Protein AF-0000000078281618 (afdb_homodimer)

pLDDT: mean 75.28, std 23.04, range [23.11, 97.06]

Sequence (494 aa):
MSKLLHANFLRLRKDKYFWIGNLVMGLYGVIHSVGQYRNVKVYDMSVTFDSVFFASHIVIGLLIAAFCSLFVGTEYSDGTIRNKLMVGCNRRDIYLSNFITCAAAGVFMNFAYMFTACIAGIPLFGFFEMGWQEIVIYIVNGMLMVVAFAAIFTMLSMLNQNKALVAIISMMGIFALLFLSMYITMKLGEPEFTDAVSMSETVGDTVTQTIQRIPNPMYPSPSQRSVYQFLLISFLQVRGYRFHRGLMSKLLHANFLRLRKDKYFWIGNLVMGLYGVIHSVGQYRNVKVYDMSVTFDSVFFASHIVIGLLIAAFCSLFVGTEYSDGTIRNKLMVGCNRRDIYLSNFITCAAAGVFMNFAYMFTACIAGIPLFGFFEMGWQEIVIYIVNGMLMVVAFAAIFTMLSMLNQNKALVAIISMMGIFALLFLSMYITMKLGEPEFTDAVSMSETVGDTVTQTIQRIPNPMYPSPSQRSVYQFLLISFLQVRGYRFHRGL

Solvent-accessible surface area (backbone atoms only — not comparable to full-atom values): 25904 Å² total; per-residue (Å²): 96,66,66,56,35,52,52,47,51,53,49,47,74,68,33,65,67,55,54,48,49,30,48,51,31,26,50,47,20,37,52,52,35,54,51,50,48,49,36,31,70,73,64,66,44,91,73,54,39,55,50,60,57,61,59,54,52,69,58,48,52,49,48,44,26,46,47,32,15,51,62,53,17,47,33,52,69,70,43,47,53,58,51,47,46,71,79,65,50,54,69,66,44,53,52,50,33,51,32,52,49,41,23,50,52,38,48,50,27,51,48,33,19,45,51,31,21,49,66,50,26,35,83,72,65,37,69,72,80,64,55,69,70,56,51,51,51,51,50,52,52,50,48,51,49,41,40,52,49,27,48,52,36,38,48,47,22,72,74,40,76,52,31,37,58,36,27,46,53,39,43,51,46,48,52,50,50,50,50,49,38,52,50,42,46,56,62,62,60,51,50,49,43,39,58,41,59,47,81,52,74,78,68,70,94,64,81,60,72,51,55,44,58,41,64,34,78,84,50,70,55,74,65,58,45,51,52,43,45,47,50,24,42,70,58,52,58,60,75,66,68,62,66,62,68,75,103,94,66,66,56,35,51,52,48,50,53,50,48,73,68,33,64,67,56,54,49,48,28,48,52,31,26,49,47,19,38,50,52,33,53,51,52,50,49,36,30,71,72,64,67,45,91,73,57,37,55,54,60,58,62,58,54,53,66,58,48,53,51,48,44,24,46,46,31,16,51,63,53,18,47,34,52,70,70,43,49,55,57,51,45,46,71,78,65,50,52,70,68,45,53,50,50,33,51,32,52,48,42,24,50,52,38,49,50,26,52,46,33,19,46,52,31,21,48,66,51,25,34,83,72,64,36,69,70,80,66,55,69,70,57,51,50,51,50,51,53,52,51,48,50,48,40,40,51,51,28,48,53,36,38,49,46,24,72,73,40,75,50,32,36,57,37,27,43,51,40,44,51,47,50,50,51,49,51,50,50,36,52,50,40,46,55,60,62,59,51,49,49,42,39,60,41,60,47,81,50,74,77,67,70,92,61,79,58,69,51,54,44,56,41,65,33,77,84,50,67,56,73,66,57,44,51,52,42,45,45,50,25,44,69,59,52,60,57,78,70,68,64,68,64,68,74,106

Structure (mmCIF, N/CA/C/O backbone):
data_AF-0000000078281618-model_v1
#
loop_
_entity.id
_entity.type
_entity.pdbx_description
1 polymer 'ABC-2 family transporter'
#
loop_
_atom_site.group_PDB
_atom_site.id
_atom_site.type_symbol
_atom_site.label_atom_id
_atom_site.label_alt_id
_atom_site.label_comp_id
_atom_site.label_asym_id
_atom_site.label_entity_id
_atom_site.label_seq_id
_atom_site.pdbx_PDB_ins_code
_atom_site.Cartn_x
_atom_site.Cartn_y
_atom_site.Cartn_z
_atom_site.occupancy
_atom_site.B_iso_or_equiv
_atom_site.auth_seq_id
_atom_site.auth_comp_id
_atom_site.auth_asym_id
_atom_site.auth_atom_id
_atom_site.pdbx_PDB_model_num
ATOM 1 N N . MET A 1 1 ? -26.516 -19.016 -9.195 1 86.25 1 MET A N 1
ATOM 2 C CA . MET A 1 1 ? -25.859 -17.969 -8.414 1 86.25 1 MET A CA 1
ATOM 3 C C . MET A 1 1 ? -25.938 -18.266 -6.922 1 86.25 1 MET A C 1
ATOM 5 O O . MET A 1 1 ? -24.953 -18.094 -6.199 1 86.25 1 MET A O 1
ATOM 9 N N . SER A 1 2 ? -26.938 -18.797 -6.414 1 89.19 2 SER A N 1
ATOM 10 C CA . SER A 1 2 ? -27.125 -19.047 -4.988 1 89.19 2 SER A CA 1
ATOM 11 C C . SER A 1 2 ? -26.125 -20.094 -4.48 1 89.19 2 SER A C 1
ATOM 13 O O . SER A 1 2 ? -25.562 -19.938 -3.395 1 89.19 2 SER A O 1
ATOM 15 N N . LYS A 1 3 ? -25.922 -21.078 -5.23 1 90.5 3 LYS A N 1
ATOM 16 C CA . LYS A 1 3 ? -24.969 -22.094 -4.836 1 90.5 3 LYS A CA 1
ATOM 17 C C . LYS A 1 3 ? -23.547 -21.531 -4.785 1 90.5 3 LYS A C 1
ATOM 19 O O . LYS A 1 3 ? -22.766 -21.859 -3.887 1 90.5 3 LYS A O 1
ATOM 24 N N . LEU A 1 4 ? -23.281 -20.719 -5.754 1 91.88 4 LEU A N 1
ATOM 25 C CA . LEU A 1 4 ? -21.969 -20.094 -5.805 1 91.88 4 LEU A CA 1
ATOM 26 C C . LEU A 1 4 ? -21.766 -19.172 -4.605 1 91.88 4 LEU A C 1
ATOM 28 O O . LEU A 1 4 ? -20.672 -19.141 -4.023 1 91.88 4 LEU A O 1
ATOM 32 N N . LEU A 1 5 ? -22.797 -18.453 -4.309 1 93.31 5 LEU A N 1
ATOM 33 C CA . LEU A 1 5 ? -22.734 -17.531 -3.18 1 93.31 5 LEU A CA 1
ATOM 34 C C . LEU A 1 5 ? -22.547 -18.297 -1.871 1 93.31 5 LEU A C 1
ATOM 36 O O . LEU A 1 5 ? -21.766 -17.875 -1.015 1 93.31 5 LEU A O 1
ATOM 40 N N . HIS A 1 6 ? -23.281 -19.359 -1.727 1 94.19 6 HIS A N 1
ATOM 41 C CA . HIS A 1 6 ? -23.156 -20.172 -0.522 1 94.19 6 HIS A CA 1
ATOM 42 C C . HIS A 1 6 ? -21.75 -20.75 -0.399 1 94.19 6 HIS A C 1
ATOM 44 O O . HIS A 1 6 ? -21.188 -20.797 0.694 1 94.19 6 HIS A O 1
ATOM 50 N N . ALA A 1 7 ? -21.25 -21.188 -1.469 1 91.25 7 ALA A N 1
ATOM 51 C CA . ALA A 1 7 ? -19.891 -21.734 -1.487 1 91.25 7 ALA A CA 1
ATOM 52 C C . ALA A 1 7 ? -18.875 -20.672 -1.114 1 91.25 7 ALA A C 1
ATOM 54 O O . ALA A 1 7 ? -17.922 -20.953 -0.369 1 91.25 7 ALA A O 1
ATOM 55 N N . ASN A 1 8 ? -19.078 -19.469 -1.61 1 93.31 8 ASN A N 1
ATOM 56 C CA . ASN A 1 8 ? -18.156 -18.391 -1.318 1 93.31 8 ASN A CA 1
ATOM 57 C C . ASN A 1 8 ? -18.234 -17.953 0.146 1 93.31 8 ASN A C 1
ATOM 59 O O . ASN A 1 8 ? -17.219 -17.641 0.759 1 93.31 8 ASN A O 1
ATOM 63 N N . PHE A 1 9 ? -19.422 -17.953 0.65 1 95.12 9 PHE A N 1
ATOM 64 C CA . PHE A 1 9 ? -19.578 -17.562 2.045 1 95.12 9 PHE A CA 1
ATOM 65 C C . PHE A 1 9 ? -19 -18.625 2.977 1 95.12 9 PHE A C 1
ATOM 67 O O . PHE A 1 9 ? -18.453 -18.297 4.039 1 95.12 9 PHE A O 1
ATOM 74 N N . LEU A 1 10 ? -19.062 -19.859 2.604 1 94.81 10 LEU A N 1
ATOM 75 C CA . LEU A 1 10 ? -18.438 -20.922 3.381 1 94.81 10 LEU A CA 1
ATOM 76 C C . LEU A 1 10 ? -16.922 -20.812 3.338 1 94.81 10 LEU A C 1
ATOM 78 O O . LEU A 1 10 ? -16.25 -21 4.355 1 94.81 10 LEU A O 1
ATOM 82 N N . ARG A 1 11 ? -16.453 -20.453 2.178 1 93.62 11 ARG A N 1
ATOM 83 C CA . ARG A 1 11 ? -15.016 -20.219 2.021 1 93.62 11 ARG A CA 1
ATOM 84 C C . ARG A 1 11 ? -14.562 -19.031 2.859 1 93.62 11 ARG A C 1
ATOM 86 O O . ARG A 1 11 ? -13.477 -19.047 3.447 1 93.62 11 ARG A O 1
ATOM 93 N N . LEU A 1 12 ? -15.391 -18.094 2.867 1 95.38 12 LEU A N 1
ATOM 94 C CA . LEU A 1 12 ? -15.086 -16.875 3.621 1 95.38 12 LEU A CA 1
ATOM 95 C C . LEU A 1 12 ? -14.992 -17.172 5.113 1 95.38 12 LEU A C 1
ATOM 97 O O . LEU A 1 12 ? -14.094 -16.672 5.793 1 95.38 12 LEU A O 1
ATOM 101 N N . ARG A 1 13 ? -15.922 -17.953 5.586 1 94.62 13 ARG A N 1
ATOM 102 C CA . ARG A 1 13 ? -15.961 -18.297 7.004 1 94.62 13 ARG A CA 1
ATOM 103 C C . ARG A 1 13 ? -14.711 -19.078 7.418 1 94.62 13 ARG A C 1
ATOM 105 O O . ARG A 1 13 ? -14.273 -18.984 8.562 1 94.62 13 ARG A O 1
ATOM 112 N N . LYS A 1 14 ? -14.086 -19.734 6.512 1 94.44 14 LYS A N 1
ATOM 113 C CA . LYS A 1 14 ? -12.922 -20.562 6.816 1 94.44 14 LYS A CA 1
ATOM 114 C C . LYS A 1 14 ? -11.633 -19.844 6.434 1 94.44 14 LYS A C 1
ATOM 116 O O . LYS A 1 14 ? -10.539 -20.344 6.703 1 94.44 14 LYS A O 1
ATOM 121 N N . ASP A 1 15 ? -11.805 -18.75 5.895 1 94.38 15 ASP A N 1
ATOM 122 C CA . ASP A 1 15 ? -10.641 -18.016 5.414 1 94.38 15 ASP A CA 1
ATOM 123 C C . ASP A 1 15 ? -9.898 -17.344 6.566 1 94.38 15 ASP A C 1
ATOM 125 O O . ASP A 1 15 ? -10.477 -16.562 7.32 1 94.38 15 ASP A O 1
ATOM 129 N N . LYS A 1 16 ? -8.648 -17.625 6.711 1 93.69 16 LYS A N 1
ATOM 130 C CA . LYS A 1 16 ? -7.836 -17.062 7.785 1 93.69 16 LYS A CA 1
ATOM 131 C C . LYS A 1 16 ? -7.617 -15.57 7.598 1 93.69 16 LYS A C 1
ATOM 133 O O . LYS A 1 16 ? -7.562 -14.812 8.57 1 93.69 16 LYS A O 1
ATOM 138 N N . TYR A 1 17 ? -7.461 -15.148 6.371 1 92.25 17 TYR A N 1
ATOM 139 C CA . TYR A 1 17 ? -7.203 -13.742 6.105 1 92.25 17 TYR A CA 1
ATOM 140 C C . TYR A 1 17 ? -8.406 -12.883 6.484 1 92.25 17 TYR A C 1
ATOM 142 O O . TYR A 1 17 ? -8.25 -11.734 6.906 1 92.25 17 TYR A O 1
ATOM 150 N N . PHE A 1 18 ? -9.648 -13.422 6.309 1 95.44 18 PHE A N 1
ATOM 151 C CA . PHE A 1 18 ? -10.859 -12.727 6.715 1 95.44 18 PHE A CA 1
ATOM 152 C C . PHE A 1 18 ? -10.859 -12.469 8.219 1 95.44 18 PHE A C 1
ATOM 154 O O . PHE A 1 18 ? -11.109 -11.352 8.664 1 95.44 18 PHE A O 1
ATOM 161 N N . TRP A 1 19 ? -10.484 -13.367 9.008 1 96.12 19 TRP A N 1
ATOM 162 C CA . TRP A 1 19 ? -10.492 -13.258 10.461 1 96.12 19 TRP A CA 1
ATOM 163 C C . TRP A 1 19 ? -9.344 -12.383 10.945 1 96.12 19 TRP A C 1
ATOM 165 O O . TRP A 1 19 ? -9.492 -11.641 11.922 1 96.12 19 TRP A O 1
ATOM 175 N N . ILE A 1 20 ? -8.258 -12.461 10.25 1 94.44 20 ILE A N 1
ATOM 176 C CA . ILE A 1 20 ? -7.133 -11.594 10.586 1 94.44 20 ILE A CA 1
ATOM 177 C C . ILE A 1 20 ? -7.508 -10.141 10.32 1 94.44 20 ILE A C 1
ATOM 179 O O . ILE A 1 20 ? -7.184 -9.258 11.117 1 94.44 20 ILE A O 1
ATOM 183 N N . GLY A 1 21 ? -8.195 -9.938 9.156 1 94.19 21 GLY A N 1
ATOM 184 C CA . GLY A 1 21 ? -8.648 -8.594 8.844 1 94.19 21 GLY A CA 1
ATOM 185 C C . GLY A 1 21 ? -9.594 -8.023 9.883 1 94.19 21 GLY A C 1
ATOM 186 O O . GLY A 1 21 ? -9.477 -6.859 10.273 1 94.19 21 GLY A O 1
ATOM 187 N N . ASN A 1 22 ? -10.484 -8.859 10.344 1 95.94 22 ASN A N 1
ATOM 188 C CA . ASN A 1 22 ? -11.414 -8.422 11.391 1 95.94 22 ASN A CA 1
ATOM 189 C C . ASN A 1 22 ? -10.68 -8.102 12.688 1 95.94 22 ASN A C 1
ATOM 191 O O . ASN A 1 22 ? -11.008 -7.121 13.359 1 95.94 22 ASN A O 1
ATOM 195 N N . LEU A 1 23 ? -9.766 -8.875 13 1 95.88 23 LEU A N 1
ATOM 196 C CA . LEU A 1 23 ? -8.992 -8.664 14.219 1 95.88 23 LEU A CA 1
ATOM 197 C C . LEU A 1 23 ? -8.195 -7.371 14.133 1 95.88 23 LEU A C 1
ATOM 199 O O . LEU A 1 23 ? -8.141 -6.602 15.102 1 95.88 23 LEU A O 1
ATOM 203 N N . VAL A 1 24 ? -7.613 -7.176 13.039 1 93.25 24 VAL A N 1
ATOM 204 C CA . VAL A 1 24 ? -6.812 -5.973 12.828 1 93.25 24 VAL A CA 1
ATOM 205 C C . VAL A 1 24 ? -7.699 -4.734 12.945 1 93.25 24 VAL A C 1
ATOM 207 O O . VAL A 1 24 ? -7.324 -3.756 13.594 1 93.25 24 VAL A O 1
ATOM 210 N N . MET A 1 25 ? -8.859 -4.809 12.336 1 94.94 25 MET A N 1
ATOM 211 C CA . MET A 1 25 ? -9.781 -3.678 12.406 1 94.94 25 MET A CA 1
ATOM 212 C C . MET A 1 25 ? -10.266 -3.449 13.828 1 94.94 25 MET A C 1
ATOM 214 O O . MET A 1 25 ? -10.391 -2.307 14.273 1 94.94 25 MET A O 1
ATOM 218 N N . GLY A 1 26 ? -10.523 -4.512 14.547 1 94.5 26 GLY A N 1
ATOM 219 C CA . GLY A 1 26 ? -10.922 -4.391 15.945 1 94.5 26 GLY A CA 1
ATOM 220 C C . GLY A 1 26 ? -9.836 -3.777 16.812 1 94.5 26 GLY A C 1
ATOM 221 O O . GLY A 1 26 ? -10.109 -2.883 17.609 1 94.5 26 GLY A O 1
ATOM 222 N N . LEU A 1 27 ? -8.672 -4.227 16.641 1 93.31 27 LEU A N 1
ATOM 223 C CA . LEU A 1 27 ? -7.547 -3.703 17.406 1 93.31 27 LEU A CA 1
ATOM 224 C C . LEU A 1 27 ? -7.285 -2.242 17.062 1 93.31 27 LEU A C 1
ATOM 226 O O . LEU A 1 27 ? -6.953 -1.441 17.938 1 93.31 27 LEU A O 1
ATOM 230 N N . TYR A 1 28 ? -7.391 -1.943 15.789 1 91.88 28 TYR A N 1
ATOM 231 C CA . TYR A 1 28 ? -7.23 -0.558 15.367 1 91.88 28 TYR A CA 1
ATOM 232 C C . TYR A 1 28 ? -8.25 0.346 16.047 1 91.88 28 TYR A C 1
ATOM 234 O O . TYR A 1 28 ? -7.938 1.484 16.406 1 91.88 28 TYR A O 1
ATOM 242 N N . GLY A 1 29 ? -9.492 -0.163 16.188 1 90.94 29 GLY A N 1
ATOM 243 C CA . GLY A 1 29 ? -10.508 0.61 16.875 1 90.94 29 GLY A CA 1
ATOM 244 C C . GLY A 1 29 ? -10.133 0.941 18.312 1 90.94 29 GLY A C 1
ATOM 245 O O . GLY A 1 29 ? -10.312 2.074 18.75 1 90.94 29 GLY A O 1
ATOM 246 N N . VAL A 1 30 ? -9.562 0.039 18.953 1 91.69 30 VAL A N 1
ATOM 247 C CA . VAL A 1 30 ? -9.18 0.24 20.359 1 91.69 30 VAL A CA 1
ATOM 248 C C . VAL A 1 30 ? -7.961 1.157 20.422 1 91.69 30 VAL A C 1
ATOM 250 O O . VAL A 1 30 ? -7.949 2.121 21.203 1 91.69 30 VAL A O 1
ATOM 253 N N . ILE A 1 31 ? -6.988 0.889 19.656 1 86.81 31 ILE A N 1
ATOM 254 C CA . ILE A 1 31 ? -5.742 1.65 19.688 1 86.81 31 ILE A CA 1
ATOM 255 C C . ILE A 1 31 ? -6.02 3.105 19.312 1 86.81 31 ILE A C 1
ATOM 257 O O . ILE A 1 31 ? -5.477 4.023 19.922 1 86.81 31 ILE A O 1
ATOM 261 N N . HIS A 1 32 ? -6.832 3.24 18.281 1 87.44 32 HIS A N 1
ATOM 262 C CA . HIS A 1 32 ? -7.148 4.594 17.828 1 87.44 32 HIS A CA 1
ATOM 263 C C . HIS A 1 32 ? -7.926 5.359 18.906 1 87.44 32 HIS A C 1
ATOM 265 O O . HIS A 1 32 ? -7.688 6.547 19.109 1 87.44 32 HIS A O 1
ATOM 271 N N . SER A 1 33 ? -8.82 4.738 19.594 1 87.31 33 SER A N 1
ATOM 272 C CA . SER A 1 33 ? -9.602 5.379 20.656 1 87.31 33 SER A CA 1
ATOM 273 C C . SER A 1 33 ? -8.719 5.766 21.844 1 87.31 33 SER A C 1
ATOM 275 O O . SER A 1 33 ? -8.805 6.891 22.344 1 87.31 33 SER A O 1
ATOM 277 N N . VAL A 1 34 ? -7.922 4.859 22.219 1 85.81 34 VAL A N 1
ATOM 278 C CA . VAL A 1 34 ? -7.043 5.129 23.344 1 85.81 34 VAL A CA 1
ATOM 279 C C . VAL A 1 34 ? -6.023 6.199 22.969 1 85.81 34 VAL A C 1
ATOM 281 O O . VAL A 1 34 ? -5.691 7.07 23.766 1 85.81 34 VAL A O 1
ATOM 284 N N . GLY A 1 35 ? -5.531 6.137 21.781 1 80.75 35 GLY A N 1
ATOM 285 C CA . GLY A 1 35 ? -4.59 7.141 21.312 1 80.75 35 GLY A CA 1
ATOM 286 C C . GLY A 1 35 ? -5.172 8.539 21.281 1 80.75 35 GLY A C 1
ATOM 287 O O . GLY A 1 35 ? -4.52 9.5 21.703 1 80.75 35 GLY A O 1
ATOM 288 N N . GLN A 1 36 ? -6.348 8.664 20.797 1 81.06 36 GLN A N 1
ATOM 289 C CA . GLN A 1 36 ? -6.996 9.969 20.703 1 81.06 36 GLN A CA 1
ATOM 290 C C . GLN A 1 36 ? -7.359 10.492 22.094 1 81.06 36 GLN A C 1
ATOM 292 O O . GLN A 1 36 ? -7.332 11.703 22.344 1 81.06 36 GLN A O 1
ATOM 297 N N . TYR A 1 37 ? -7.699 9.57 22.969 1 83.38 37 TYR A N 1
ATOM 298 C CA . TYR A 1 37 ? -7.977 9.992 24.328 1 83.38 37 TYR A CA 1
ATOM 299 C C . TYR A 1 37 ? -6.719 10.539 25 1 83.38 37 TYR A C 1
ATOM 301 O O . TYR A 1 37 ? -6.777 11.523 25.734 1 83.38 37 TYR A O 1
ATOM 309 N N . ARG A 1 38 ? -5.719 9.852 24.781 1 76.94 38 ARG A N 1
ATOM 310 C CA . ARG A 1 38 ? -4.449 10.352 25.312 1 76.94 38 ARG A CA 1
ATOM 311 C C . ARG A 1 38 ? -4.113 11.719 24.719 1 76.94 38 ARG A C 1
ATOM 313 O O . ARG A 1 38 ? -3.562 12.578 25.422 1 76.94 38 ARG A O 1
ATOM 320 N N . ASN A 1 39 ? -4.484 11.922 23.469 1 72.81 39 ASN A N 1
ATOM 321 C CA . ASN A 1 39 ? -4.266 13.219 22.844 1 72.81 39 ASN A CA 1
ATOM 322 C C . ASN A 1 39 ? -5.121 14.305 23.484 1 72.81 39 ASN A C 1
ATOM 324 O O . ASN A 1 39 ? -4.688 15.453 23.594 1 72.81 39 ASN A O 1
ATOM 328 N N . VAL A 1 40 ? -6.242 13.984 23.859 1 70.31 40 VAL A N 1
ATOM 329 C CA . VAL A 1 40 ? -7.137 14.938 24.516 1 70.31 40 VAL A CA 1
ATOM 330 C C . VAL A 1 40 ? -6.605 15.273 25.906 1 70.31 40 VAL A C 1
ATOM 332 O O . VAL A 1 40 ? -6.59 16.438 26.312 1 70.31 40 VAL A O 1
ATOM 335 N N . LYS A 1 41 ? -6.145 14.32 26.547 1 73.38 41 LYS A N 1
ATOM 336 C CA . LYS A 1 41 ? -5.699 14.523 27.938 1 73.38 41 LYS A CA 1
ATOM 337 C C . LYS A 1 41 ? -4.316 15.156 27.969 1 73.38 41 LYS A C 1
ATOM 339 O O . LYS A 1 41 ? -4.062 16.047 28.797 1 73.38 41 LYS A O 1
ATOM 344 N N . VAL A 1 42 ? -3.586 14.695 27.125 1 62.47 42 VAL A N 1
ATOM 345 C CA . VAL A 1 42 ? -2.195 15.133 27.203 1 62.47 42 VAL A CA 1
ATOM 346 C C . VAL A 1 42 ? -2.018 16.422 26.406 1 62.47 42 VAL A C 1
ATOM 348 O O . VAL A 1 42 ? -1.324 17.344 26.859 1 62.47 42 VAL A O 1
ATOM 351 N N . TYR A 1 43 ? -2.697 16.531 25.188 1 59.69 43 TYR A N 1
ATOM 352 C CA . TYR A 1 43 ? -2.453 17.641 24.297 1 59.69 43 TYR A CA 1
ATOM 353 C C . TYR A 1 43 ? -3.635 18.609 24.281 1 59.69 43 TYR A C 1
ATOM 355 O O . TYR A 1 43 ? -3.625 19.609 23.562 1 59.69 43 TYR A O 1
ATOM 363 N N . ASP A 1 44 ? -4.59 18.438 25.062 1 61.12 44 ASP A N 1
ATOM 364 C CA . ASP A 1 44 ? -5.777 19.266 25.188 1 61.12 44 ASP A CA 1
ATOM 365 C C . ASP A 1 44 ? -6.418 19.516 23.812 1 61.12 44 ASP A C 1
ATOM 367 O O . ASP A 1 44 ? -6.789 20.641 23.484 1 61.12 44 ASP A O 1
ATOM 371 N N . MET A 1 45 ? -6.227 18.516 22.984 1 64.19 45 MET A N 1
ATOM 372 C CA . MET A 1 45 ? -6.875 18.594 21.688 1 64.19 45 MET A CA 1
ATOM 373 C C . MET A 1 45 ? -8.367 18.281 21.797 1 64.19 45 MET A C 1
ATOM 375 O O . MET A 1 45 ? -8.781 17.547 22.688 1 64.19 45 MET A O 1
ATOM 379 N N . SER A 1 46 ? -9.117 19.125 21.172 1 67.75 46 SER A N 1
ATOM 380 C CA . SER A 1 46 ? -10.555 18.891 21.203 1 67.75 46 SER A CA 1
ATOM 381 C C . SER A 1 46 ? -10.938 17.781 20.219 1 67.75 46 SER A C 1
ATOM 383 O O . SER A 1 46 ? -11.023 18.016 19.016 1 67.75 46 SER A O 1
ATOM 385 N N . VAL A 1 47 ? -10.914 16.547 20.672 1 74.94 47 VAL A N 1
ATOM 386 C CA . VAL A 1 47 ? -11.328 15.438 19.844 1 74.94 47 VAL A CA 1
ATOM 387 C C . VAL A 1 47 ? -12.68 14.906 20.312 1 74.94 47 VAL A C 1
ATOM 389 O O . VAL A 1 47 ? -12.891 14.727 21.516 1 74.94 47 VAL A O 1
ATOM 392 N N . THR A 1 48 ? -13.609 14.852 19.375 1 79.81 48 THR A N 1
ATOM 393 C CA . THR A 1 48 ? -14.93 14.32 19.688 1 79.81 48 THR A CA 1
ATOM 394 C C . THR A 1 48 ? -15.023 12.844 19.328 1 79.81 48 THR A C 1
ATOM 396 O O . THR A 1 48 ? -14.227 12.344 18.531 1 79.81 48 THR A O 1
ATOM 399 N N . PHE A 1 49 ? -15.891 12.164 19.969 1 87.5 49 PHE A N 1
ATOM 400 C CA . PHE A 1 49 ? -16.094 10.75 19.703 1 87.5 49 PHE A CA 1
ATOM 401 C C . PHE A 1 49 ? -16.516 10.531 18.266 1 87.5 49 PHE A C 1
ATOM 403 O O . PHE A 1 49 ? -16.188 9.508 17.656 1 87.5 49 PHE A O 1
ATOM 410 N N . ASP A 1 50 ? -17.219 11.492 17.688 1 84.25 50 ASP A N 1
ATOM 411 C CA . ASP A 1 50 ? -17.672 11.383 16.297 1 84.25 50 ASP A CA 1
ATOM 412 C C . ASP A 1 50 ? -16.484 11.172 15.352 1 84.25 50 ASP A C 1
ATOM 414 O O . ASP A 1 50 ? -16.562 10.352 14.445 1 84.25 50 ASP A O 1
ATOM 418 N N . SER A 1 51 ? -15.414 11.906 15.625 1 80.12 51 SER A N 1
ATOM 419 C CA . SER A 1 51 ? -14.242 11.812 14.758 1 80.12 51 SER A CA 1
ATOM 420 C C . SER A 1 51 ? -13.539 10.469 14.922 1 80.12 51 SER A C 1
ATOM 422 O O . SER A 1 51 ? -13.016 9.914 13.953 1 80.12 51 SER A O 1
ATOM 424 N N . VAL A 1 52 ? -13.586 9.953 16.125 1 83.5 52 VAL A N 1
ATOM 425 C CA . VAL A 1 52 ? -12.922 8.688 16.406 1 83.5 52 VAL A CA 1
ATOM 426 C C . VAL A 1 52 ? -13.727 7.539 15.789 1 83.5 52 VAL A C 1
ATOM 428 O O . VAL A 1 52 ? -13.156 6.613 15.203 1 83.5 52 VAL A O 1
ATOM 431 N N . PHE A 1 53 ? -15.016 7.656 15.836 1 86.94 53 PHE A N 1
ATOM 432 C CA . PHE A 1 53 ? -15.93 6.613 15.367 1 86.94 53 PHE A CA 1
ATOM 433 C C . PHE A 1 53 ? -15.844 6.453 13.859 1 86.94 53 PHE A C 1
ATOM 435 O O . PHE A 1 53 ? -15.906 5.332 13.344 1 86.94 53 PHE A O 1
ATOM 442 N N . PHE A 1 54 ? -15.578 7.457 13.109 1 83.94 54 PHE A N 1
ATOM 443 C CA . PHE A 1 54 ? -15.586 7.391 11.656 1 83.94 54 PHE A CA 1
ATOM 444 C C . PHE A 1 54 ? -14.164 7.438 11.102 1 83.94 54 PHE A C 1
ATOM 446 O O . PHE A 1 54 ? -13.969 7.715 9.914 1 83.94 54 PHE A O 1
ATOM 453 N N . ALA A 1 55 ? -13.18 7.152 11.883 1 79.19 55 ALA A N 1
ATOM 454 C CA . ALA A 1 55 ? -11.781 7.211 11.469 1 79.19 55 ALA A CA 1
ATOM 455 C C . ALA A 1 55 ? -11.344 5.895 10.828 1 79.19 55 ALA A C 1
ATOM 457 O O . ALA A 1 55 ? -10.172 5.723 10.484 1 79.19 55 ALA A O 1
ATOM 458 N N . SER A 1 56 ? -12.172 4.965 10.43 1 83.94 56 SER A N 1
ATOM 459 C CA . SER A 1 56 ? -11.828 3.633 9.945 1 83.94 56 SER A CA 1
ATOM 460 C C . SER A 1 56 ? -11.547 3.645 8.445 1 83.94 56 SER A C 1
ATOM 462 O O . SER A 1 56 ? -10.977 2.695 7.91 1 83.94 56 SER A O 1
ATOM 464 N N . HIS A 1 57 ? -11.812 4.637 7.68 1 77.38 57 HIS A N 1
ATOM 465 C CA . HIS A 1 57 ? -11.891 4.617 6.223 1 77.38 57 HIS A CA 1
ATOM 466 C C . HIS A 1 57 ? -10.516 4.434 5.594 1 77.38 57 HIS A C 1
ATOM 468 O O . HIS A 1 57 ? -10.375 3.709 4.605 1 77.38 57 HIS A O 1
ATOM 474 N N . ILE A 1 58 ? -9.516 5.016 6.188 1 75 58 ILE A N 1
ATOM 475 C CA . ILE A 1 58 ? -8.188 4.906 5.594 1 75 58 ILE A CA 1
ATOM 476 C C . ILE A 1 58 ? -7.699 3.463 5.684 1 75 58 ILE A C 1
ATOM 478 O O . ILE A 1 58 ? -7.238 2.895 4.691 1 75 58 ILE A O 1
ATOM 482 N N . VAL A 1 59 ? -7.93 2.832 6.781 1 86.88 59 VAL A N 1
ATOM 483 C CA . VAL A 1 59 ? -7.398 1.494 7.023 1 86.88 59 VAL A CA 1
ATOM 484 C C . VAL A 1 59 ? -8.25 0.46 6.289 1 86.88 59 VAL A C 1
ATOM 486 O O . VAL A 1 59 ? -7.727 -0.509 5.738 1 86.88 59 VAL A O 1
ATOM 489 N N . ILE A 1 60 ? -9.492 0.69 6.254 1 91.12 60 ILE A N 1
ATOM 490 C CA . ILE A 1 60 ? -10.383 -0.278 5.621 1 91.12 60 ILE A CA 1
ATOM 491 C C . ILE A 1 60 ? -10.086 -0.349 4.125 1 91.12 60 ILE A C 1
ATOM 493 O O . ILE A 1 60 ? -10.156 -1.421 3.52 1 91.12 60 ILE A O 1
ATOM 497 N N . GLY A 1 61 ? -9.789 0.797 3.488 1 89.12 61 GLY A N 1
ATOM 498 C CA . GLY A 1 61 ? -9.414 0.786 2.084 1 89.12 61 GLY A CA 1
ATOM 499 C C . GLY A 1 61 ? -8.242 -0.124 1.786 1 89.12 61 GLY A C 1
ATOM 500 O O . GLY A 1 61 ? -8.273 -0.893 0.823 1 89.12 61 GLY A O 1
ATOM 501 N N . LEU A 1 62 ? -7.273 -0.063 2.668 1 90.88 62 LEU A N 1
ATOM 502 C CA . LEU A 1 62 ? -6.082 -0.887 2.504 1 90.88 62 LEU A CA 1
ATOM 503 C C . LEU A 1 62 ? -6.402 -2.361 2.729 1 90.88 62 LEU A C 1
ATOM 505 O O . LEU A 1 62 ? -5.949 -3.223 1.972 1 90.88 62 LEU A O 1
ATOM 509 N N . LEU A 1 63 ? -7.199 -2.645 3.697 1 94.12 63 LEU A N 1
ATOM 510 C CA . LEU A 1 63 ? -7.5 -4.023 4.066 1 94.12 63 LEU A CA 1
ATOM 511 C C . LEU A 1 63 ? -8.359 -4.695 3.002 1 94.12 63 LEU A C 1
ATOM 513 O O . LEU A 1 63 ? -8.141 -5.859 2.664 1 94.12 63 LEU A O 1
ATOM 517 N N . ILE A 1 64 ? -9.266 -3.908 2.539 1 94.44 64 ILE A N 1
ATOM 518 C CA . ILE A 1 64 ? -10.141 -4.488 1.526 1 94.44 64 ILE A CA 1
ATOM 519 C C . ILE A 1 64 ? -9.344 -4.75 0.249 1 94.44 64 ILE A C 1
ATOM 521 O O . ILE A 1 64 ? -9.57 -5.75 -0.437 1 94.44 64 ILE A O 1
ATOM 525 N N . ALA A 1 65 ? -8.492 -3.828 -0.082 1 93.69 65 ALA A N 1
ATOM 526 C CA . ALA A 1 65 ? -7.633 -4.035 -1.243 1 93.69 65 ALA A CA 1
ATOM 527 C C . ALA A 1 65 ? -6.805 -5.309 -1.093 1 93.69 65 ALA A C 1
ATOM 529 O O . ALA A 1 65 ? -6.723 -6.117 -2.021 1 93.69 65 ALA A O 1
ATOM 530 N N . ALA A 1 66 ? -6.234 -5.48 0.062 1 93.5 66 ALA A N 1
ATOM 531 C CA . ALA A 1 66 ? -5.438 -6.668 0.348 1 93.5 66 ALA A CA 1
ATOM 532 C C . ALA A 1 66 ? -6.301 -7.926 0.34 1 93.5 66 ALA A C 1
ATOM 534 O O . ALA A 1 66 ? -5.941 -8.93 -0.278 1 93.5 66 ALA A O 1
ATOM 535 N N . PHE A 1 67 ? -7.418 -7.891 0.927 1 95.44 67 PHE A N 1
ATOM 536 C CA . PHE A 1 67 ? -8.281 -9.055 1.082 1 95.44 67 PHE A CA 1
ATOM 537 C C . PHE A 1 67 ? -8.836 -9.508 -0.266 1 95.44 67 PHE A C 1
ATOM 539 O O . PHE A 1 67 ? -8.789 -10.695 -0.595 1 95.44 67 PHE A O 1
ATOM 546 N N . CYS A 1 68 ? -9.352 -8.555 -1.029 1 94.12 68 CYS A N 1
ATOM 547 C CA . CYS A 1 68 ? -9.945 -8.906 -2.316 1 94.12 68 CYS A CA 1
ATOM 548 C C . CYS A 1 68 ? -8.906 -9.547 -3.232 1 94.12 68 CYS A C 1
ATOM 550 O O . CYS A 1 68 ? -9.195 -10.516 -3.934 1 94.12 68 CYS A O 1
ATOM 552 N N . SER A 1 69 ? -7.754 -9 -3.188 1 92.56 69 SER A N 1
ATOM 553 C CA . SER A 1 69 ? -6.703 -9.523 -4.055 1 92.56 69 SER A CA 1
ATOM 554 C C . SER A 1 69 ? -6.305 -10.938 -3.65 1 92.56 69 SER A C 1
ATOM 556 O O . SER A 1 69 ? -6.023 -11.773 -4.508 1 92.56 69 SER A O 1
ATOM 558 N N . LEU A 1 70 ? -6.285 -11.195 -2.383 1 91.69 70 LEU A N 1
ATOM 559 C CA . LEU A 1 70 ? -5.914 -12.523 -1.912 1 91.69 70 LEU A CA 1
ATOM 560 C C . LEU A 1 70 ? -7.066 -13.508 -2.094 1 91.69 70 LEU A C 1
ATOM 562 O O . LEU A 1 70 ? -6.863 -14.633 -2.555 1 91.69 70 LEU A O 1
ATOM 566 N N . PHE A 1 71 ? -8.234 -13.086 -1.773 1 93.81 71 PHE A N 1
ATOM 567 C CA . PHE A 1 71 ? -9.398 -13.961 -1.77 1 93.81 71 PHE A CA 1
ATOM 568 C C . PHE A 1 71 ? -9.766 -14.375 -3.189 1 93.81 71 PHE A C 1
ATOM 570 O O . PHE A 1 71 ? -9.93 -15.57 -3.471 1 93.81 71 PHE A O 1
ATOM 577 N N . VAL A 1 72 ? -9.875 -13.422 -4.043 1 92.12 72 VAL A N 1
ATOM 578 C CA . VAL A 1 72 ? -10.25 -13.703 -5.426 1 92.12 72 VAL A CA 1
ATOM 579 C C . VAL A 1 72 ? -9.031 -14.227 -6.191 1 92.12 72 VAL A C 1
ATOM 581 O O . VAL A 1 72 ? -9.164 -15.117 -7.043 1 92.12 72 VAL A O 1
ATOM 584 N N . GLY A 1 73 ? -7.91 -13.727 -5.863 1 87.19 73 GLY A N 1
ATOM 585 C CA . GLY A 1 73 ? -6.691 -14.133 -6.547 1 87.19 73 GLY A CA 1
ATOM 586 C C . GLY A 1 73 ? -6.344 -15.594 -6.32 1 87.19 73 GLY A C 1
ATOM 587 O O . GLY A 1 73 ? -5.801 -16.25 -7.211 1 87.19 73 GLY A O 1
ATOM 588 N N . THR A 1 74 ? -6.609 -16.109 -5.215 1 85.69 74 THR A N 1
ATOM 589 C CA . THR A 1 74 ? -6.32 -17.5 -4.906 1 85.69 74 THR A CA 1
ATOM 590 C C . THR A 1 74 ? -7.121 -18.438 -5.809 1 85.69 74 THR A C 1
ATOM 592 O O . THR A 1 74 ? -6.641 -19.5 -6.188 1 85.69 74 THR A O 1
ATOM 595 N N . GLU A 1 75 ? -8.289 -18 -6.156 1 85.75 75 GLU A N 1
ATOM 596 C CA . GLU A 1 75 ? -9.086 -18.812 -7.074 1 85.75 75 GLU A CA 1
ATOM 597 C C . GLU A 1 75 ? -8.453 -18.859 -8.461 1 85.75 75 GLU A C 1
ATOM 599 O O . GLU A 1 75 ? -8.516 -19.875 -9.141 1 85.75 75 GLU A O 1
ATOM 604 N N . TYR A 1 76 ? -7.836 -17.844 -8.766 1 81.06 76 TYR A N 1
ATOM 605 C CA . TYR A 1 76 ? -7.18 -17.797 -10.07 1 81.06 76 TYR A CA 1
ATOM 606 C C . TYR A 1 76 ? -5.891 -18.609 -10.062 1 81.06 76 TYR A C 1
ATOM 608 O O . TYR A 1 76 ? -5.621 -19.344 -11.008 1 81.06 76 TYR A O 1
ATOM 616 N N . SER A 1 77 ? -5.184 -18.438 -9.039 1 78.56 77 SER A N 1
ATOM 617 C CA . SER A 1 77 ? -3.902 -19.125 -8.953 1 78.56 77 SER A CA 1
ATOM 618 C C . SER A 1 77 ? -4.094 -20.641 -8.836 1 78.56 77 SER A C 1
ATOM 620 O O . SER A 1 77 ? -3.312 -21.406 -9.398 1 78.56 77 SER A O 1
ATOM 622 N N . ASP A 1 78 ? -5.148 -21.031 -8.164 1 80.81 78 ASP A N 1
ATOM 623 C CA . ASP A 1 78 ? -5.426 -22.453 -7.969 1 80.81 78 ASP A CA 1
ATOM 624 C C . ASP A 1 78 ? -6.176 -23.031 -9.172 1 80.81 78 ASP A C 1
ATOM 626 O O . ASP A 1 78 ? -6.316 -24.25 -9.289 1 80.81 78 ASP A O 1
ATOM 630 N N . GLY A 1 79 ? -6.629 -22.219 -10.031 1 81.75 79 GLY A N 1
ATOM 631 C CA . GLY A 1 79 ? -7.348 -22.672 -11.211 1 81.75 79 GLY A CA 1
ATOM 632 C C . GLY A 1 79 ? -8.797 -23.016 -10.93 1 81.75 79 GLY A C 1
ATOM 633 O O . GLY A 1 79 ? -9.445 -23.672 -11.75 1 81.75 79 GLY A O 1
ATOM 634 N N . THR A 1 80 ? -9.242 -22.672 -9.789 1 84.69 80 THR A N 1
ATOM 635 C CA . THR A 1 80 ? -10.609 -23 -9.398 1 84.69 80 THR A CA 1
ATOM 636 C C . THR A 1 80 ? -11.609 -22.25 -10.273 1 84.69 80 THR A C 1
ATOM 638 O O . THR A 1 80 ? -12.703 -22.766 -10.547 1 84.69 80 THR A O 1
ATOM 641 N N . ILE A 1 81 ? -11.219 -21.109 -10.734 1 84.75 81 ILE A N 1
ATOM 642 C CA . ILE A 1 81 ? -12.117 -20.328 -11.57 1 84.75 81 ILE A CA 1
ATOM 643 C C . ILE A 1 81 ? -12.398 -21.062 -12.875 1 84.75 81 ILE A C 1
ATOM 645 O O . ILE A 1 81 ? -13.516 -21.047 -13.383 1 84.75 81 ILE A O 1
ATOM 649 N N . ARG A 1 82 ? -11.375 -21.688 -13.344 1 84.19 82 ARG A N 1
ATOM 650 C CA . ARG A 1 82 ? -11.555 -22.469 -14.562 1 84.19 82 ARG A CA 1
ATOM 651 C C . ARG A 1 82 ? -12.492 -23.656 -14.328 1 84.19 82 ARG A C 1
ATOM 653 O O . ARG A 1 82 ? -13.305 -23.984 -15.195 1 84.19 82 ARG A O 1
ATOM 660 N N . ASN A 1 83 ? -12.359 -24.188 -13.148 1 86.62 83 ASN A N 1
ATOM 661 C CA . ASN A 1 83 ? -13.234 -25.297 -12.789 1 86.62 83 ASN A CA 1
ATOM 662 C C . ASN A 1 83 ? -14.695 -24.859 -12.703 1 86.62 83 ASN A C 1
ATOM 664 O O . ASN A 1 83 ? -15.586 -25.578 -13.148 1 86.62 83 ASN A O 1
ATOM 668 N N . LYS A 1 84 ? -14.969 -23.734 -12.234 1 86.69 84 LYS A N 1
ATOM 669 C CA . LYS A 1 84 ? -16.328 -23.219 -12.117 1 86.69 84 LYS A CA 1
ATOM 670 C C . LYS A 1 84 ? -16.938 -22.953 -13.5 1 86.69 84 LYS A C 1
ATOM 672 O O . LYS A 1 84 ? -18.109 -23.203 -13.719 1 86.69 84 LYS A O 1
ATOM 677 N N . LEU A 1 85 ? -16.125 -22.531 -14.438 1 83.31 85 LEU A N 1
ATOM 678 C CA . LEU A 1 85 ? -16.578 -22.266 -15.797 1 83.31 85 LEU A CA 1
ATOM 679 C C . LEU A 1 85 ? -16.875 -23.547 -16.547 1 83.31 85 LEU A C 1
ATOM 681 O O . LEU A 1 85 ? -17.828 -23.625 -17.328 1 83.31 85 LEU A O 1
ATOM 685 N N . MET A 1 86 ? -16.078 -24.578 -16.188 1 87.38 86 MET A N 1
ATOM 686 C CA . MET A 1 86 ? -16.234 -25.859 -16.859 1 87.38 86 MET A CA 1
ATOM 687 C C . MET A 1 86 ? -17.516 -26.562 -16.422 1 87.38 86 MET A C 1
ATOM 689 O O . MET A 1 86 ? -18.125 -27.297 -17.188 1 87.38 86 MET A O 1
ATOM 693 N N . VAL A 1 87 ? -17.906 -26.344 -15.195 1 87.44 87 VAL A N 1
ATOM 694 C CA . VAL A 1 87 ? -19.125 -26.969 -14.672 1 87.44 87 VAL A CA 1
ATOM 695 C C . VAL A 1 87 ? -20.344 -26.219 -15.195 1 87.44 87 VAL A C 1
ATOM 697 O O . VAL A 1 87 ? -21.469 -26.703 -15.102 1 87.44 87 VAL A O 1
ATOM 700 N N . GLY A 1 88 ? -20.203 -24.969 -15.82 1 85.56 88 GLY A N 1
ATOM 701 C CA . GLY A 1 88 ? -21.297 -24.297 -16.516 1 85.56 88 GLY A CA 1
ATOM 702 C C . GLY A 1 88 ? -21.719 -23 -15.852 1 85.56 88 GLY A C 1
ATOM 703 O O . GLY A 1 88 ? -22.812 -22.484 -16.109 1 85.56 88 GLY A O 1
ATOM 704 N N . CYS A 1 89 ? -20.891 -22.609 -14.969 1 88.06 89 CYS A N 1
ATOM 705 C CA . CYS A 1 89 ? -21.25 -21.344 -14.336 1 88.06 89 CYS A CA 1
ATOM 706 C C . CYS A 1 89 ? -20.938 -20.172 -15.258 1 88.06 89 CYS A C 1
ATOM 708 O O . CYS A 1 89 ? -19.922 -20.172 -15.953 1 88.06 89 CYS A O 1
ATOM 710 N N . ASN A 1 90 ? -21.922 -19.234 -15.281 1 90.88 90 ASN A N 1
ATOM 711 C CA . ASN A 1 90 ? -21.719 -18.047 -16.109 1 90.88 90 ASN A CA 1
ATOM 712 C C . ASN A 1 90 ? -20.719 -17.094 -15.477 1 90.88 90 ASN A C 1
ATOM 714 O O . ASN A 1 90 ? -20.625 -17 -14.25 1 90.88 90 ASN A O 1
ATOM 718 N N . ARG A 1 91 ? -20.016 -16.406 -16.328 1 87.75 91 ARG A N 1
ATOM 719 C CA . ARG A 1 91 ? -19 -15.453 -15.875 1 87.75 91 ARG A CA 1
ATOM 720 C C . ARG A 1 91 ? -19.625 -14.367 -15 1 87.75 91 ARG A C 1
ATOM 722 O O . ARG A 1 91 ? -19.031 -13.961 -14 1 87.75 91 ARG A O 1
ATOM 729 N N . ARG A 1 92 ? -20.781 -13.945 -15.328 1 91.38 92 ARG A N 1
ATOM 730 C CA . ARG A 1 92 ? -21.469 -12.898 -14.586 1 91.38 92 ARG A CA 1
ATOM 731 C C . ARG A 1 92 ? -21.781 -13.352 -13.164 1 91.38 92 ARG A C 1
ATOM 733 O O . ARG A 1 92 ? -21.641 -12.586 -12.211 1 91.38 92 ARG A O 1
ATOM 740 N N . ASP A 1 93 ? -22.156 -14.539 -13.047 1 93.44 93 ASP A N 1
ATOM 741 C CA . ASP A 1 93 ? -22.5 -15.078 -11.742 1 93.44 93 ASP A CA 1
ATOM 742 C C . ASP A 1 93 ? -21.266 -15.242 -10.867 1 93.44 93 ASP A C 1
ATOM 744 O O . ASP A 1 93 ? -21.312 -15.031 -9.648 1 93.44 93 ASP A O 1
ATOM 748 N N . ILE A 1 94 ? -20.234 -15.602 -11.477 1 91.75 94 ILE A N 1
ATOM 749 C CA . ILE A 1 94 ? -18.984 -15.766 -10.734 1 91.75 94 ILE A CA 1
ATOM 750 C C . ILE A 1 94 ? -18.516 -14.414 -10.211 1 91.75 94 ILE A C 1
ATOM 752 O O . ILE A 1 94 ? -18.141 -14.289 -9.047 1 91.75 94 ILE A O 1
ATOM 756 N N . TYR A 1 95 ? -18.594 -13.484 -11.094 1 91.44 95 TYR A N 1
ATOM 757 C CA . TYR A 1 95 ? -18.188 -12.133 -10.711 1 91.44 95 TYR A CA 1
ATOM 758 C C . TYR A 1 95 ? -19.078 -11.586 -9.602 1 91.44 95 TYR A C 1
ATOM 760 O O . TYR A 1 95 ? -18.578 -11.062 -8.602 1 91.44 95 TYR A O 1
ATOM 768 N N . LEU A 1 96 ? -20.312 -11.688 -9.742 1 93.94 96 LEU A N 1
ATOM 769 C CA . LEU A 1 96 ? -21.25 -11.133 -8.781 1 93.94 96 LEU A CA 1
ATOM 770 C C . LEU A 1 96 ? -21.125 -11.828 -7.426 1 93.94 96 LEU A C 1
ATOM 772 O O . LEU A 1 96 ? -21.25 -11.188 -6.379 1 93.94 96 LEU A O 1
ATOM 776 N N . SER A 1 97 ? -20.938 -13.078 -7.527 1 94.12 97 SER A N 1
ATOM 777 C CA . SER A 1 97 ? -20.781 -13.812 -6.277 1 94.12 97 SER A CA 1
ATOM 778 C C . SER A 1 97 ? -19.531 -13.375 -5.52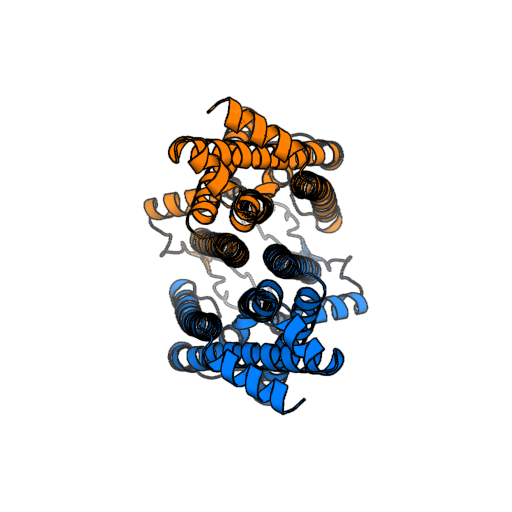7 1 94.12 97 SER A C 1
ATOM 780 O O . SER A 1 97 ? -19.547 -13.195 -4.309 1 94.12 97 SER A O 1
ATOM 782 N N . ASN A 1 98 ? -18.484 -13.203 -6.262 1 94.38 98 ASN A N 1
ATOM 783 C CA . ASN A 1 98 ? -17.234 -12.742 -5.637 1 94.38 98 ASN A CA 1
ATOM 784 C C . ASN A 1 98 ? -17.375 -11.32 -5.102 1 94.38 98 ASN A C 1
ATOM 786 O O . ASN A 1 98 ? -16.875 -11.008 -4.023 1 94.38 98 ASN A O 1
ATOM 790 N N . PHE A 1 99 ? -18.047 -10.578 -5.914 1 96.19 99 PHE A N 1
ATOM 791 C CA . PHE A 1 99 ? -18.266 -9.188 -5.508 1 96.19 99 PHE A CA 1
ATOM 792 C C . PHE A 1 99 ? -19.062 -9.117 -4.219 1 96.19 99 PHE A C 1
ATOM 794 O O . PHE A 1 99 ? -18.688 -8.422 -3.277 1 96.19 99 PHE A O 1
ATOM 801 N N . ILE A 1 100 ? -20.094 -9.766 -4.121 1 96.75 100 ILE A N 1
ATOM 802 C CA . ILE A 1 100 ? -20.969 -9.75 -2.957 1 96.75 100 ILE A CA 1
ATOM 803 C C . ILE A 1 100 ? -20.219 -10.266 -1.732 1 96.75 100 ILE A C 1
ATOM 805 O O . ILE A 1 100 ? -20.344 -9.703 -0.642 1 96.75 100 ILE A O 1
ATOM 809 N N . THR A 1 101 ? -19.5 -11.289 -1.942 1 96.81 101 THR A N 1
ATOM 810 C CA . THR A 1 101 ? -18.766 -11.875 -0.833 1 96.81 101 THR A CA 1
ATOM 811 C C . THR A 1 101 ? -17.703 -10.906 -0.321 1 96.81 101 THR A C 1
ATOM 813 O O . THR A 1 101 ? -17.547 -10.727 0.89 1 96.81 101 THR A O 1
ATOM 816 N N . CYS A 1 102 ? -17 -10.273 -1.206 1 96.69 102 CYS A N 1
ATOM 817 C CA . CYS A 1 102 ? -15.977 -9.312 -0.817 1 96.69 102 CYS A CA 1
ATOM 818 C C . CYS A 1 102 ? -16.594 -8.094 -0.153 1 96.69 102 CYS A C 1
ATOM 820 O O . CYS A 1 102 ? -16.047 -7.551 0.807 1 96.69 102 CYS A O 1
ATOM 822 N N . ALA A 1 103 ? -17.703 -7.656 -0.737 1 97 103 ALA A N 1
ATOM 823 C CA . ALA A 1 103 ? -18.422 -6.531 -0.134 1 97 103 ALA A CA 1
ATOM 824 C C . ALA A 1 103 ? -18.859 -6.867 1.286 1 97 103 ALA A C 1
ATOM 826 O O . ALA A 1 103 ? -18.719 -6.047 2.197 1 97 103 ALA A O 1
ATOM 827 N N . ALA A 1 104 ? -19.391 -8 1.458 1 97.06 104 ALA A N 1
ATOM 828 C CA . ALA A 1 104 ? -19.828 -8.445 2.779 1 97.06 104 ALA A CA 1
ATOM 829 C C . ALA A 1 104 ? -18.656 -8.5 3.754 1 97.06 104 ALA A C 1
ATOM 831 O O . ALA A 1 104 ? -18.766 -8.086 4.906 1 97.06 104 ALA A O 1
ATOM 832 N N . ALA A 1 105 ? -17.609 -9.047 3.307 1 97.06 105 ALA A N 1
ATOM 833 C CA . ALA A 1 105 ? -16.406 -9.125 4.145 1 97.06 105 ALA A CA 1
ATOM 834 C C . ALA A 1 105 ? -15.953 -7.738 4.582 1 97.06 105 ALA A C 1
ATOM 836 O O . ALA A 1 105 ? -15.609 -7.527 5.746 1 97.06 105 ALA A O 1
ATOM 837 N N . GLY A 1 106 ? -15.938 -6.797 3.621 1 95.75 106 GLY A N 1
ATOM 838 C CA . GLY A 1 106 ? -15.555 -5.43 3.936 1 95.75 106 GLY A CA 1
ATOM 839 C C . GLY A 1 106 ? -16.469 -4.77 4.941 1 95.75 106 GLY A C 1
ATOM 840 O O . GLY A 1 106 ? -16.016 -4.082 5.855 1 95.75 106 GLY A O 1
ATOM 841 N N . VAL A 1 107 ? -17.719 -4.977 4.727 1 95.19 107 VAL A N 1
ATOM 842 C CA . VAL A 1 107 ? -18.703 -4.402 5.633 1 95.19 107 VAL A CA 1
ATOM 843 C C . VAL A 1 107 ? -18.531 -4.996 7.031 1 95.19 107 VAL A C 1
ATOM 845 O O . VAL A 1 107 ? -18.609 -4.277 8.031 1 95.19 107 VAL A O 1
ATOM 848 N N . PHE A 1 108 ? -18.281 -6.234 7.113 1 96.56 108 PHE A N 1
ATOM 849 C CA . PHE A 1 108 ? -18.062 -6.891 8.398 1 96.56 108 PHE A CA 1
ATOM 850 C C . PHE A 1 108 ? -16.812 -6.336 9.086 1 96.56 108 PHE A C 1
ATOM 852 O O . PHE A 1 108 ? -16.828 -6.117 10.297 1 96.56 108 PHE A O 1
ATOM 859 N N . MET A 1 109 ? -15.828 -6.168 8.359 1 96 109 MET A N 1
ATOM 860 C CA . MET A 1 109 ? -14.602 -5.605 8.914 1 96 109 MET A CA 1
ATOM 861 C C . MET A 1 109 ? -14.844 -4.195 9.445 1 96 109 MET A C 1
ATOM 863 O O . MET A 1 109 ? -14.305 -3.818 10.484 1 96 109 MET A O 1
ATOM 867 N N . ASN A 1 110 ? -15.586 -3.486 8.656 1 93.94 110 ASN A N 1
ATOM 868 C CA . ASN A 1 110 ? -15.922 -2.139 9.109 1 93.94 110 ASN A CA 1
ATOM 869 C C . ASN A 1 110 ? -16.734 -2.162 10.406 1 93.94 110 ASN A C 1
ATOM 871 O O . ASN A 1 110 ? -16.531 -1.318 11.281 1 93.94 110 ASN A O 1
ATOM 875 N N . PHE A 1 111 ? -17.609 -3.068 10.531 1 94.44 111 PHE A N 1
ATOM 876 C CA . PHE A 1 111 ? -18.422 -3.211 11.734 1 94.44 111 PHE A CA 1
ATOM 877 C C . PHE A 1 111 ? -17.562 -3.609 12.922 1 94.44 111 PHE A C 1
ATOM 879 O O . PHE A 1 111 ? -17.828 -3.203 14.055 1 94.44 111 PHE A O 1
ATOM 886 N N . ALA A 1 112 ? -16.578 -4.418 12.672 1 95.31 112 ALA A N 1
ATOM 887 C CA . ALA A 1 112 ? -15.664 -4.789 13.742 1 95.31 112 ALA A CA 1
ATOM 888 C C . ALA A 1 112 ? -14.977 -3.557 14.328 1 95.31 112 ALA A C 1
ATOM 890 O O . ALA A 1 112 ? -14.82 -3.445 15.547 1 95.31 112 ALA A O 1
ATOM 891 N N . TYR A 1 113 ? -14.578 -2.691 13.445 1 95.75 113 TYR A N 1
ATOM 892 C CA . TYR A 1 113 ? -13.992 -1.441 13.914 1 95.75 113 TYR A CA 1
ATOM 893 C C . TYR A 1 113 ? -15 -0.628 14.711 1 95.75 113 TYR A C 1
ATOM 895 O O . TYR A 1 113 ? -14.688 -0.147 15.805 1 95.75 113 TYR A O 1
ATOM 903 N N . MET A 1 114 ? -16.219 -0.442 14.164 1 93.19 114 MET A N 1
ATOM 904 C CA . MET A 1 114 ? -17.25 0.38 14.805 1 93.19 114 MET A CA 1
ATOM 905 C C . MET A 1 114 ? -17.625 -0.184 16.172 1 93.19 114 MET A C 1
ATOM 907 O O . MET A 1 114 ? -17.844 0.572 17.125 1 93.19 114 MET A O 1
ATOM 911 N N . PHE A 1 115 ? -17.656 -1.425 16.25 1 95.12 115 PHE A N 1
ATOM 912 C CA . PHE A 1 115 ? -18.016 -2.086 17.484 1 95.12 115 PHE A CA 1
ATOM 913 C C . PHE A 1 115 ? -16.953 -1.823 18.562 1 95.12 115 PHE A C 1
ATOM 915 O O . PHE A 1 115 ? -17.297 -1.427 19.688 1 95.12 115 PHE A O 1
ATOM 922 N N . THR A 1 116 ? -15.75 -1.995 18.281 1 95.19 116 THR A N 1
ATOM 923 C CA . THR A 1 116 ? -14.68 -1.812 19.266 1 95.19 116 THR A CA 1
ATOM 924 C C . THR A 1 116 ? -14.484 -0.332 19.578 1 95.19 116 THR A C 1
ATOM 926 O O . THR A 1 116 ? -14.125 0.024 20.703 1 95.19 116 THR A O 1
ATOM 929 N N . ALA A 1 117 ? -14.711 0.482 18.547 1 91.81 117 ALA A N 1
ATOM 930 C CA . ALA A 1 117 ? -14.625 1.921 18.781 1 91.81 117 ALA A CA 1
ATOM 931 C C . ALA A 1 117 ? -15.688 2.379 19.781 1 91.81 117 ALA A C 1
ATOM 933 O O . ALA A 1 117 ? -15.43 3.268 20.594 1 91.81 117 ALA A O 1
ATOM 934 N N . CYS A 1 118 ? -16.844 1.784 19.688 1 93.12 118 CYS A N 1
ATOM 935 C CA . CYS A 1 118 ? -17.906 2.125 20.625 1 93.12 118 CYS A CA 1
ATOM 936 C C . CYS A 1 118 ? -17.578 1.627 22.031 1 93.12 118 CYS A C 1
ATOM 938 O O . CYS A 1 118 ? -17.781 2.342 23.016 1 93.12 118 CYS A O 1
ATOM 940 N N . ILE A 1 119 ? -17.062 0.483 22.125 1 94.44 119 ILE A N 1
ATOM 941 C CA . ILE A 1 119 ? -16.781 -0.116 23.422 1 94.44 119 ILE A CA 1
ATOM 942 C C . ILE A 1 119 ? -15.672 0.668 24.109 1 94.44 119 ILE A C 1
ATOM 944 O O . ILE A 1 119 ? -15.75 0.939 25.312 1 94.44 119 ILE A O 1
ATOM 948 N N . ALA A 1 120 ? -14.719 1.072 23.422 1 91.81 120 ALA A N 1
ATOM 949 C CA . ALA A 1 120 ? -13.586 1.779 24.016 1 91.81 120 ALA A CA 1
ATOM 950 C C . ALA A 1 120 ? -13.812 3.287 24.016 1 91.81 120 ALA A C 1
ATOM 952 O O . ALA A 1 120 ? -13.359 3.994 24.906 1 91.81 120 ALA A O 1
ATOM 953 N N . GLY A 1 121 ? -14.5 3.779 23.016 1 90.31 121 GLY A N 1
ATOM 954 C CA . GLY A 1 121 ? -14.609 5.211 22.797 1 90.31 121 GLY A CA 1
ATOM 955 C C . GLY A 1 121 ? -15.656 5.871 23.688 1 90.31 121 GLY A C 1
ATOM 956 O O . GLY A 1 121 ? -15.438 6.973 24.188 1 90.31 121 GLY A O 1
ATOM 957 N N . ILE A 1 122 ? -16.734 5.199 23.891 1 90.62 122 ILE A N 1
ATOM 958 C CA . ILE A 1 122 ? -17.828 5.809 24.641 1 90.62 122 ILE A CA 1
ATOM 959 C C . ILE A 1 122 ? -17.406 6.051 26.078 1 90.62 122 ILE A C 1
ATOM 961 O O . ILE A 1 122 ? -17.594 7.145 26.625 1 90.62 122 ILE A O 1
ATOM 965 N N . PRO A 1 123 ? -16.828 5.125 26.75 1 91.44 123 PRO A N 1
ATOM 966 C CA . PRO A 1 123 ? -16.375 5.371 28.125 1 91.44 123 PRO A CA 1
ATOM 967 C C . PRO A 1 123 ? -15.289 6.43 28.219 1 91.44 123 PRO A C 1
ATOM 969 O O . PRO A 1 123 ? -15.18 7.133 29.219 1 91.44 123 PRO A O 1
ATOM 972 N N . LEU A 1 124 ? -14.555 6.664 27.25 1 88.62 124 LEU A N 1
ATOM 973 C CA . LEU A 1 124 ? -13.43 7.586 27.297 1 88.62 124 LEU A CA 1
ATOM 974 C C . LEU A 1 124 ? -13.859 8.992 26.875 1 88.62 124 LEU A C 1
ATOM 976 O O . LEU A 1 124 ? -13.414 9.977 27.453 1 88.62 124 LEU A O 1
ATOM 980 N N . PHE A 1 125 ? -14.617 9.18 25.828 1 87.44 125 PHE A N 1
ATOM 981 C CA . PHE A 1 125 ? -14.93 10.477 25.234 1 87.44 125 PHE A CA 1
ATOM 982 C C . PHE A 1 125 ? -16.359 10.891 25.578 1 87.44 125 PHE A C 1
ATOM 984 O O . PHE A 1 125 ? -16.703 12.07 25.484 1 87.44 125 PHE A O 1
ATOM 991 N N . GLY A 1 126 ? -17.188 9.93 25.875 1 85.31 126 GLY A N 1
ATOM 992 C CA . GLY A 1 126 ? -18.609 10.219 26 1 85.31 126 GLY A CA 1
ATOM 993 C C . GLY A 1 126 ? -19.406 9.805 24.766 1 85.31 126 GLY A C 1
ATOM 994 O O . GLY A 1 126 ? -18.859 9.203 23.844 1 85.31 126 GLY A O 1
ATOM 995 N N . PHE A 1 127 ? -20.656 10.156 24.703 1 87.31 127 PHE A N 1
ATOM 996 C CA . PHE A 1 127 ? -21.531 9.742 23.625 1 87.31 127 PHE A CA 1
ATOM 997 C C . PHE A 1 127 ? -21.406 10.68 22.422 1 87.31 127 PHE A C 1
ATOM 999 O O . PHE A 1 127 ? -20.578 11.594 22.422 1 87.31 127 PHE A O 1
ATOM 1006 N N . PHE A 1 128 ? -22.016 10.367 21.328 1 86.62 128 PHE A N 1
ATOM 1007 C CA . PHE A 1 128 ? -21.969 11.117 20.078 1 86.62 128 PHE A CA 1
ATOM 1008 C C . PHE A 1 128 ? -22.453 12.555 20.297 1 86.62 128 PHE A C 1
ATOM 1010 O O . PHE A 1 128 ? -23.375 12.797 21.062 1 86.62 128 PHE A O 1
ATOM 1017 N N . GLU A 1 129 ? -21.734 13.508 19.734 1 83.62 129 GLU A N 1
ATOM 1018 C CA . GLU A 1 129 ? -22.156 14.906 19.766 1 83.62 129 GLU A CA 1
ATOM 1019 C C . GLU A 1 129 ? -23.031 15.234 18.562 1 83.62 129 GLU A C 1
ATOM 1021 O O . GLU A 1 129 ? -23.906 16.109 18.641 1 83.62 129 GLU A O 1
ATOM 1026 N N . MET A 1 130 ? -22.875 14.492 17.578 1 83.19 130 MET A N 1
ATOM 1027 C CA . MET A 1 130 ? -23.641 14.727 16.359 1 83.19 130 MET A CA 1
ATOM 1028 C C . MET A 1 130 ? -25.047 14.141 16.484 1 83.19 130 MET A C 1
ATOM 1030 O O . MET A 1 130 ? -25.281 13.242 17.297 1 83.19 130 MET A O 1
ATOM 1034 N N . GLY A 1 131 ? -25.938 14.703 15.672 1 85.44 131 GLY A N 1
ATOM 1035 C CA . GLY A 1 131 ? -27.297 14.203 15.648 1 85.44 131 GLY A CA 1
ATOM 1036 C C . GLY A 1 131 ? -27.406 12.797 15.086 1 85.44 131 GLY A C 1
ATOM 1037 O O . GLY A 1 131 ? -26.531 12.352 14.336 1 85.44 131 GLY A O 1
ATOM 1038 N N . TRP A 1 132 ? -28.469 12.109 15.43 1 87.75 132 TRP A N 1
ATOM 1039 C CA . TRP A 1 132 ? -28.672 10.719 15.023 1 87.75 132 TRP A CA 1
ATOM 1040 C C . TRP A 1 132 ? -28.844 10.617 13.508 1 87.75 132 TRP A C 1
ATOM 1042 O O . TRP A 1 132 ? -28.391 9.648 12.898 1 87.75 132 TRP A O 1
ATOM 1052 N N . GLN A 1 133 ? -29.469 11.578 12.891 1 88.75 133 GLN A N 1
ATOM 1053 C CA . GLN A 1 133 ? -29.672 11.539 11.445 1 88.75 133 GLN A CA 1
ATOM 1054 C C . GLN A 1 133 ? -28.344 11.617 10.703 1 88.75 133 GLN A C 1
ATOM 1056 O O . GLN A 1 133 ? -28.141 10.898 9.719 1 88.75 133 GLN A O 1
ATOM 1061 N N . GLU A 1 134 ? -27.469 12.414 11.242 1 84.69 134 GLU A N 1
ATOM 1062 C CA . GLU A 1 134 ? -26.156 12.562 10.609 1 84.69 134 GLU A CA 1
ATOM 1063 C C . GLU A 1 134 ? -25.312 11.305 10.789 1 84.69 134 GLU A C 1
ATOM 1065 O O . GLU A 1 134 ? -24.578 10.914 9.883 1 84.69 134 GLU A O 1
ATOM 1070 N N . ILE A 1 135 ? -25.484 10.719 11.914 1 88.94 135 ILE A N 1
ATOM 1071 C CA . ILE A 1 135 ? -24.734 9.508 12.211 1 88.94 135 ILE A CA 1
ATOM 1072 C C . ILE A 1 135 ? -25.109 8.406 11.227 1 88.94 135 ILE A C 1
ATOM 1074 O O . ILE A 1 135 ? -24.25 7.727 10.672 1 88.94 135 ILE A O 1
ATOM 1078 N N . VAL A 1 136 ? -26.344 8.352 11.008 1 90.31 136 VAL A N 1
ATOM 1079 C CA . VAL A 1 136 ? -26.859 7.312 10.117 1 90.31 136 VAL A CA 1
ATOM 1080 C C . VAL A 1 136 ? -26.375 7.578 8.688 1 90.31 136 VAL A C 1
ATOM 1082 O O . VAL A 1 136 ? -25.969 6.656 7.984 1 90.31 136 VAL A O 1
ATOM 1085 N N . ILE A 1 137 ? -26.406 8.781 8.32 1 88 137 ILE A N 1
ATOM 1086 C CA . ILE A 1 137 ? -25.984 9.133 6.969 1 88 137 ILE A CA 1
ATOM 1087 C C . ILE A 1 137 ? -24.5 8.805 6.797 1 88 137 ILE A C 1
ATOM 1089 O O . ILE A 1 137 ? -24.094 8.266 5.766 1 88 137 ILE A O 1
ATOM 1093 N N . TYR A 1 138 ? -23.719 9.031 7.832 1 84.44 138 TYR A N 1
ATOM 1094 C CA . TYR A 1 138 ? -22.281 8.781 7.742 1 84.44 138 TYR A CA 1
ATOM 1095 C C . TYR A 1 138 ? -22 7.281 7.734 1 84.44 138 TYR A C 1
ATOM 1097 O O . TYR A 1 138 ? -21.062 6.828 7.066 1 84.44 138 TYR A O 1
ATOM 1105 N N . ILE A 1 139 ? -22.797 6.594 8.445 1 89.62 139 ILE A N 1
ATOM 1106 C CA . ILE A 1 139 ? -22.609 5.148 8.469 1 89.62 139 ILE A CA 1
ATOM 1107 C C . ILE A 1 139 ? -22.938 4.562 7.098 1 89.62 139 ILE A C 1
ATOM 1109 O O . ILE A 1 139 ? -22.172 3.742 6.57 1 89.62 139 ILE A O 1
ATOM 1113 N N . VAL A 1 140 ? -24.016 5.016 6.52 1 90.44 140 VAL A N 1
ATOM 1114 C CA . VAL A 1 140 ? -24.422 4.523 5.211 1 90.44 140 VAL A CA 1
ATOM 1115 C C . VAL A 1 140 ? -23.391 4.914 4.156 1 90.44 140 VAL 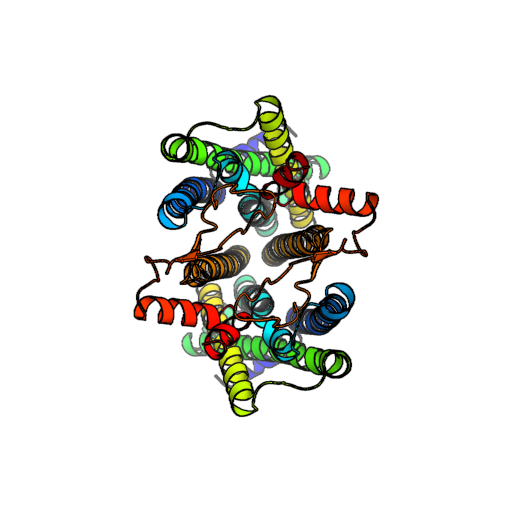A C 1
ATOM 1117 O O . VAL A 1 140 ? -23.047 4.109 3.291 1 90.44 140 VAL A O 1
ATOM 1120 N N . ASN A 1 141 ? -22.922 6.109 4.254 1 87.25 141 ASN A N 1
ATOM 1121 C CA . ASN A 1 141 ? -21.875 6.559 3.332 1 87.25 141 ASN A CA 1
ATOM 1122 C C . ASN A 1 141 ? -20.609 5.711 3.453 1 87.25 141 ASN A C 1
ATOM 1124 O O . ASN A 1 141 ? -19.984 5.391 2.449 1 87.25 141 ASN A O 1
ATOM 1128 N N . GLY A 1 142 ? -20.281 5.348 4.66 1 86.44 142 GLY A N 1
ATOM 1129 C CA . GLY A 1 142 ? -19.125 4.484 4.879 1 86.44 142 GLY A CA 1
ATOM 1130 C C . GLY A 1 142 ? -19.297 3.098 4.293 1 86.44 142 GLY A C 1
ATOM 1131 O O . GLY A 1 142 ? -18.375 2.553 3.686 1 86.44 142 GLY A O 1
ATOM 1132 N N . MET A 1 143 ? -20.484 2.627 4.406 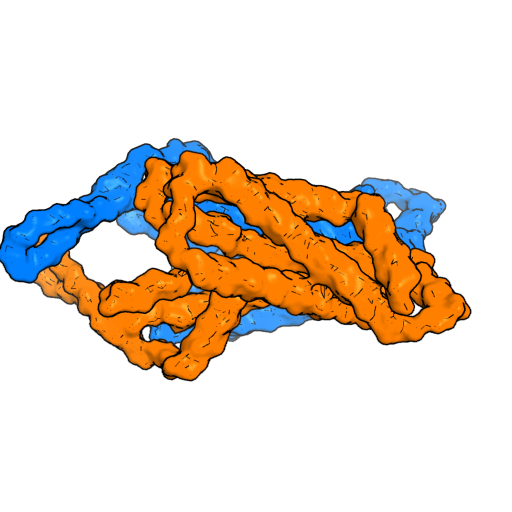1 91.19 143 MET A N 1
ATOM 1133 C CA . MET A 1 143 ? -20.781 1.304 3.865 1 91.19 143 MET A CA 1
ATOM 1134 C C . MET A 1 143 ? -20.75 1.324 2.34 1 91.19 143 MET A C 1
ATOM 1136 O O . MET A 1 143 ? -20.266 0.385 1.709 1 91.19 143 MET A O 1
ATOM 1140 N N . LEU A 1 144 ? -21.281 2.357 1.83 1 91.88 144 LEU A N 1
ATOM 1141 C CA . LEU A 1 144 ? -21.281 2.482 0.376 1 91.88 144 LEU A CA 1
ATOM 1142 C C . LEU A 1 144 ? -19.859 2.594 -0.167 1 91.88 144 LEU A C 1
ATOM 1144 O O . LEU A 1 144 ? -19.562 2.057 -1.233 1 91.88 144 LEU A O 1
ATOM 1148 N N . MET A 1 145 ? -19.047 3.27 0.568 1 91.38 145 MET A N 1
ATOM 1149 C CA . MET A 1 145 ? -17.641 3.4 0.159 1 91.38 145 MET A CA 1
ATOM 1150 C C . MET A 1 145 ? -16.953 2.045 0.16 1 91.38 145 MET A C 1
ATOM 1152 O O . MET A 1 145 ? -16.203 1.723 -0.769 1 91.38 145 MET A O 1
ATOM 1156 N N . VAL A 1 146 ? -17.25 1.277 1.162 1 93.38 146 VAL A N 1
ATOM 1157 C CA . VAL A 1 146 ? -16.656 -0.05 1.275 1 93.38 146 VAL A CA 1
ATOM 1158 C C . VAL A 1 146 ? -17.109 -0.922 0.107 1 93.38 146 VAL A C 1
ATOM 1160 O O . VAL A 1 146 ? -16.297 -1.622 -0.504 1 93.38 146 VAL A O 1
ATOM 1163 N N . VAL A 1 147 ? -18.359 -0.792 -0.213 1 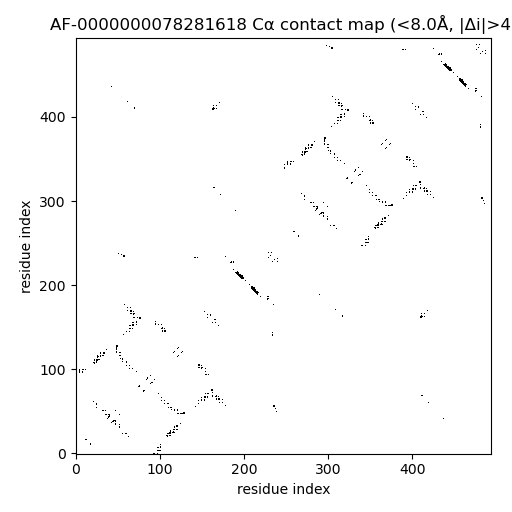95.06 147 VAL A N 1
ATOM 1164 C CA . VAL A 1 147 ? -18.922 -1.573 -1.31 1 95.06 147 VAL A CA 1
ATOM 1165 C C . VAL A 1 147 ? -18.297 -1.121 -2.633 1 95.06 147 VAL A C 1
ATOM 1167 O O . VAL A 1 147 ? -18 -1.946 -3.496 1 95.06 147 VAL A O 1
ATOM 1170 N N . ALA A 1 148 ? -18.109 0.143 -2.77 1 93.62 148 ALA A N 1
ATOM 1171 C CA . ALA A 1 148 ? -17.5 0.671 -3.984 1 93.62 148 ALA A CA 1
ATOM 1172 C C . ALA A 1 148 ? -16.062 0.172 -4.137 1 93.62 148 ALA A C 1
ATOM 1174 O O . ALA A 1 148 ? -15.656 -0.244 -5.223 1 93.62 148 ALA A O 1
ATOM 1175 N N . PHE A 1 149 ? -15.312 0.169 -3.076 1 93.56 149 PHE A N 1
ATOM 1176 C CA . PHE A 1 149 ? -13.945 -0.338 -3.105 1 93.56 149 PHE A CA 1
ATOM 1177 C C . PHE A 1 149 ? -13.93 -1.822 -3.451 1 93.56 149 PHE A C 1
ATOM 1179 O O . PHE A 1 149 ? -13.109 -2.266 -4.258 1 93.56 149 PHE A O 1
ATOM 1186 N N . ALA A 1 150 ? -14.828 -2.518 -2.811 1 95.38 150 ALA A N 1
ATOM 1187 C CA . ALA A 1 150 ? -14.898 -3.951 -3.082 1 95.38 150 ALA A CA 1
ATOM 1188 C C . ALA A 1 150 ? -15.18 -4.215 -4.559 1 95.38 150 ALA A C 1
ATOM 1190 O O . ALA A 1 150 ? -14.625 -5.152 -5.145 1 95.38 150 ALA A O 1
ATOM 1191 N N . ALA A 1 151 ? -16.016 -3.408 -5.133 1 95.62 151 ALA A N 1
ATOM 1192 C CA . ALA A 1 151 ? -16.359 -3.57 -6.543 1 95.62 151 ALA A CA 1
ATOM 1193 C C . ALA A 1 151 ? -15.141 -3.346 -7.434 1 95.62 151 ALA A C 1
ATOM 1195 O O . ALA A 1 151 ? -14.852 -4.156 -8.312 1 95.62 151 ALA A O 1
ATOM 1196 N N . ILE A 1 152 ? -14.445 -2.379 -7.141 1 94.62 152 ILE A N 1
ATOM 1197 C CA . ILE A 1 152 ? -13.289 -2.01 -7.957 1 94.62 152 ILE A CA 1
ATOM 1198 C C . ILE A 1 152 ? -12.195 -3.066 -7.809 1 94.62 152 ILE A C 1
ATOM 1200 O O . ILE A 1 152 ? -11.648 -3.543 -8.805 1 94.62 152 ILE A O 1
ATOM 1204 N N . PHE A 1 153 ? -11.914 -3.479 -6.668 1 95 153 PHE A N 1
ATOM 1205 C CA . PHE A 1 153 ? -10.805 -4.395 -6.434 1 95 153 PHE A CA 1
ATOM 1206 C C . PHE A 1 153 ? -11.156 -5.805 -6.891 1 95 153 PHE A C 1
ATOM 1208 O O . PHE A 1 153 ? -10.289 -6.555 -7.344 1 95 153 PHE A O 1
ATOM 1215 N N . THR A 1 154 ? -12.43 -6.133 -6.777 1 94.38 154 THR A N 1
ATOM 1216 C CA . THR A 1 154 ? -12.844 -7.426 -7.309 1 94.38 154 THR A CA 1
ATOM 1217 C C . THR A 1 154 ? -12.719 -7.453 -8.828 1 94.38 154 THR A C 1
ATOM 1219 O O . THR A 1 154 ? -12.289 -8.453 -9.406 1 94.38 154 THR A O 1
ATOM 1222 N N . MET A 1 155 ? -13.055 -6.355 -9.367 1 94.12 155 MET A N 1
ATOM 1223 C CA . MET A 1 155 ? -12.922 -6.262 -10.82 1 94.12 155 MET A CA 1
ATOM 1224 C C . MET A 1 155 ? -11.461 -6.367 -11.234 1 94.12 155 MET A C 1
ATOM 1226 O O . MET A 1 155 ? -11.125 -7.105 -12.164 1 94.12 155 MET A O 1
ATOM 1230 N N . LEU A 1 156 ? -10.633 -5.727 -10.539 1 92.38 156 LEU A N 1
ATOM 1231 C CA . LEU A 1 156 ? -9.203 -5.773 -10.836 1 92.38 156 LEU A CA 1
ATOM 1232 C C . LEU A 1 156 ? -8.656 -7.188 -10.672 1 92.38 156 LEU A C 1
ATOM 1234 O O . LEU A 1 156 ? -7.832 -7.637 -11.469 1 92.38 156 LEU A O 1
ATOM 1238 N N . SER A 1 157 ? -9.102 -7.828 -9.672 1 91.25 157 SER A N 1
ATOM 1239 C CA . SER A 1 157 ? -8.633 -9.18 -9.375 1 91.25 157 SER A CA 1
ATOM 1240 C C . SER A 1 157 ? -9.102 -10.172 -10.43 1 91.25 157 SER A C 1
ATOM 1242 O O . SER A 1 157 ? -8.422 -11.172 -10.695 1 91.25 157 SER A O 1
ATOM 1244 N N . MET A 1 158 ? -10.227 -9.867 -11.008 1 89.38 158 MET A N 1
ATOM 1245 C CA . MET A 1 158 ? -10.758 -10.797 -12 1 89.38 158 MET A CA 1
ATOM 1246 C C . MET A 1 158 ? -10.164 -10.523 -13.375 1 89.38 158 MET A C 1
ATOM 1248 O O . MET A 1 158 ? -10.148 -11.406 -14.234 1 89.38 158 MET A O 1
ATOM 1252 N N . LEU A 1 159 ? -9.672 -9.359 -13.57 1 86.62 159 LEU A N 1
ATOM 1253 C CA . LEU A 1 159 ? -9.125 -8.977 -14.867 1 86.62 159 LEU A CA 1
ATOM 1254 C C . LEU A 1 159 ? -7.676 -9.445 -15 1 86.62 159 LEU A C 1
ATOM 1256 O O . LEU A 1 159 ? -7.184 -9.633 -16.109 1 86.62 159 LEU A O 1
ATOM 1260 N N . ASN A 1 160 ? -7.004 -9.547 -13.945 1 85.62 160 ASN A N 1
ATOM 1261 C CA . ASN A 1 160 ? -5.594 -9.922 -13.984 1 85.62 160 ASN A CA 1
ATOM 1262 C C . ASN A 1 160 ? -5.344 -11.242 -13.266 1 85.62 160 ASN A C 1
ATOM 1264 O O . ASN A 1 160 ? -5.805 -11.438 -12.141 1 85.62 160 ASN A O 1
ATOM 1268 N N . GLN A 1 161 ? -4.551 -12.086 -13.883 1 83.69 161 GLN A N 1
ATOM 1269 C CA . GLN A 1 161 ? -4.297 -13.422 -13.359 1 83.69 161 GLN A CA 1
ATOM 1270 C C . GLN A 1 161 ? -3.131 -13.414 -12.375 1 83.69 161 GLN A C 1
ATOM 1272 O O . GLN A 1 161 ? -2.949 -14.359 -11.609 1 83.69 161 GLN A O 1
ATOM 1277 N N . ASN A 1 162 ? -2.383 -12.336 -12.438 1 86.56 162 ASN A N 1
ATOM 1278 C CA . ASN A 1 162 ? -1.261 -12.227 -11.508 1 86.56 162 ASN A CA 1
ATOM 1279 C C . ASN A 1 162 ? -1.691 -11.633 -10.172 1 86.56 162 ASN A C 1
ATOM 1281 O O . ASN A 1 162 ? -1.813 -10.414 -10.039 1 86.56 162 ASN A O 1
ATOM 1285 N N . LYS A 1 163 ? -1.83 -12.5 -9.141 1 87.25 163 LYS A N 1
ATOM 1286 C CA . LYS A 1 163 ? -2.365 -12.086 -7.852 1 87.25 163 LYS A CA 1
ATOM 1287 C C . LYS A 1 163 ? -1.445 -11.062 -7.18 1 87.25 163 LYS A C 1
ATOM 1289 O O . LYS A 1 163 ? -1.915 -10.148 -6.5 1 87.25 163 LYS A O 1
ATOM 1294 N N . ALA A 1 164 ? -0.157 -11.297 -7.371 1 87.19 164 ALA A N 1
ATOM 1295 C CA . ALA A 1 164 ? 0.795 -10.375 -6.766 1 87.19 164 ALA A CA 1
ATOM 1296 C C . ALA A 1 164 ? 0.676 -8.984 -7.387 1 87.19 164 ALA A C 1
ATOM 1298 O O . ALA A 1 164 ? 0.661 -7.977 -6.672 1 87.19 164 ALA A O 1
ATOM 1299 N N . LEU A 1 165 ? 0.57 -8.922 -8.625 1 88.81 165 LEU A N 1
ATOM 1300 C CA . LEU A 1 165 ? 0.445 -7.656 -9.336 1 88.81 165 LEU A CA 1
ATOM 1301 C C . LEU A 1 165 ? -0.859 -6.957 -8.977 1 88.81 165 LEU A C 1
ATOM 1303 O O . LEU A 1 165 ? -0.881 -5.738 -8.789 1 88.81 165 LEU A O 1
ATOM 1307 N N . VAL A 1 166 ? -1.87 -7.711 -8.867 1 91.19 166 VAL A N 1
ATOM 1308 C CA . VAL A 1 166 ? -3.172 -7.148 -8.516 1 91.19 166 VAL A CA 1
ATOM 1309 C C . VAL A 1 166 ? -3.119 -6.543 -7.117 1 91.19 166 VAL A C 1
ATOM 1311 O O . VAL A 1 166 ? -3.635 -5.445 -6.891 1 91.19 166 VAL A O 1
ATOM 1314 N N . ALA A 1 167 ? -2.531 -7.273 -6.23 1 91.94 167 ALA A N 1
ATOM 1315 C CA . ALA A 1 167 ? -2.387 -6.777 -4.863 1 91.94 167 ALA A CA 1
ATOM 1316 C C . ALA A 1 167 ? -1.638 -5.445 -4.84 1 91.94 167 ALA A C 1
ATOM 1318 O O . ALA A 1 167 ? -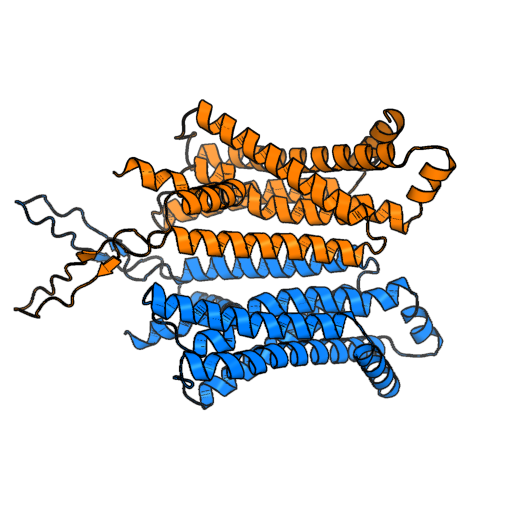2.062 -4.5 -4.176 1 91.94 167 ALA A O 1
ATOM 1319 N N . ILE A 1 168 ? -0.599 -5.363 -5.582 1 92.06 168 ILE A N 1
ATOM 1320 C CA . ILE A 1 168 ? 0.244 -4.176 -5.621 1 92.06 168 ILE A CA 1
ATOM 1321 C C . ILE A 1 168 ? -0.528 -3.014 -6.242 1 92.06 168 ILE A C 1
ATOM 1323 O O . ILE A 1 168 ? -0.561 -1.912 -5.688 1 92.06 168 ILE A O 1
ATOM 1327 N N . ILE A 1 169 ? -1.152 -3.285 -7.301 1 92.31 169 ILE A N 1
ATOM 1328 C CA . ILE A 1 169 ? -1.891 -2.242 -8.008 1 92.31 169 ILE A CA 1
ATOM 1329 C C . ILE A 1 169 ? -3.018 -1.719 -7.117 1 92.31 169 ILE A C 1
ATOM 1331 O O . ILE A 1 169 ? -3.258 -0.511 -7.059 1 92.31 169 ILE A O 1
ATOM 1335 N N . SER A 1 170 ? -3.697 -2.609 -6.477 1 92.94 170 SER A N 1
ATOM 1336 C CA . SER A 1 170 ? -4.805 -2.223 -5.609 1 92.94 170 SER A CA 1
ATOM 1337 C C . SER A 1 170 ? -4.316 -1.379 -4.434 1 92.94 170 SER A C 1
ATOM 1339 O O . SER A 1 170 ? -4.914 -0.347 -4.117 1 92.94 170 SER A O 1
ATOM 1341 N N . MET A 1 171 ? -3.258 -1.773 -3.883 1 91.5 171 MET A N 1
ATOM 1342 C CA . MET A 1 171 ? -2.732 -1.059 -2.723 1 91.5 171 MET A CA 1
ATOM 1343 C C . MET A 1 171 ? -2.137 0.284 -3.135 1 91.5 171 MET A C 1
ATOM 1345 O O . MET A 1 171 ? -2.326 1.289 -2.445 1 91.5 171 MET A O 1
ATOM 1349 N N . MET A 1 172 ? -1.408 0.273 -4.238 1 89.25 172 MET A N 1
ATOM 1350 C CA . MET A 1 172 ? -0.881 1.531 -4.762 1 89.25 172 MET A CA 1
ATOM 1351 C C . MET A 1 172 ? -2.014 2.479 -5.141 1 89.25 172 MET A C 1
ATOM 1353 O O . MET A 1 172 ? -1.883 3.697 -5.004 1 89.25 172 MET A O 1
ATOM 1357 N N . GLY A 1 173 ? -3.084 1.874 -5.629 1 87.5 173 GLY A N 1
ATOM 1358 C CA . GLY A 1 173 ? -4.254 2.676 -5.953 1 87.5 173 GLY A CA 1
ATOM 1359 C C . GLY A 1 173 ? -4.84 3.393 -4.75 1 87.5 173 GLY A C 1
ATOM 1360 O O . GLY A 1 173 ? -5.18 4.574 -4.832 1 87.5 173 GLY A O 1
ATOM 1361 N N . ILE A 1 174 ? -4.918 2.645 -3.691 1 87.31 174 ILE A N 1
ATOM 1362 C CA . ILE A 1 174 ? -5.461 3.236 -2.475 1 87.31 174 ILE A CA 1
ATOM 1363 C C . ILE A 1 174 ? -4.523 4.332 -1.97 1 87.31 174 ILE A C 1
ATOM 1365 O O . ILE A 1 174 ? -4.977 5.387 -1.523 1 87.31 174 ILE A O 1
ATOM 1369 N N . PHE A 1 175 ? -3.273 4.137 -2.07 1 82.06 175 PHE A N 1
ATOM 1370 C CA . PHE A 1 175 ? -2.299 5.137 -1.654 1 82.06 175 PHE A CA 1
ATOM 1371 C C . PHE A 1 175 ? -2.398 6.387 -2.521 1 82.06 175 PHE A C 1
ATOM 1373 O O . PHE A 1 175 ? -2.32 7.508 -2.016 1 82.06 175 PHE A O 1
ATOM 1380 N N . ALA A 1 176 ? -2.514 6.137 -3.764 1 81.25 176 ALA A N 1
ATOM 1381 C CA . ALA A 1 176 ? -2.668 7.262 -4.684 1 81.25 176 ALA A CA 1
ATOM 1382 C C . ALA A 1 176 ? -3.934 8.055 -4.375 1 81.25 176 ALA A C 1
ATOM 1384 O O . ALA A 1 176 ? -3.93 9.289 -4.422 1 81.25 176 ALA A O 1
ATOM 1385 N N . LEU A 1 177 ? -4.965 7.32 -4.035 1 80.12 177 LEU A N 1
ATOM 1386 C CA . LEU A 1 177 ? -6.223 7.973 -3.693 1 80.12 177 LEU A CA 1
ATOM 1387 C C . LEU A 1 177 ? -6.09 8.766 -2.396 1 80.12 177 LEU A C 1
ATOM 1389 O O . LEU A 1 177 ? -6.672 9.844 -2.26 1 80.12 177 LEU A O 1
ATOM 1393 N N . LEU A 1 178 ? -5.336 8.211 -1.481 1 76.25 178 LEU A N 1
ATOM 1394 C CA . LEU A 1 178 ? -5.098 8.906 -0.219 1 76.25 178 LEU A CA 1
ATOM 1395 C C . LEU A 1 178 ? -4.305 10.188 -0.444 1 76.25 178 LEU A C 1
ATOM 1397 O O . LEU A 1 178 ? -4.625 11.227 0.131 1 76.25 178 LEU A O 1
ATOM 1401 N N . PHE A 1 179 ? -3.35 10.156 -1.288 1 71.25 179 PHE A N 1
ATOM 1402 C CA . PHE A 1 179 ? -2.541 11.336 -1.593 1 71.25 179 PHE A CA 1
ATOM 1403 C C . PHE A 1 179 ? -3.361 12.375 -2.348 1 71.25 179 PHE A C 1
ATOM 1405 O O . PHE A 1 179 ? -3.236 13.57 -2.094 1 71.25 179 PHE A O 1
ATOM 1412 N N . LEU A 1 180 ? -4.117 11.859 -3.219 1 72.06 180 LEU A N 1
ATOM 1413 C CA . LEU A 1 180 ? -4.996 12.773 -3.949 1 72.06 180 LEU A CA 1
ATOM 1414 C C . LEU A 1 180 ? -5.98 13.453 -3.006 1 72.06 180 LEU A C 1
ATOM 1416 O O . LEU A 1 180 ? -6.258 14.641 -3.145 1 72.06 180 LEU A O 1
ATOM 1420 N N . SER A 1 181 ? -6.457 12.664 -2.109 1 69.88 181 SER A N 1
ATOM 1421 C CA . SER A 1 181 ? -7.375 13.211 -1.119 1 69.88 181 SER A CA 1
ATOM 1422 C C . SER A 1 181 ? -6.691 14.258 -0.251 1 69.88 181 SER A C 1
ATOM 1424 O O . SER A 1 181 ? -7.281 15.297 0.062 1 69.88 181 SER A O 1
ATOM 1426 N N . MET A 1 182 ? -5.488 14.023 0.174 1 66.69 182 MET A N 1
ATOM 1427 C CA . MET A 1 182 ? -4.715 14.977 0.965 1 66.69 182 MET A CA 1
ATOM 1428 C C . MET A 1 182 ? -4.406 16.234 0.156 1 66.69 182 MET A C 1
ATOM 1430 O O . MET A 1 182 ? -4.461 17.344 0.684 1 66.69 182 MET A O 1
ATOM 1434 N N . TYR A 1 183 ? -4.168 16.047 -1.031 1 62.28 183 TYR A N 1
ATOM 1435 C CA . TYR A 1 183 ? -3.881 17.172 -1.917 1 62.28 183 TYR A CA 1
ATOM 1436 C C . TYR A 1 183 ? -5.109 18.062 -2.09 1 62.28 183 TYR A C 1
ATOM 1438 O O . TYR A 1 183 ? -5.004 19.297 -2.043 1 62.28 183 TYR A O 1
ATOM 1446 N N . ILE A 1 184 ? -6.199 17.453 -2.215 1 61.94 184 ILE A N 1
ATOM 1447 C CA . ILE A 1 184 ? -7.449 18.188 -2.408 1 61.94 184 ILE A CA 1
ATOM 1448 C C . ILE A 1 184 ? -7.812 18.922 -1.126 1 61.94 184 ILE A C 1
ATOM 1450 O O . ILE A 1 184 ? -8.266 20.078 -1.174 1 61.94 184 ILE A O 1
ATOM 1454 N N . THR A 1 185 ? -7.574 18.312 0.005 1 57.34 185 THR A N 1
ATOM 1455 C CA . THR A 1 185 ? -7.863 18.953 1.282 1 57.34 185 THR A CA 1
ATOM 1456 C C . THR A 1 185 ? -6.941 20.156 1.504 1 57.34 185 THR A C 1
ATOM 1458 O O . THR A 1 185 ? -7.371 21.188 2.035 1 57.34 185 THR A O 1
ATOM 1461 N N . MET A 1 186 ? -5.773 20.016 1.234 1 55.62 186 MET A N 1
ATOM 1462 C CA . MET A 1 186 ? -4.836 21.125 1.364 1 55.62 186 MET A CA 1
ATOM 1463 C C . MET A 1 186 ? -5.234 22.281 0.452 1 55.62 186 MET A C 1
ATOM 1465 O O . MET A 1 186 ? -5.117 23.453 0.834 1 55.62 186 MET A O 1
ATOM 1469 N N . LYS A 1 187 ? -5.715 21.953 -0.648 1 54.41 187 LYS A N 1
ATOM 1470 C CA . LYS A 1 187 ? -6.16 22.984 -1.576 1 54.41 187 LYS A CA 1
ATOM 1471 C C . LYS A 1 187 ? -7.465 23.625 -1.105 1 54.41 187 LYS A C 1
ATOM 1473 O O . LYS A 1 187 ? -7.672 24.828 -1.28 1 54.41 187 LYS A O 1
ATOM 1478 N N . LEU A 1 188 ? -8.242 22.766 -0.551 1 49.88 188 LEU A N 1
ATOM 1479 C CA . LEU A 1 188 ? -9.508 23.266 -0.052 1 49.88 188 LEU A CA 1
ATOM 1480 C C . LEU A 1 188 ? -9.305 24.062 1.238 1 49.88 188 LEU A C 1
ATOM 1482 O O . LEU A 1 188 ? -10.094 24.953 1.552 1 49.88 188 LEU A O 1
ATOM 1486 N N . GLY A 1 189 ? -8.453 23.609 2.209 1 42.62 189 GLY A N 1
ATOM 1487 C CA . GLY A 1 189 ? -8.172 24.344 3.436 1 42.62 189 GLY A CA 1
ATOM 1488 C C . GLY A 1 189 ? -7.395 25.625 3.197 1 42.62 189 GLY A C 1
ATOM 1489 O O . GLY A 1 189 ? -6.965 26.281 4.148 1 42.62 189 GLY A O 1
ATOM 1490 N N . GLU A 1 190 ? -6.836 25.844 2.107 1 41.84 190 GLU A N 1
ATOM 1491 C CA . GLU A 1 190 ? -6.336 27.203 1.937 1 41.84 190 GLU A CA 1
ATOM 1492 C C . GLU A 1 190 ? -7.375 28.234 2.379 1 41.84 190 GLU A C 1
ATOM 1494 O O . GLU A 1 190 ? -8.523 28.188 1.936 1 41.84 190 GLU A O 1
ATOM 1499 N N . PRO A 1 191 ? -7.27 28.625 3.707 1 39.5 191 PRO A N 1
ATOM 1500 C CA . PRO A 1 191 ? -8.219 29.547 4.316 1 39.5 191 PRO A CA 1
ATOM 1501 C C . PRO A 1 191 ? -8.664 30.656 3.357 1 39.5 191 PRO A C 1
ATOM 1503 O O . PRO A 1 191 ? -7.922 31 2.432 1 39.5 191 PRO A O 1
ATOM 1506 N N . GLU A 1 192 ? -9.93 30.922 3.186 1 37.06 192 GLU A N 1
ATOM 1507 C CA . GLU A 1 192 ? -10.391 32.188 2.617 1 37.06 192 GLU A CA 1
ATOM 1508 C C . GLU A 1 192 ? -9.469 33.344 3.025 1 37.06 192 GLU A C 1
ATOM 1510 O O . GLU A 1 192 ? -9.211 34.25 2.23 1 37.06 192 GLU A O 1
ATOM 1515 N N . PHE A 1 193 ? -9.211 33.531 4.355 1 33.44 193 PHE A N 1
ATOM 1516 C CA . PHE A 1 193 ? -8.531 34.719 4.918 1 33.44 193 PHE A CA 1
ATOM 1517 C C . PHE A 1 193 ? -7.059 34.406 5.164 1 33.44 193 PHE A C 1
ATOM 1519 O O . PHE A 1 193 ? -6.715 33.312 5.66 1 33.44 193 PHE A O 1
ATOM 1526 N N . THR A 1 194 ? -6.188 34.531 4.188 1 36.44 194 THR A N 1
ATOM 1527 C CA . THR A 1 194 ? -4.75 34.594 4.426 1 36.44 194 THR A CA 1
ATOM 1528 C C . THR A 1 194 ? -4.422 35.5 5.598 1 36.44 194 THR A C 1
ATOM 1530 O O . THR A 1 194 ? -4.805 36.688 5.598 1 36.44 194 THR A O 1
ATOM 1533 N N . ASP A 1 195 ? -4.406 35.031 6.738 1 33.38 195 ASP A N 1
ATOM 1534 C CA . ASP A 1 195 ? -3.9 35.906 7.809 1 33.38 195 ASP A CA 1
ATOM 1535 C C . ASP A 1 195 ? -2.57 36.531 7.418 1 33.38 195 ASP A C 1
ATOM 1537 O O . ASP A 1 195 ? -1.599 35.844 7.125 1 33.38 195 ASP A O 1
ATOM 1541 N N . ALA A 1 196 ? -2.592 37.469 6.438 1 35.47 196 ALA A N 1
ATOM 1542 C CA . ALA A 1 196 ? -1.462 38.344 6.18 1 35.47 196 ALA A CA 1
ATOM 1543 C C . ALA A 1 196 ? -0.955 38.969 7.469 1 35.47 196 ALA A C 1
ATOM 1545 O O . ALA A 1 196 ? -1.684 39.719 8.133 1 35.47 196 ALA A O 1
ATOM 1546 N N . VAL A 1 197 ? -0.141 38.281 8.18 1 34.94 197 VAL A N 1
ATOM 1547 C CA . VAL A 1 197 ? 0.59 39 9.211 1 34.94 197 VAL A CA 1
ATOM 1548 C C . VAL A 1 197 ? 1.295 40.219 8.586 1 34.94 197 VAL A C 1
ATOM 1550 O O . VAL A 1 197 ? 2.16 40.062 7.719 1 34.94 197 VAL A O 1
ATOM 1553 N N . SER A 1 198 ? 0.63 41.281 8.078 1 31.72 198 SER A N 1
ATOM 1554 C CA . SER A 1 198 ? 1.351 42.5 7.801 1 31.72 198 SER A CA 1
ATOM 1555 C C . SER A 1 198 ? 2.256 42.906 8.969 1 31.72 198 SER A C 1
ATOM 1557 O O . SER A 1 198 ? 1.838 42.844 10.125 1 31.72 198 SER A O 1
ATOM 1559 N N . MET A 1 199 ? 3.566 42.656 8.633 1 32.28 199 MET A N 1
ATOM 1560 C CA . MET A 1 199 ? 4.594 43.25 9.492 1 32.28 199 MET A CA 1
ATOM 1561 C C . MET A 1 199 ? 4.188 44.625 9.961 1 32.28 199 MET A C 1
ATOM 1563 O O . MET A 1 199 ? 3.971 45.531 9.141 1 32.28 199 MET A O 1
ATOM 1567 N N . SER A 1 200 ? 3.342 44.688 10.891 1 33.25 200 SER A N 1
ATOM 1568 C CA . SER A 1 200 ? 3.121 46.031 11.438 1 33.25 200 SER A CA 1
ATOM 1569 C C . SER A 1 200 ? 4.441 46.719 11.766 1 33.25 200 SER A C 1
ATOM 1571 O O . SER A 1 200 ? 5.457 46.062 11.977 1 33.25 200 SER A O 1
ATOM 1573 N N . GLU A 1 201 ? 4.547 48 11.43 1 32.84 201 GLU A N 1
ATOM 1574 C CA . GLU A 1 201 ? 5.48 49.062 11.844 1 32.84 201 GLU A CA 1
ATOM 1575 C C . GLU A 1 201 ? 5.816 48.938 13.328 1 32.84 201 GLU A C 1
ATOM 1577 O O . GLU A 1 201 ? 4.926 48.719 14.156 1 32.84 201 GLU A O 1
ATOM 1582 N N . THR A 1 202 ? 7.051 48.375 13.602 1 33.91 202 THR A N 1
ATOM 1583 C CA . THR A 1 202 ? 7.668 48.5 14.922 1 33.91 202 THR A CA 1
ATOM 1584 C C . THR A 1 202 ? 7.355 49.875 15.531 1 33.91 202 THR A C 1
ATOM 1586 O O . THR A 1 202 ? 7.977 50.875 15.18 1 33.91 202 THR A O 1
ATOM 1589 N N . VAL A 1 203 ? 6.016 50.406 15.406 1 35.72 203 VAL A N 1
ATOM 1590 C CA . VAL A 1 203 ? 5.969 51.625 16.219 1 35.72 203 VAL A CA 1
ATOM 1591 C C . VAL A 1 203 ? 5.82 51.281 17.688 1 35.72 203 VAL A C 1
ATOM 1593 O O . VAL A 1 203 ? 4.801 50.719 18.109 1 35.72 203 VAL A O 1
ATOM 1596 N N . GLY A 1 204 ? 6.879 51.375 18.578 1 31.66 204 GLY A N 1
ATOM 1597 C CA . GLY A 1 204 ? 7.234 51.188 19.969 1 31.66 204 GLY A CA 1
ATOM 1598 C C . GLY A 1 204 ? 7.324 49.719 20.359 1 31.66 204 GLY A C 1
ATOM 1599 O O . GLY A 1 204 ? 7.453 48.844 19.5 1 31.66 204 GLY A O 1
ATOM 1600 N N . ASP A 1 205 ? 7.223 49.219 21.688 1 33.78 205 ASP A N 1
ATOM 1601 C CA . ASP A 1 205 ? 7.504 47.906 22.266 1 33.78 205 ASP A CA 1
ATOM 1602 C C . ASP A 1 205 ? 6.492 46.875 21.812 1 33.78 205 ASP A C 1
ATOM 1604 O O . ASP A 1 205 ? 6.531 45.719 22.25 1 33.78 205 ASP A O 1
ATOM 1608 N N . THR A 1 206 ? 5.18 47.062 21.516 1 30.78 206 THR A N 1
ATOM 1609 C CA . THR A 1 206 ? 4.043 46.156 21.312 1 30.78 206 THR A CA 1
ATOM 1610 C C . THR A 1 206 ? 3.975 45.688 19.859 1 30.78 206 THR A C 1
ATOM 1612 O O . THR A 1 206 ? 3.857 46.5 18.938 1 30.78 206 THR A O 1
ATOM 1615 N N . VAL A 1 207 ? 4.719 44.625 19.516 1 36.12 207 VAL A N 1
ATOM 1616 C CA . VAL A 1 207 ? 4.664 44.062 18.172 1 36.12 207 VAL A CA 1
ATOM 1617 C C . VAL A 1 207 ? 3.256 43.562 17.875 1 36.12 207 VAL A C 1
ATOM 1619 O O . VAL A 1 207 ? 2.76 42.656 18.547 1 36.12 207 VAL A O 1
ATOM 1622 N N . THR A 1 208 ? 2.186 44.438 17.578 1 30.91 208 THR A N 1
ATOM 1623 C CA . THR A 1 208 ? 0.83 44.094 17.141 1 30.91 208 THR A CA 1
ATOM 1624 C C . THR A 1 208 ? 0.851 43.344 15.82 1 30.91 208 THR A C 1
ATOM 1626 O O . THR A 1 208 ? 1.35 43.844 14.812 1 30.91 208 THR A O 1
ATOM 1629 N N . GLN A 1 209 ? 1.108 42.094 15.789 1 32.06 209 GLN A N 1
ATOM 1630 C CA . GLN A 1 209 ? 1.022 41.312 14.57 1 32.06 209 GLN A CA 1
ATOM 1631 C C . GLN A 1 209 ? -0.413 41.25 14.055 1 32.06 209 GLN A C 1
ATOM 1633 O O . GLN A 1 209 ? -1.312 40.781 14.766 1 32.06 209 GLN A O 1
ATOM 1638 N N . THR A 1 210 ? -1.002 42.312 13.422 1 31.09 210 THR A N 1
ATOM 1639 C CA . THR A 1 210 ? -2.32 42.312 12.797 1 31.09 210 THR A CA 1
ATOM 1640 C C . THR A 1 210 ? -2.412 41.25 11.719 1 31.09 210 THR A C 1
ATOM 1642 O O . THR A 1 210 ? -1.634 41.25 10.758 1 31.09 210 THR A O 1
ATOM 1645 N N . ILE A 1 211 ? -2.699 40.094 12.023 1 36.88 211 ILE A N 1
ATOM 1646 C CA . ILE A 1 211 ? -2.996 39.031 11.062 1 36.88 211 ILE A CA 1
ATOM 1647 C C . ILE A 1 211 ? -4.184 39.438 10.195 1 36.88 211 ILE A C 1
ATOM 1649 O O . ILE A 1 211 ? -5.297 39.625 10.695 1 36.88 211 ILE A O 1
ATOM 1653 N N . GLN A 1 212 ? -4.016 40.469 9.281 1 33.66 212 GLN A N 1
ATOM 1654 C CA . GLN A 1 212 ? -5.078 40.781 8.336 1 33.66 212 GLN A CA 1
ATOM 1655 C C . GLN A 1 212 ? -5.492 39.562 7.523 1 33.66 212 GLN A C 1
ATOM 1657 O O . GLN A 1 212 ? -4.637 38.844 7.008 1 33.66 212 GLN A O 1
ATOM 1662 N N . ARG A 1 213 ? -6.621 39.031 7.812 1 37.22 213 ARG A N 1
ATOM 1663 C CA . ARG A 1 213 ? -7.359 37.969 7.133 1 37.22 213 ARG A CA 1
ATOM 1664 C C . ARG A 1 213 ? -7.605 38.344 5.668 1 37.22 213 ARG A C 1
ATOM 1666 O O . ARG A 1 213 ? -8.422 39.219 5.367 1 37.22 213 ARG A O 1
ATOM 1673 N N . ILE A 1 214 ? -6.664 38.531 4.82 1 37.75 214 ILE A N 1
ATOM 1674 C CA . ILE A 1 214 ? -7.02 38.781 3.426 1 37.75 214 ILE A CA 1
ATOM 1675 C C . ILE A 1 214 ? -7.641 37.531 2.816 1 37.75 214 ILE A C 1
ATOM 1677 O O . ILE A 1 214 ? -7.176 36.406 3.064 1 37.75 214 ILE A O 1
ATOM 1681 N N . PRO A 1 215 ? -8.906 37.719 2.303 1 36.88 215 PRO A N 1
ATOM 1682 C CA . PRO A 1 215 ? -9.609 36.656 1.582 1 36.88 215 PRO A CA 1
ATOM 1683 C C . PRO A 1 215 ? -8.734 35.969 0.522 1 36.88 215 PRO A C 1
ATOM 1685 O O . PRO A 1 215 ? -7.922 36.625 -0.125 1 36.88 215 PRO A O 1
ATOM 1688 N N . ASN A 1 216 ? -8.289 34.844 0.767 1 38.59 216 ASN A N 1
ATOM 1689 C CA . ASN A 1 216 ? -7.543 34.094 -0.252 1 38.59 216 ASN A CA 1
ATOM 1690 C C . ASN A 1 216 ? -8.242 34.156 -1.609 1 38.59 216 ASN A C 1
ATOM 1692 O O . ASN A 1 216 ? -9.391 33.75 -1.739 1 38.59 216 ASN A O 1
ATOM 1696 N N . PRO A 1 217 ? -7.969 35.125 -2.396 1 37.81 217 PRO A N 1
ATOM 1697 C CA . PRO A 1 217 ? -8.625 35.188 -3.705 1 37.81 217 PRO A CA 1
ATOM 1698 C C . PRO A 1 217 ? -8.758 33.844 -4.383 1 37.81 217 PRO A C 1
ATOM 1700 O O . PRO A 1 217 ? -9.586 33.688 -5.289 1 37.81 217 PRO A O 1
ATOM 1703 N N . MET A 1 218 ? -7.742 33.156 -4.434 1 38.69 218 MET A N 1
ATOM 1704 C CA . MET A 1 218 ? -7.883 31.938 -5.238 1 38.69 218 MET A CA 1
ATOM 1705 C C . MET A 1 218 ? -8.742 30.906 -4.52 1 38.69 218 MET A C 1
ATOM 1707 O O . MET A 1 218 ? -8.234 29.891 -4.059 1 38.69 218 MET A O 1
ATOM 1711 N N . TYR A 1 219 ? -9.695 31.188 -3.711 1 40.81 219 TYR A N 1
ATOM 1712 C CA . TYR A 1 219 ? -10.758 30.344 -3.178 1 40.81 219 TYR A CA 1
ATOM 1713 C C . TYR A 1 219 ? -11.406 29.516 -4.285 1 40.81 219 TYR A C 1
ATOM 1715 O O . TYR A 1 219 ? -11.828 30.062 -5.309 1 40.81 219 TYR A O 1
ATOM 1723 N N . PRO A 1 220 ? -10.969 28.281 -4.449 1 41.19 220 PRO A N 1
ATOM 1724 C CA . PRO A 1 220 ? -11.602 27.547 -5.543 1 41.19 220 PRO A CA 1
ATOM 1725 C C . PRO A 1 220 ? -13.086 27.859 -5.684 1 41.19 220 PRO A C 1
ATOM 1727 O O . PRO A 1 220 ? -13.734 28.266 -4.711 1 41.19 220 PRO A O 1
ATOM 1730 N N . SER A 1 221 ? -13.539 28.094 -6.898 1 40.06 221 SER A N 1
ATOM 1731 C CA . SER A 1 221 ? -14.953 28.312 -7.191 1 40.06 221 SER A CA 1
ATOM 1732 C C . SER A 1 221 ? -15.828 27.297 -6.457 1 40.06 221 SER A C 1
ATOM 1734 O O . SER A 1 221 ? -15.359 26.219 -6.094 1 40.06 221 SER A O 1
ATOM 1736 N N . PRO A 1 222 ? -17 27.641 -5.906 1 40.62 222 PRO A N 1
ATOM 1737 C CA . PRO A 1 222 ? -17.953 26.781 -5.199 1 40.62 222 PRO A CA 1
ATOM 1738 C C . PRO A 1 222 ? -18.078 25.391 -5.832 1 40.62 222 PRO A C 1
ATOM 1740 O O . PRO A 1 222 ? -18.281 24.406 -5.125 1 40.62 222 PRO A O 1
ATOM 1743 N N . SER A 1 223 ? -18.031 25.375 -7.047 1 42.12 223 SER A N 1
ATOM 1744 C CA . SER A 1 223 ? -18.266 24.094 -7.715 1 42.12 223 SER A CA 1
ATOM 1745 C C . SER A 1 223 ? -17.094 23.141 -7.484 1 42.12 223 SER A C 1
ATOM 1747 O O . SER A 1 223 ? -17.297 21.953 -7.246 1 42.12 223 SER A O 1
ATOM 1749 N N . GLN A 1 224 ? -16.016 23.672 -7.695 1 46.88 224 GLN A N 1
ATOM 1750 C CA . GLN A 1 224 ? -14.852 22.797 -7.539 1 46.88 224 GLN A CA 1
ATOM 1751 C C . GLN A 1 224 ? -14.688 22.359 -6.09 1 46.88 224 GLN A C 1
ATOM 1753 O O . GLN A 1 224 ? -14.281 21.219 -5.824 1 46.88 224 GLN A O 1
ATOM 1758 N N . ARG A 1 225 ? -15.117 23.109 -5.176 1 45.88 225 ARG A N 1
ATOM 1759 C CA . ARG A 1 225 ? -15.094 22.766 -3.758 1 45.88 225 ARG A CA 1
ATOM 1760 C C . ARG A 1 225 ? -16.031 21.594 -3.465 1 45.88 225 ARG A C 1
ATOM 1762 O O . ARG A 1 225 ? -15.711 20.75 -2.637 1 45.88 225 ARG A O 1
ATOM 1769 N N . SER A 1 226 ? -17.125 21.656 -4.098 1 44.31 226 SER A N 1
ATOM 1770 C CA . SER A 1 226 ? -18.078 20.578 -3.869 1 44.31 226 SER A CA 1
ATOM 1771 C C . SER A 1 226 ? -17.484 19.219 -4.281 1 44.31 226 SER A C 1
ATOM 1773 O O . SER A 1 226 ? -17.703 18.219 -3.604 1 44.31 226 SER A O 1
ATOM 1775 N N . VAL A 1 227 ? -16.797 19.297 -5.32 1 46.75 227 VAL A N 1
ATOM 1776 C CA . VAL A 1 227 ? -16.234 18.047 -5.797 1 46.75 227 VAL A CA 1
ATOM 1777 C C . VAL A 1 227 ? -15.109 17.594 -4.867 1 46.75 227 VAL A C 1
ATOM 1779 O O . VAL A 1 227 ? -15.016 16.422 -4.516 1 46.75 227 VAL A O 1
ATOM 1782 N N . TYR A 1 228 ? -14.352 18.562 -4.57 1 47.25 228 TYR A N 1
ATOM 1783 C CA . TYR A 1 228 ? -13.25 18.234 -3.676 1 47.25 228 TYR A CA 1
ATOM 1784 C C . TYR A 1 228 ? -13.766 17.797 -2.309 1 47.25 228 TYR A C 1
ATOM 1786 O O . TYR A 1 228 ? -13.234 16.859 -1.705 1 47.25 228 TYR A O 1
ATOM 1794 N N . GLN A 1 229 ? -14.742 18.469 -1.845 1 46.19 229 GLN A N 1
ATOM 1795 C CA . GLN A 1 229 ? -15.391 18.094 -0.589 1 46.19 229 GLN A CA 1
ATOM 1796 C C . GLN A 1 229 ? -15.984 16.703 -0.676 1 46.19 229 GLN A C 1
ATOM 1798 O O . GLN A 1 229 ? -15.906 15.922 0.278 1 46.19 229 GLN A O 1
ATOM 1803 N N . PHE A 1 230 ? -16.531 16.516 -1.741 1 42.38 230 PHE A N 1
ATOM 1804 C CA . PHE A 1 230 ? -17.141 15.188 -1.917 1 42.38 230 PHE A CA 1
ATOM 1805 C C . PHE A 1 230 ? -16.062 14.102 -1.865 1 42.38 230 PHE A C 1
ATOM 1807 O O . PHE A 1 230 ? -16.266 13.07 -1.224 1 42.38 230 PHE A O 1
ATOM 1814 N N . LEU A 1 231 ? -15.172 14.375 -2.588 1 44.34 231 LEU A N 1
ATOM 1815 C CA . LEU A 1 231 ? -14.102 13.391 -2.631 1 44.34 231 LEU A CA 1
ATOM 1816 C C . LEU A 1 231 ? -13.422 13.258 -1.271 1 44.34 231 LEU A C 1
ATOM 1818 O O . LEU A 1 231 ? -13.07 12.148 -0.85 1 44.34 231 LEU A O 1
ATOM 1822 N N . LEU A 1 232 ? -13.266 14.383 -0.648 1 45.25 232 LEU A N 1
ATOM 1823 C CA . LEU A 1 232 ? -12.68 14.414 0.687 1 45.25 232 LEU A CA 1
ATOM 1824 C C . LEU A 1 232 ? -13.594 13.742 1.7 1 45.25 232 LEU A C 1
ATOM 1826 O O . LEU A 1 232 ? -13.125 13 2.566 1 45.25 232 LEU A O 1
ATOM 1830 N N . ILE A 1 233 ? -14.852 14.188 1.712 1 41.72 233 ILE A N 1
ATOM 1831 C CA . ILE A 1 233 ? -15.82 13.586 2.619 1 41.72 233 ILE A CA 1
ATOM 1832 C C . ILE A 1 233 ? -15.867 12.078 2.393 1 41.72 233 ILE A C 1
ATOM 1834 O O . ILE A 1 233 ? -15.945 11.305 3.348 1 41.72 233 ILE A O 1
ATOM 1838 N N . SER A 1 234 ? -15.93 11.836 1.174 1 40.78 234 SER A N 1
ATOM 1839 C CA . SER A 1 234 ? -16.047 10.414 0.873 1 40.78 234 SER A CA 1
ATOM 1840 C C . SER A 1 234 ? -14.812 9.656 1.344 1 40.78 234 SER A C 1
ATOM 1842 O O . SER A 1 234 ? -14.922 8.523 1.822 1 40.78 234 SER A O 1
ATOM 1844 N N . PHE A 1 235 ? -13.734 10.289 1.114 1 43.56 235 PHE A N 1
ATOM 1845 C CA . PHE A 1 235 ? -12.516 9.555 1.452 1 43.56 235 PHE A CA 1
ATOM 1846 C C . PHE A 1 235 ? -12.07 9.875 2.873 1 43.56 235 PHE A C 1
ATOM 1848 O O . PHE A 1 235 ? -11.594 9 3.594 1 43.56 235 PHE A O 1
ATOM 1855 N N . LEU A 1 236 ? -12.023 11.305 3.258 1 40.78 236 LEU A N 1
ATOM 1856 C CA . LEU A 1 236 ? -11.578 11.719 4.586 1 40.78 236 LEU A CA 1
ATOM 1857 C C . LEU A 1 236 ? -12.758 12.18 5.434 1 40.78 236 LEU A C 1
ATOM 1859 O O . LEU A 1 236 ? -13.023 13.383 5.52 1 40.78 236 LEU A O 1
ATOM 1863 N N . GLN A 1 237 ? -13.852 11.664 5.469 1 39.25 237 GLN A N 1
ATOM 1864 C CA . GLN A 1 237 ? -15.07 12.141 6.125 1 39.25 237 GLN A CA 1
ATOM 1865 C C . GLN A 1 237 ? -14.734 12.922 7.395 1 39.25 237 GLN A C 1
ATOM 1867 O O . GLN A 1 237 ? -15.641 13.367 8.102 1 39.25 237 GLN A O 1
ATOM 1872 N N . VAL A 1 238 ? -13.602 13.039 7.938 1 32.06 238 VAL A N 1
ATOM 1873 C CA . VAL A 1 238 ? -13.523 13.555 9.297 1 32.06 238 VAL A CA 1
ATOM 1874 C C . VAL A 1 238 ? -13.711 15.07 9.289 1 32.06 238 VAL A C 1
ATOM 1876 O O . VAL A 1 238 ? -14.445 15.617 10.117 1 32.06 238 VAL A O 1
ATOM 1879 N N . ARG A 1 239 ? -12.828 15.867 8.656 1 35.28 239 ARG A N 1
ATOM 1880 C CA . ARG A 1 239 ? -12.562 17.188 9.211 1 35.28 239 ARG A CA 1
ATOM 1881 C C . ARG A 1 239 ? -13.578 18.219 8.719 1 35.28 239 ARG A C 1
ATOM 1883 O O . ARG A 1 239 ? -13.508 19.391 9.078 1 35.28 239 ARG A O 1
ATOM 1890 N N . GLY A 1 240 ? -14.477 17.953 7.789 1 33.06 240 GLY A N 1
ATOM 1891 C CA . GLY A 1 240 ? -15.156 19.047 7.125 1 33.06 240 GLY A CA 1
ATOM 1892 C C . GLY A 1 240 ? -16.188 19.734 8.008 1 33.06 240 GLY A C 1
ATOM 1893 O O . GLY A 1 240 ? -16.812 20.719 7.594 1 33.06 240 GLY A O 1
ATOM 1894 N N . TYR A 1 241 ? -16.688 19.109 8.977 1 33.16 241 TYR A N 1
ATOM 1895 C CA . TYR A 1 241 ? -17.891 19.75 9.516 1 33.16 241 TYR A CA 1
ATOM 1896 C C . TYR A 1 241 ? -17.547 21.031 10.25 1 33.16 241 TYR A C 1
ATOM 1898 O O . TYR A 1 241 ? -18.438 21.812 10.586 1 33.16 241 TYR A O 1
ATOM 1906 N N . ARG A 1 242 ? -16.375 21.281 10.672 1 30.16 242 ARG A N 1
ATOM 1907 C CA . ARG A 1 242 ? -16.266 22.438 11.555 1 30.16 242 ARG A CA 1
ATOM 1908 C C . ARG A 1 242 ? -16.312 23.734 10.758 1 30.16 242 ARG A C 1
ATOM 1910 O O . ARG A 1 242 ? -16.5 24.812 11.328 1 30.16 242 ARG A O 1
ATOM 1917 N N . PHE A 1 243 ? -16.062 23.656 9.492 1 31.23 243 PHE A N 1
ATOM 1918 C CA . PHE A 1 243 ? -15.969 24.953 8.852 1 31.23 243 PHE A CA 1
ATOM 1919 C C . PHE A 1 243 ? -17.359 25.578 8.695 1 31.23 243 PHE A C 1
ATOM 1921 O O . PHE A 1 243 ? -17.469 26.781 8.422 1 31.23 243 PHE A O 1
ATOM 1928 N N . HIS A 1 244 ? -18.328 24.734 8.609 1 28.8 244 HIS A N 1
ATOM 1929 C CA . HIS A 1 244 ? -19.562 25.453 8.344 1 28.8 244 HIS A CA 1
ATOM 1930 C C . HIS A 1 244 ? -20.047 26.188 9.594 1 28.8 244 HIS A C 1
ATOM 1932 O O . HIS A 1 244 ? -20.922 27.047 9.508 1 28.8 244 HIS A O 1
ATOM 1938 N N . ARG A 1 245 ? -19.844 25.594 10.773 1 29.59 245 ARG A N 1
ATOM 1939 C CA . ARG A 1 245 ? -20.641 26.25 11.805 1 29.59 245 ARG A CA 1
ATOM 1940 C C . ARG A 1 245 ? -20.016 27.562 12.227 1 29.59 245 ARG A C 1
ATOM 1942 O O . ARG A 1 245 ? -20.594 28.312 13.008 1 29.59 245 ARG A O 1
ATOM 1949 N N . GLY A 1 246 ? -18.656 27.781 11.953 1 26.44 246 GLY A N 1
ATOM 1950 C CA . GLY A 1 246 ? -18.234 29.047 12.555 1 26.44 246 GLY A CA 1
ATOM 1951 C C . GLY A 1 246 ? -18.641 30.25 11.734 1 26.44 246 GLY A C 1
ATOM 1952 O O . GLY A 1 246 ? -18.281 31.391 12.07 1 26.44 246 GLY A O 1
ATOM 1953 N N . LEU A 1 247 ? -19.078 30.062 10.453 1 23.61 247 LEU A N 1
ATOM 1954 C CA . LEU A 1 247 ? -19.641 31.359 10.062 1 23.61 247 LEU A CA 1
ATOM 1955 C C . LEU A 1 247 ? -21.047 31.531 10.609 1 23.61 247 LEU A C 1
ATOM 1957 O O . LEU A 1 247 ? -21.828 30.578 10.625 1 23.61 247 LEU A O 1
ATOM 1961 N N . MET B 1 1 ? 29.016 -16.641 -6.953 1 86 1 MET B N 1
ATOM 1962 C CA . MET B 1 1 ? 28.203 -15.461 -6.688 1 86 1 MET B CA 1
ATOM 1963 C C . MET B 1 1 ? 28.25 -14.5 -7.867 1 86 1 MET B C 1
ATOM 1965 O O . MET B 1 1 ? 27.219 -13.938 -8.258 1 86 1 MET B O 1
ATOM 1969 N N . SER B 1 2 ? 29.281 -14.344 -8.547 1 89 2 SER B N 1
ATOM 1970 C CA . SER B 1 2 ? 29.422 -13.398 -9.648 1 89 2 SER B CA 1
ATOM 1971 C C . SER B 1 2 ? 28.516 -13.781 -10.82 1 89 2 SER B C 1
ATOM 1973 O O . SER B 1 2 ? 27.891 -12.914 -11.43 1 89 2 SER B O 1
ATOM 1975 N N . LYS B 1 3 ? 28.453 -15.008 -11.094 1 90.38 3 LYS B N 1
ATOM 1976 C CA . LYS B 1 3 ? 27.594 -15.461 -12.18 1 90.38 3 LYS B CA 1
ATOM 1977 C C . LYS B 1 3 ? 26.125 -15.211 -11.844 1 90.38 3 LYS B C 1
ATOM 1979 O O . LYS B 1 3 ? 25.344 -14.812 -12.719 1 90.38 3 LYS B O 1
ATOM 1984 N N . LEU B 1 4 ? 25.828 -15.453 -10.617 1 91.69 4 LEU B N 1
ATOM 1985 C CA . LEU B 1 4 ? 24.469 -15.227 -10.164 1 91.69 4 LEU B CA 1
ATOM 1986 C C . LEU B 1 4 ? 24.109 -13.742 -10.25 1 91.69 4 LEU B C 1
ATOM 1988 O O . LEU B 1 4 ? 23 -13.391 -10.648 1 91.69 4 LEU B O 1
ATOM 1992 N N . LEU B 1 5 ? 25.031 -12.953 -9.852 1 93.19 5 LEU B N 1
ATOM 1993 C CA . LEU B 1 5 ? 24.828 -11.508 -9.883 1 93.19 5 LEU B CA 1
ATOM 1994 C C . LEU B 1 5 ? 24.656 -11.016 -11.32 1 93.19 5 LEU B C 1
ATOM 1996 O O . LEU B 1 5 ? 23.797 -10.18 -11.594 1 93.19 5 LEU B O 1
ATOM 2000 N N . HIS B 1 6 ? 25.5 -11.516 -12.18 1 94 6 HIS B N 1
ATOM 2001 C CA . HIS B 1 6 ? 25.391 -11.133 -13.586 1 94 6 HIS B CA 1
ATOM 2002 C C . HIS B 1 6 ? 24.062 -11.555 -14.18 1 94 6 HIS B C 1
ATOM 2004 O O . HIS B 1 6 ? 23.438 -10.805 -14.938 1 94 6 HIS B O 1
ATOM 2010 N N . ALA B 1 7 ? 23.641 -12.695 -13.836 1 91.06 7 ALA B N 1
ATOM 2011 C CA . ALA B 1 7 ? 22.359 -13.195 -14.305 1 91.06 7 ALA B CA 1
ATOM 2012 C C . ALA B 1 7 ? 21.203 -12.336 -13.781 1 91.06 7 ALA B C 1
ATOM 2014 O O . ALA B 1 7 ? 20.266 -12.031 -14.523 1 91.06 7 ALA B O 1
ATOM 2015 N N . ASN B 1 8 ? 21.328 -11.922 -12.547 1 93.12 8 ASN B N 1
ATOM 2016 C CA . ASN B 1 8 ? 20.281 -11.094 -11.945 1 93.12 8 ASN B CA 1
ATOM 2017 C C . ASN B 1 8 ? 20.25 -9.703 -12.57 1 93.12 8 ASN B C 1
ATOM 2019 O O . ASN B 1 8 ? 19.172 -9.141 -12.773 1 93.12 8 ASN B O 1
ATOM 2023 N N . PHE B 1 9 ? 21.391 -9.203 -12.844 1 95 9 PHE B N 1
ATOM 2024 C CA . PHE B 1 9 ? 21.438 -7.871 -13.438 1 95 9 PHE B CA 1
ATOM 2025 C C . PHE B 1 9 ? 20.938 -7.898 -14.875 1 95 9 PHE B C 1
ATOM 2027 O O . PHE B 1 9 ? 20.328 -6.938 -15.344 1 95 9 PHE B O 1
ATOM 2034 N N . LEU B 1 10 ? 21.141 -8.969 -15.57 1 94.69 10 LEU B N 1
ATOM 2035 C CA . LEU B 1 10 ? 20.594 -9.125 -16.906 1 94.69 10 LEU B CA 1
ATOM 2036 C C . LEU B 1 10 ? 19.078 -9.234 -16.859 1 94.69 10 LEU B C 1
ATOM 2038 O O . LEU B 1 10 ? 18.375 -8.664 -17.703 1 94.69 10 LEU B O 1
ATOM 2042 N N . ARG B 1 11 ? 18.625 -9.938 -15.867 1 93.5 11 ARG B N 1
ATOM 2043 C CA . ARG B 1 11 ? 17.188 -10.047 -15.656 1 93.5 11 ARG B CA 1
ATOM 2044 C C . ARG B 1 11 ? 16.578 -8.695 -15.312 1 93.5 11 ARG B C 1
ATOM 2046 O O . ARG B 1 11 ? 15.477 -8.367 -15.766 1 93.5 11 ARG B O 1
ATOM 2053 N N . LEU B 1 12 ? 17.312 -8 -14.57 1 95.31 12 LEU B N 1
ATOM 2054 C CA . LEU B 1 12 ? 16.844 -6.68 -14.148 1 95.31 12 LEU B CA 1
ATOM 2055 C C . LEU B 1 12 ? 16.719 -5.746 -15.352 1 95.31 12 LEU B C 1
ATOM 2057 O O . LEU B 1 12 ? 15.734 -5 -15.453 1 95.31 12 LEU B O 1
ATOM 2061 N N . ARG B 1 13 ? 17.688 -5.801 -16.203 1 94.38 13 ARG B N 1
ATOM 2062 C CA . ARG B 1 13 ? 17.703 -4.934 -17.375 1 94.38 13 ARG B CA 1
ATOM 2063 C C . ARG B 1 13 ? 16.516 -5.242 -18.281 1 94.38 13 ARG B C 1
ATOM 2065 O O . ARG B 1 13 ? 16.016 -4.359 -18.984 1 94.38 13 ARG B O 1
ATOM 2072 N N . LYS B 1 14 ? 16.016 -6.414 -18.234 1 94.31 14 LYS B N 1
ATOM 2073 C CA . LYS B 1 14 ? 14.914 -6.824 -19.109 1 94.31 14 LYS B CA 1
ATOM 2074 C C . LYS B 1 14 ? 13.578 -6.789 -18.375 1 94.31 14 LYS B C 1
ATOM 2076 O O . LYS B 1 14 ? 12.531 -7.016 -18.984 1 94.31 14 LYS B O 1
ATOM 2081 N N . ASP B 1 15 ? 13.672 -6.48 -17.203 1 94.25 15 ASP B N 1
ATOM 2082 C CA . ASP B 1 15 ? 12.461 -6.492 -16.375 1 94.25 15 ASP B CA 1
ATOM 2083 C C . ASP B 1 15 ? 11.602 -5.258 -16.656 1 94.25 15 ASP B C 1
ATOM 2085 O O . ASP B 1 15 ? 12.07 -4.129 -16.516 1 94.25 15 ASP B O 1
ATOM 2089 N N . LYS B 1 16 ? 10.383 -5.449 -17.016 1 93.62 16 LYS B N 1
ATOM 2090 C CA . LYS B 1 16 ? 9.469 -4.355 -17.328 1 93.62 16 LYS B CA 1
ATOM 2091 C C . LYS B 1 16 ? 9.102 -3.564 -16.078 1 93.62 16 LYS B C 1
ATOM 2093 O O . LYS B 1 16 ? 8.922 -2.346 -16.141 1 93.62 16 LYS B O 1
ATOM 2098 N N . TYR B 1 17 ? 8.969 -4.246 -14.977 1 92.06 17 TYR B N 1
ATOM 2099 C CA . TYR B 1 17 ? 8.578 -3.576 -13.742 1 92.06 17 TYR B CA 1
ATOM 2100 C C . TYR B 1 17 ? 9.664 -2.619 -13.273 1 92.06 17 TYR B C 1
ATOM 2102 O O . TYR B 1 17 ? 9.375 -1.579 -12.68 1 92.06 17 TYR B O 1
ATOM 2110 N N . PHE B 1 18 ? 10.969 -2.965 -13.523 1 95.44 18 PHE B N 1
ATOM 2111 C CA . PHE B 1 18 ? 12.086 -2.086 -13.195 1 95.44 18 PHE B CA 1
ATOM 2112 C C . PHE B 1 18 ? 11.992 -0.779 -13.969 1 95.44 18 PHE B C 1
ATOM 2114 O O . PHE B 1 18 ? 12.109 0.303 -13.391 1 95.44 18 PHE B O 1
ATOM 2121 N N . TRP B 1 19 ? 11.664 -0.804 -15.18 1 96.06 19 TRP B N 1
ATOM 2122 C CA . TRP B 1 19 ? 11.594 0.375 -16.031 1 96.06 19 TRP B CA 1
ATOM 2123 C C . TRP B 1 19 ? 10.344 1.192 -15.734 1 96.06 19 TRP B C 1
ATOM 2125 O O . TRP B 1 19 ? 10.367 2.424 -15.797 1 96.06 19 TRP B O 1
ATOM 2135 N N . ILE B 1 20 ? 9.305 0.5 -15.398 1 94.31 20 ILE B N 1
ATOM 2136 C CA . ILE B 1 20 ? 8.086 1.198 -15.008 1 94.31 20 ILE B CA 1
ATOM 2137 C C . ILE B 1 20 ? 8.32 1.966 -13.711 1 94.31 20 ILE B C 1
ATOM 2139 O O . ILE B 1 20 ? 7.875 3.107 -13.57 1 94.31 20 ILE B O 1
ATOM 2143 N N . GLY B 1 21 ? 9.031 1.283 -12.773 1 94.12 21 GLY B N 1
ATOM 2144 C CA . GLY B 1 21 ? 9.359 1.955 -11.531 1 94.12 21 GLY B CA 1
ATOM 2145 C C . GLY B 1 21 ? 10.195 3.205 -11.727 1 94.12 21 GLY B C 1
ATOM 2146 O O . GLY B 1 21 ? 9.945 4.23 -11.094 1 94.12 21 GLY B O 1
ATOM 2147 N N . ASN B 1 22 ? 11.148 3.113 -12.617 1 95.88 22 ASN B N 1
ATOM 2148 C CA . ASN B 1 22 ? 11.977 4.273 -12.914 1 95.88 22 ASN B CA 1
ATOM 2149 C C . ASN B 1 22 ? 11.164 5.398 -13.547 1 95.88 22 ASN B C 1
ATOM 2151 O O . ASN B 1 22 ? 11.352 6.57 -13.227 1 95.88 22 ASN B O 1
ATOM 2155 N N . LEU B 1 23 ? 10.328 5.039 -14.383 1 95.81 23 LEU B N 1
ATOM 2156 C CA . LEU B 1 23 ? 9.484 6.027 -15.047 1 95.81 23 LEU B CA 1
ATOM 2157 C C . LEU B 1 23 ? 8.555 6.715 -14.047 1 95.81 23 LEU B C 1
ATOM 2159 O O . LEU B 1 23 ? 8.391 7.934 -14.086 1 95.81 23 LEU B O 1
ATOM 2163 N N . VAL B 1 24 ? 8.008 5.949 -13.219 1 93.19 24 VAL B N 1
ATOM 2164 C CA . VAL B 1 24 ? 7.094 6.48 -12.203 1 93.19 24 VAL B CA 1
ATOM 2165 C C . VAL B 1 24 ? 7.844 7.449 -11.297 1 93.19 24 VAL B C 1
ATOM 2167 O O . VAL B 1 24 ? 7.344 8.531 -10.984 1 93.19 24 VAL B O 1
ATOM 2170 N N . MET B 1 25 ? 9.039 7.059 -10.898 1 94.94 25 MET B N 1
ATOM 2171 C CA . MET B 1 25 ? 9.836 7.926 -10.031 1 94.94 25 MET B CA 1
ATOM 2172 C C . MET B 1 25 ? 10.227 9.211 -10.758 1 94.94 25 MET B C 1
ATOM 2174 O O . MET B 1 25 ? 10.219 10.289 -10.172 1 94.94 25 MET B O 1
ATOM 2178 N N . GLY B 1 26 ? 10.562 9.102 -12.023 1 94.44 26 GLY B N 1
ATOM 2179 C CA . GLY B 1 26 ? 10.867 10.281 -12.812 1 94.44 26 GLY B CA 1
ATOM 2180 C C . GLY B 1 26 ? 9.695 11.227 -12.969 1 94.44 26 GLY B C 1
ATOM 2181 O O . GLY B 1 26 ? 9.836 12.438 -12.789 1 94.44 26 GLY B O 1
ATOM 2182 N N . LEU B 1 27 ? 8.586 10.68 -13.242 1 93.25 27 LEU B N 1
ATOM 2183 C CA . LEU B 1 27 ? 7.379 11.484 -13.398 1 93.25 27 LEU B CA 1
ATOM 2184 C C . LEU B 1 27 ? 6.984 12.133 -12.07 1 93.25 27 LEU B C 1
ATOM 2186 O O . LEU B 1 27 ? 6.531 13.281 -12.047 1 93.25 27 LEU B O 1
ATOM 2190 N N . TYR B 1 28 ? 7.117 11.375 -11.023 1 91.81 28 TYR B N 1
ATOM 2191 C CA . TYR B 1 28 ? 6.836 11.93 -9.695 1 91.81 28 TYR B CA 1
ATOM 2192 C C . TYR B 1 28 ? 7.727 13.125 -9.406 1 91.81 28 TYR B C 1
ATOM 2194 O O . TYR B 1 28 ? 7.285 14.102 -8.789 1 91.81 28 TYR B O 1
ATOM 2202 N N . GLY B 1 29 ? 9.008 13.023 -9.82 1 90.88 29 GLY B N 1
ATOM 2203 C CA . GLY B 1 29 ? 9.906 14.156 -9.633 1 90.88 29 GLY B CA 1
ATOM 2204 C C . GLY B 1 29 ? 9.438 15.414 -10.328 1 90.88 29 GLY B C 1
ATOM 2205 O O . GLY B 1 29 ? 9.484 16.5 -9.75 1 90.88 29 GLY B O 1
ATOM 2206 N N . VAL B 1 30 ? 8.93 15.273 -11.461 1 91.75 30 VAL B N 1
ATOM 2207 C CA . VAL B 1 30 ? 8.461 16.422 -12.234 1 91.75 30 VAL B CA 1
ATOM 2208 C C . VAL B 1 30 ? 7.156 16.938 -11.641 1 91.75 30 VAL B C 1
ATOM 2210 O O . VAL B 1 30 ? 7.008 18.141 -11.406 1 91.75 30 VAL B O 1
ATOM 2213 N N . ILE B 1 31 ? 6.254 16.078 -11.391 1 86.81 31 ILE B N 1
ATOM 2214 C CA . ILE B 1 31 ? 4.941 16.469 -10.883 1 86.81 31 ILE B CA 1
ATOM 2215 C C . ILE B 1 31 ? 5.086 17.141 -9.523 1 86.81 31 ILE B C 1
ATOM 2217 O O . ILE B 1 31 ? 4.426 18.141 -9.25 1 86.81 31 ILE B O 1
ATOM 2221 N N . HIS B 1 32 ? 5.922 16.531 -8.719 1 87.25 32 HIS B N 1
ATOM 2222 C CA . HIS B 1 32 ? 6.121 17.094 -7.387 1 87.25 32 HIS B CA 1
ATOM 2223 C C . HIS B 1 32 ? 6.77 18.484 -7.457 1 87.25 32 HIS B C 1
ATOM 2225 O O . HIS B 1 32 ? 6.402 19.375 -6.699 1 87.25 32 HIS B O 1
ATOM 2231 N N . SER B 1 33 ? 7.688 18.703 -8.344 1 87.38 33 SER B N 1
ATOM 2232 C CA . SER B 1 33 ? 8.352 19.984 -8.5 1 87.38 33 SER B CA 1
ATOM 2233 C C . SER B 1 33 ? 7.387 21.047 -9.008 1 87.38 33 SER B C 1
ATOM 2235 O O . SER B 1 33 ? 7.332 22.156 -8.469 1 87.38 33 SER B O 1
ATOM 2237 N N . VAL B 1 34 ? 6.652 20.672 -9.969 1 85.69 34 VAL B N 1
ATOM 2238 C CA . VAL B 1 34 ? 5.699 21.625 -10.531 1 85.69 34 VAL B CA 1
ATOM 2239 C C . VAL B 1 34 ? 4.598 21.906 -9.516 1 85.69 34 VAL B C 1
ATOM 2241 O O . VAL B 1 34 ? 4.141 23.047 -9.398 1 85.69 34 VAL B O 1
ATOM 2244 N N . GLY B 1 35 ? 4.176 20.922 -8.836 1 80.5 35 GLY B N 1
ATOM 2245 C CA . GLY B 1 35 ? 3.158 21.109 -7.812 1 80.5 35 GLY B CA 1
ATOM 2246 C C . GLY B 1 35 ? 3.602 22.047 -6.699 1 80.5 35 GLY B C 1
ATOM 2247 O O . GLY B 1 35 ? 2.838 22.906 -6.266 1 80.5 35 GLY B O 1
ATOM 2248 N N . GLN B 1 36 ? 4.777 21.875 -6.23 1 80.88 36 GLN B N 1
ATOM 2249 C CA . GLN B 1 36 ? 5.297 22.719 -5.152 1 80.88 36 GLN B CA 1
ATOM 2250 C C . GLN B 1 36 ? 5.543 24.141 -5.637 1 80.88 36 GLN B C 1
ATOM 2252 O O . GLN B 1 36 ? 5.387 25.094 -4.875 1 80.88 36 GLN B O 1
ATOM 2257 N N . TYR B 1 37 ? 5.926 24.234 -6.887 1 83.31 37 TYR B N 1
ATOM 2258 C CA . TYR B 1 37 ? 6.094 25.578 -7.441 1 83.31 37 TYR B CA 1
ATOM 2259 C C . TYR B 1 37 ? 4.762 26.312 -7.512 1 83.31 37 TYR B C 1
ATOM 2261 O O . TYR B 1 37 ? 4.688 27.516 -7.238 1 83.31 37 TYR B O 1
ATOM 2269 N N . ARG B 1 38 ? 3.838 25.609 -7.934 1 76.94 38 ARG B N 1
ATOM 2270 C CA . ARG B 1 38 ? 2.506 26.203 -7.953 1 76.94 38 ARG B CA 1
ATOM 2271 C C . ARG B 1 38 ? 2.066 26.609 -6.551 1 76.94 38 ARG B C 1
ATOM 2273 O O . ARG B 1 38 ? 1.399 27.625 -6.371 1 76.94 38 ARG B O 1
ATOM 2280 N N . ASN B 1 39 ? 2.479 25.812 -5.574 1 72.62 39 ASN B N 1
ATOM 2281 C CA . ASN B 1 39 ? 2.162 26.141 -4.188 1 72.62 39 ASN B CA 1
ATOM 2282 C C . ASN B 1 39 ? 2.873 27.422 -3.738 1 72.62 39 ASN B C 1
ATOM 2284 O O . ASN B 1 39 ? 2.324 28.203 -2.959 1 72.62 39 ASN B O 1
ATOM 2288 N N . VAL B 1 40 ? 4.004 27.625 -4.176 1 69.94 40 VAL B N 1
ATOM 2289 C CA . VAL B 1 40 ? 4.766 28.812 -3.836 1 69.94 40 VAL B CA 1
ATOM 2290 C C . VAL B 1 40 ? 4.133 30.031 -4.504 1 69.94 40 VAL B C 1
ATOM 2292 O O . VAL B 1 40 ? 3.982 31.078 -3.875 1 69.94 40 VAL B O 1
ATOM 2295 N N . LYS B 1 41 ? 3.742 29.875 -5.668 1 73.44 41 LYS B N 1
ATOM 2296 C CA . LYS B 1 41 ? 3.215 31 -6.426 1 73.44 41 LYS B CA 1
ATOM 2297 C C . LYS B 1 41 ? 1.772 31.297 -6.031 1 73.44 41 LYS B C 1
ATOM 2299 O O . LYS B 1 41 ? 1.39 32.469 -5.898 1 73.44 41 LYS B O 1
ATOM 2304 N N . VAL B 1 42 ? 1.133 30.281 -5.883 1 62.25 42 VAL B N 1
ATOM 2305 C CA . VAL B 1 42 ? -0.296 30.484 -5.66 1 62.25 42 VAL B CA 1
ATOM 2306 C C . VAL B 1 42 ? -0.564 30.688 -4.168 1 62.25 42 VAL B C 1
ATOM 2308 O O . VAL B 1 42 ? -1.369 31.531 -3.787 1 62.25 42 VAL B O 1
ATOM 2311 N N . TYR B 1 43 ? 0.159 29.906 -3.277 1 59.56 43 TYR B N 1
ATOM 2312 C CA . TYR B 1 43 ? -0.153 29.906 -1.854 1 59.56 43 TYR B CA 1
ATOM 2313 C C . TYR B 1 43 ? 0.923 30.641 -1.063 1 59.56 43 TYR B C 1
ATOM 2315 O O . TYR B 1 43 ? 0.851 30.734 0.165 1 59.56 43 TYR B O 1
ATOM 2323 N N . ASP B 1 44 ? 1.844 31.219 -1.662 1 60.84 44 ASP B N 1
ATOM 2324 C CA . ASP B 1 44 ? 2.934 31.984 -1.045 1 60.84 44 ASP B CA 1
ATOM 2325 C C . ASP B 1 44 ? 3.613 31.156 0.051 1 60.84 44 ASP B C 1
ATOM 2327 O O . ASP B 1 44 ? 3.877 31.672 1.141 1 60.84 44 ASP B O 1
ATOM 2331 N N . MET B 1 45 ? 3.561 29.875 -0.171 1 64.12 45 MET B N 1
ATOM 2332 C CA . MET B 1 45 ? 4.266 29 0.757 1 64.12 45 MET B CA 1
ATOM 2333 C C . MET B 1 45 ? 5.77 29.047 0.52 1 64.12 45 MET B C 1
ATOM 2335 O O . MET B 1 45 ? 6.219 29.297 -0.602 1 64.12 45 MET B O 1
ATOM 2339 N N . SER B 1 46 ? 6.461 29.172 1.606 1 67.56 46 SER B N 1
ATOM 2340 C CA . SER B 1 46 ? 7.914 29.172 1.47 1 67.56 46 SER B CA 1
ATOM 2341 C C . SER B 1 46 ? 8.453 27.75 1.285 1 67.56 46 SER B C 1
ATOM 2343 O O . SER B 1 46 ? 8.562 27 2.25 1 67.56 46 SER B O 1
ATOM 2345 N N . VAL B 1 47 ? 8.531 27.312 0.057 1 74.62 47 VAL B N 1
ATOM 2346 C CA . VAL B 1 47 ? 9.102 26 -0.235 1 74.62 47 VAL B CA 1
ATOM 2347 C C . VAL B 1 47 ? 10.469 26.172 -0.884 1 74.62 47 VAL B C 1
ATOM 2349 O O . VAL B 1 47 ? 10.641 26.984 -1.79 1 74.62 47 VAL B O 1
ATOM 2352 N N . THR B 1 48 ? 11.438 25.5 -0.269 1 79.69 48 THR B N 1
ATOM 2353 C CA . THR B 1 48 ? 12.789 25.547 -0.824 1 79.69 48 THR B CA 1
ATOM 2354 C C . THR B 1 48 ? 13.047 24.328 -1.71 1 79.69 48 THR B C 1
ATOM 2356 O O . THR B 1 48 ? 12.336 23.312 -1.616 1 79.69 48 THR B O 1
ATOM 2359 N N . PHE B 1 49 ? 13.938 24.469 -2.598 1 87.38 49 PHE B N 1
ATOM 2360 C CA . PHE B 1 49 ? 14.305 23.375 -3.494 1 87.38 49 PHE B CA 1
ATOM 2361 C C . PHE B 1 49 ? 14.82 22.188 -2.705 1 87.38 49 PHE B C 1
ATOM 2363 O O . PHE B 1 49 ? 14.617 21.031 -3.111 1 87.38 49 PHE B O 1
ATOM 2370 N N . ASP B 1 50 ? 15.438 22.438 -1.567 1 84 50 ASP B N 1
ATOM 2371 C CA . ASP B 1 50 ? 15.969 21.359 -0.732 1 84 50 ASP B CA 1
ATOM 2372 C C . ASP B 1 50 ? 14.867 20.375 -0.334 1 84 50 ASP B C 1
ATOM 2374 O O . ASP B 1 50 ? 15.062 19.156 -0.37 1 84 50 ASP B O 1
ATOM 2378 N N . SER B 1 51 ? 13.703 20.938 -0.01 1 79.81 51 SER B N 1
ATOM 2379 C CA . SER B 1 51 ? 12.594 20.109 0.424 1 79.81 51 SER B CA 1
ATOM 2380 C C . SER B 1 51 ? 12.023 19.297 -0.738 1 79.81 51 SER B C 1
ATOM 2382 O O . SER B 1 51 ? 11.609 18.156 -0.559 1 79.81 51 SER B O 1
ATOM 2384 N N . VAL B 1 52 ? 12.055 19.891 -1.897 1 83.25 52 VAL B N 1
ATOM 2385 C CA . VAL B 1 52 ? 11.516 19.219 -3.07 1 83.25 52 VAL B CA 1
ATOM 2386 C C . VAL B 1 52 ? 12.461 18.094 -3.506 1 83.25 52 VAL B C 1
ATOM 2388 O O . VAL B 1 52 ? 12.016 17 -3.861 1 83.25 52 VAL B O 1
ATOM 2391 N N . PHE B 1 53 ? 13.734 18.344 -3.383 1 86.69 53 PHE B N 1
ATOM 2392 C CA . PHE B 1 53 ? 14.766 17.422 -3.832 1 86.69 53 PHE B CA 1
ATOM 2393 C C . PHE B 1 53 ? 14.766 16.156 -2.979 1 86.69 53 PHE B C 1
ATOM 2395 O O . PHE B 1 53 ? 14.969 15.055 -3.492 1 86.69 53 PHE B O 1
ATOM 2402 N N . PHE B 1 54 ? 14.43 16.203 -1.744 1 83.94 54 PHE B N 1
ATOM 2403 C CA . PHE B 1 54 ? 14.516 15.055 -0.852 1 83.94 54 PHE B CA 1
ATOM 2404 C C . PHE B 1 54 ? 13.133 14.516 -0.524 1 83.94 54 PHE B C 1
ATOM 2406 O O . PHE B 1 54 ? 12.961 13.766 0.439 1 83.94 54 PHE B O 1
ATOM 2413 N N . ALA B 1 55 ? 12.141 14.828 -1.298 1 79.12 55 ALA B N 1
ATOM 2414 C CA . ALA B 1 55 ? 10.766 14.406 -1.047 1 79.12 55 ALA B CA 1
ATOM 2415 C C . ALA B 1 55 ? 10.492 13.031 -1.653 1 79.12 55 ALA B C 1
ATOM 2417 O O . ALA B 1 55 ? 9.367 12.539 -1.609 1 79.12 55 ALA B O 1
ATOM 2418 N N . SER B 1 56 ? 11.43 12.219 -2.068 1 83.31 56 SER B N 1
ATOM 2419 C CA . SER B 1 56 ? 11.242 10.961 -2.785 1 83.31 56 SER B CA 1
ATOM 2420 C C . SER B 1 56 ? 11.039 9.805 -1.82 1 83.31 56 SER B C 1
ATOM 2422 O O . SER B 1 56 ? 10.586 8.727 -2.221 1 83.31 56 SER B O 1
ATOM 2424 N N . HIS B 1 57 ? 11.227 9.875 -0.558 1 77.06 57 HIS B N 1
ATOM 2425 C CA . HIS B 1 57 ? 11.391 8.758 0.365 1 77.06 57 HIS B CA 1
ATOM 2426 C C . HIS B 1 57 ? 10.078 8.023 0.575 1 77.06 57 HIS B C 1
ATOM 2428 O O . HIS B 1 57 ? 10.055 6.789 0.646 1 77.06 57 HIS B O 1
ATOM 2434 N N . ILE B 1 58 ? 8.992 8.727 0.598 1 74.88 58 ILE B N 1
ATOM 2435 C CA . ILE B 1 58 ? 7.715 8.07 0.836 1 74.88 58 ILE B CA 1
ATOM 2436 C C . ILE B 1 58 ? 7.371 7.164 -0.347 1 74.88 58 ILE B C 1
ATOM 2438 O O . ILE B 1 58 ? 7.027 5.992 -0.163 1 74.88 58 ILE B O 1
ATOM 2442 N N . VAL B 1 59 ? 7.598 7.633 -1.513 1 86.75 59 VAL B N 1
ATOM 2443 C CA . VAL B 1 59 ? 7.195 6.906 -2.713 1 86.75 59 VAL B CA 1
ATOM 2444 C C . VAL B 1 59 ? 8.188 5.777 -2.99 1 86.75 59 VAL B C 1
ATOM 2446 O O . VAL B 1 59 ? 7.789 4.684 -3.398 1 86.75 59 VAL B O 1
ATOM 2449 N N . ILE B 1 60 ? 9.398 6.027 -2.746 1 91 60 ILE B N 1
ATOM 2450 C CA . ILE B 1 60 ? 10.406 5.016 -3.031 1 91 60 ILE B CA 1
ATOM 2451 C C . ILE B 1 60 ? 10.195 3.805 -2.129 1 91 60 ILE B C 1
ATOM 2453 O O . ILE B 1 60 ? 10.414 2.664 -2.549 1 91 60 ILE B O 1
ATOM 2457 N N . GLY B 1 61 ? 9.812 4.02 -0.856 1 89.12 61 GLY B N 1
ATOM 2458 C CA . GLY B 1 61 ? 9.508 2.904 0.029 1 89.12 61 GLY B CA 1
ATOM 2459 C C . GLY B 1 61 ? 8.445 1.976 -0.525 1 89.12 61 GLY B C 1
ATOM 2460 O O . GLY B 1 61 ? 8.602 0.753 -0.484 1 89.12 61 GLY B O 1
ATOM 2461 N N . LEU B 1 62 ? 7.449 2.586 -1.103 1 90.75 62 LEU B N 1
ATOM 2462 C CA . LEU B 1 62 ? 6.355 1.812 -1.676 1 90.75 62 LEU B CA 1
ATOM 2463 C C . LEU B 1 62 ? 6.812 1.068 -2.926 1 90.75 62 LEU B C 1
ATOM 2465 O O . LEU B 1 62 ? 6.477 -0.104 -3.113 1 90.75 62 LEU B O 1
ATOM 2469 N N . LEU B 1 63 ? 7.582 1.699 -3.734 1 94 63 LEU B N 1
ATOM 2470 C CA . LEU B 1 63 ? 8 1.123 -5.008 1 94 63 LEU B CA 1
ATOM 2471 C C . LEU B 1 63 ? 8.977 -0.029 -4.785 1 94 63 LEU B C 1
ATOM 2473 O O . LEU B 1 63 ? 8.891 -1.057 -5.461 1 94 63 LEU B O 1
ATOM 2477 N N . ILE B 1 64 ? 9.82 0.224 -3.84 1 94.31 64 ILE B N 1
ATOM 2478 C CA . ILE B 1 64 ? 10.789 -0.831 -3.582 1 94.31 64 ILE B CA 1
ATOM 2479 C C . ILE B 1 64 ? 10.086 -2.051 -2.992 1 94.31 64 ILE B C 1
ATOM 2481 O O . ILE B 1 64 ? 10.438 -3.189 -3.301 1 94.31 64 ILE B O 1
ATOM 2485 N N . ALA B 1 65 ? 9.156 -1.793 -2.119 1 93.56 65 ALA B N 1
ATOM 2486 C CA . ALA B 1 65 ? 8.375 -2.895 -1.563 1 93.56 65 ALA B CA 1
ATOM 2487 C C . ALA B 1 65 ? 7.676 -3.682 -2.666 1 93.56 65 ALA B C 1
ATOM 2489 O O . ALA B 1 65 ? 7.719 -4.914 -2.682 1 93.56 65 ALA B O 1
ATOM 2490 N N . ALA B 1 66 ? 7.078 -2.971 -3.574 1 93.44 66 ALA B N 1
ATOM 2491 C CA . ALA B 1 66 ? 6.391 -3.596 -4.699 1 93.44 66 ALA B CA 1
ATOM 2492 C C . ALA B 1 66 ? 7.375 -4.324 -5.609 1 93.44 66 ALA B C 1
ATOM 2494 O O . ALA B 1 66 ? 7.145 -5.473 -5.992 1 93.44 66 ALA B O 1
ATOM 2495 N N . PHE B 1 67 ? 8.453 -3.74 -5.918 1 95.38 67 PHE B N 1
ATOM 2496 C CA . PHE B 1 67 ? 9.422 -4.281 -6.863 1 95.38 67 PHE B CA 1
ATOM 2497 C C . PHE B 1 67 ? 10.078 -5.539 -6.309 1 95.38 67 PHE B C 1
ATOM 2499 O O . PHE B 1 67 ? 10.164 -6.555 -7 1 95.38 67 PHE B O 1
ATOM 2506 N N . CYS B 1 68 ? 10.531 -5.473 -5.066 1 94.06 68 CYS B N 1
ATOM 2507 C CA . CYS B 1 68 ? 11.211 -6.621 -4.48 1 94.06 68 CYS B CA 1
ATOM 2508 C C . CYS B 1 68 ? 10.281 -7.832 -4.422 1 94.06 68 CYS B C 1
ATOM 2510 O O . CYS B 1 68 ? 10.703 -8.953 -4.688 1 94.06 68 CYS B O 1
ATOM 2512 N N . SER B 1 69 ? 9.086 -7.555 -4.09 1 92.44 69 SER B N 1
ATOM 2513 C CA . SER B 1 69 ? 8.133 -8.648 -3.975 1 92.44 69 SER B CA 1
ATOM 2514 C C . SER B 1 69 ? 7.859 -9.289 -5.332 1 92.44 69 SER B C 1
ATOM 2516 O O . SER B 1 69 ? 7.703 -10.508 -5.434 1 92.44 69 SER B O 1
ATOM 2518 N N . LEU B 1 70 ? 7.805 -8.492 -6.348 1 91.56 70 LEU B N 1
ATOM 2519 C CA . LEU B 1 70 ? 7.547 -9.016 -7.684 1 91.56 70 LEU B CA 1
ATOM 2520 C C . LEU B 1 70 ? 8.797 -9.664 -8.258 1 91.56 70 LEU B C 1
ATOM 2522 O O . LEU B 1 70 ? 8.727 -10.758 -8.836 1 91.56 70 LEU B O 1
ATOM 2526 N N . PHE B 1 71 ? 9.906 -9.047 -8.086 1 93.62 71 PHE B N 1
ATOM 2527 C CA . PHE B 1 71 ? 11.148 -9.492 -8.703 1 93.62 71 PHE B CA 1
ATOM 2528 C C . PHE B 1 71 ? 11.625 -10.797 -8.086 1 93.62 71 PHE B C 1
ATOM 2530 O O . PHE B 1 71 ? 11.922 -11.758 -8.805 1 93.62 71 PHE B O 1
ATOM 2537 N N . VAL B 1 72 ? 11.68 -10.828 -6.805 1 91.81 72 VAL B N 1
ATOM 2538 C CA . VAL B 1 72 ? 12.141 -12.023 -6.105 1 91.81 72 VAL B CA 1
ATOM 2539 C C . VAL B 1 72 ? 11.023 -13.062 -6.066 1 91.81 72 VAL B C 1
ATOM 2541 O O . VAL B 1 72 ? 11.281 -14.266 -6.184 1 91.81 72 VAL B O 1
ATOM 2544 N N . GLY B 1 73 ? 9.828 -12.602 -5.953 1 87 73 GLY B N 1
ATOM 2545 C CA . GLY B 1 73 ? 8.695 -13.508 -5.879 1 87 73 GLY B CA 1
ATOM 2546 C C . GLY B 1 73 ? 8.477 -14.305 -7.152 1 87 73 GLY B C 1
ATOM 2547 O O . GLY B 1 73 ? 8.055 -15.461 -7.102 1 87 73 GLY B O 1
ATOM 2548 N N . THR B 1 74 ? 8.742 -13.766 -8.242 1 85.31 74 THR B N 1
ATOM 2549 C CA . THR B 1 74 ? 8.586 -14.453 -9.523 1 85.31 74 THR B CA 1
ATOM 2550 C C . THR B 1 74 ? 9.516 -15.656 -9.609 1 85.31 74 THR B C 1
ATOM 2552 O O . THR B 1 74 ? 9.164 -16.672 -10.203 1 85.31 74 THR B O 1
ATOM 2555 N N . GLU B 1 75 ? 10.648 -15.531 -9 1 85.38 75 GLU B N 1
ATOM 2556 C CA . GLU B 1 75 ? 11.57 -16.656 -8.984 1 85.38 75 GLU B CA 1
ATOM 2557 C C . GLU B 1 75 ? 11.016 -17.812 -8.156 1 85.38 75 GLU B C 1
ATOM 2559 O O . GLU B 1 75 ? 11.211 -18.984 -8.5 1 85.38 75 GLU B O 1
ATOM 2564 N N . TYR B 1 76 ? 10.289 -17.469 -7.215 1 80.94 76 TYR B N 1
ATOM 2565 C CA . TYR B 1 76 ? 9.695 -18.484 -6.367 1 80.94 76 TYR B CA 1
ATOM 2566 C C . TYR B 1 76 ? 8.492 -19.141 -7.055 1 80.94 76 TYR B C 1
ATOM 2568 O O . TYR B 1 76 ? 8.344 -20.359 -7.023 1 80.94 76 TYR B O 1
ATOM 2576 N N . SER B 1 77 ? 7.734 -18.312 -7.621 1 78.19 77 SER B N 1
ATOM 2577 C CA . SER B 1 77 ? 6.527 -18.812 -8.273 1 78.19 77 SER B CA 1
ATOM 2578 C C . SER B 1 77 ? 6.867 -19.672 -9.484 1 78.19 77 SER B C 1
ATOM 2580 O O . SER B 1 77 ? 6.195 -20.672 -9.75 1 78.19 77 SER B O 1
ATOM 2582 N N . ASP B 1 78 ? 7.926 -19.297 -10.164 1 80.5 78 ASP B N 1
ATOM 2583 C CA . ASP B 1 78 ? 8.344 -20.031 -11.352 1 80.5 78 ASP B CA 1
ATOM 2584 C C . ASP B 1 78 ? 9.195 -21.25 -10.977 1 80.5 78 ASP B C 1
ATOM 2586 O O . ASP B 1 78 ? 9.445 -22.109 -11.812 1 80.5 78 ASP B O 1
ATOM 2590 N N . GLY B 1 79 ? 9.609 -21.328 -9.789 1 81.62 79 GLY B N 1
ATOM 2591 C CA . GLY B 1 79 ? 10.414 -22.453 -9.336 1 81.62 79 GLY B CA 1
ATOM 2592 C C . GLY B 1 79 ? 11.875 -22.328 -9.719 1 81.62 79 GLY B C 1
ATOM 2593 O O . GLY B 1 79 ? 12.633 -23.297 -9.656 1 81.62 79 GLY B O 1
ATOM 2594 N N . THR B 1 80 ? 12.242 -21.188 -10.164 1 84.38 80 THR B N 1
ATOM 2595 C CA . THR B 1 80 ? 13.617 -20.969 -10.602 1 84.38 80 THR B CA 1
ATOM 2596 C C . THR B 1 80 ? 14.586 -21.047 -9.422 1 84.38 80 THR B C 1
ATOM 2598 O O . THR B 1 80 ? 15.734 -21.469 -9.586 1 84.38 80 THR B O 1
ATOM 2601 N N . ILE B 1 81 ? 14.086 -20.719 -8.289 1 84.62 81 ILE B N 1
ATOM 2602 C CA . ILE B 1 81 ? 14.938 -20.75 -7.105 1 84.62 81 ILE B CA 1
ATOM 2603 C C . ILE B 1 81 ? 15.359 -22.188 -6.809 1 84.62 81 ILE B C 1
ATOM 2605 O O . ILE B 1 81 ? 16.5 -22.438 -6.402 1 84.62 81 ILE B O 1
ATOM 2609 N N . ARG B 1 82 ? 14.453 -23.047 -7.035 1 84 82 ARG B N 1
ATOM 2610 C CA . ARG B 1 82 ? 14.766 -24.453 -6.828 1 84 82 ARG B CA 1
ATOM 2611 C C . ARG B 1 82 ? 15.812 -24.922 -7.832 1 84 82 ARG B C 1
ATOM 2613 O O . ARG B 1 82 ? 16.688 -25.719 -7.492 1 84 82 ARG B O 1
ATOM 2620 N N . ASN B 1 83 ? 15.672 -24.391 -9.016 1 86.25 83 ASN B N 1
ATOM 2621 C CA . ASN B 1 83 ? 16.641 -24.734 -10.047 1 86.25 83 ASN B CA 1
ATOM 2622 C C . ASN B 1 83 ? 18.047 -24.234 -9.695 1 86.25 83 ASN B C 1
ATOM 2624 O O . ASN B 1 83 ? 19.031 -24.938 -9.906 1 86.25 83 ASN B O 1
ATOM 2628 N N . LYS B 1 84 ? 18.172 -23.141 -9.125 1 86.44 84 LYS B N 1
ATOM 2629 C CA . LYS B 1 84 ? 19.469 -22.578 -8.734 1 86.44 84 LYS B CA 1
ATOM 2630 C C . LYS B 1 84 ? 20.094 -23.406 -7.609 1 86.44 84 LYS B C 1
ATOM 2632 O O . LYS B 1 84 ? 21.312 -23.609 -7.602 1 86.44 84 LYS B O 1
ATOM 2637 N N . LEU B 1 85 ? 19.297 -23.938 -6.719 1 82.81 85 LEU B N 1
ATOM 2638 C CA . LEU B 1 85 ? 19.781 -24.75 -5.609 1 82.81 85 LEU B CA 1
ATOM 2639 C C . LEU B 1 85 ? 20.234 -26.109 -6.094 1 82.81 85 LEU B C 1
ATOM 2641 O O . LEU B 1 85 ? 21.219 -26.656 -5.594 1 82.81 85 LEU B O 1
ATOM 2645 N N . MET B 1 86 ? 19.547 -26.578 -7.156 1 87 86 MET B N 1
ATOM 2646 C CA . MET B 1 86 ? 19.875 -27.891 -7.699 1 87 86 MET B CA 1
ATOM 2647 C C . MET B 1 86 ? 21.188 -27.875 -8.453 1 87 86 MET B C 1
ATOM 2649 O O . MET B 1 86 ? 21.906 -28.875 -8.484 1 87 86 MET B O 1
ATOM 2653 N N . VAL B 1 87 ? 21.5 -26.766 -9.055 1 87 87 VAL B N 1
ATOM 2654 C CA . VAL B 1 87 ? 22.734 -26.641 -9.805 1 87 87 VAL B CA 1
ATOM 2655 C C . VAL B 1 87 ? 23.906 -26.438 -8.844 1 87 87 VAL B C 1
ATOM 2657 O O . VAL B 1 87 ? 25.078 -26.547 -9.234 1 87 87 VAL B O 1
ATOM 2660 N N . GLY B 1 88 ? 23.672 -26.125 -7.484 1 85.25 88 GLY B N 1
ATOM 2661 C CA . GLY B 1 88 ? 24.703 -26.109 -6.473 1 85.25 88 GLY B CA 1
ATOM 2662 C C . GLY B 1 88 ? 24.953 -24.734 -5.895 1 85.25 88 GLY B C 1
ATOM 2663 O O . GLY B 1 88 ? 26 -24.484 -5.277 1 85.25 88 GLY B O 1
ATOM 2664 N N . CYS B 1 89 ? 24.062 -23.891 -6.211 1 87.69 89 CYS B N 1
ATOM 2665 C CA . CYS B 1 89 ? 24.234 -22.562 -5.641 1 87.69 89 CYS B CA 1
ATOM 2666 C C . CYS B 1 89 ? 23.859 -22.547 -4.164 1 87.69 89 CYS B C 1
ATOM 2668 O O . CYS B 1 89 ? 22.875 -23.172 -3.768 1 87.69 89 CYS B O 1
ATOM 2670 N N . ASN B 1 90 ? 24.734 -21.891 -3.389 1 90.75 90 ASN B N 1
ATOM 2671 C CA . ASN B 1 90 ? 24.453 -21.781 -1.962 1 90.75 90 ASN B CA 1
ATOM 2672 C C . ASN B 1 90 ? 23.328 -20.781 -1.6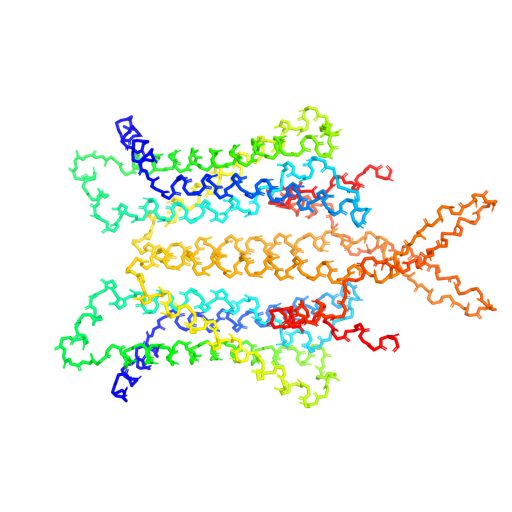87 1 90.75 90 ASN B C 1
ATOM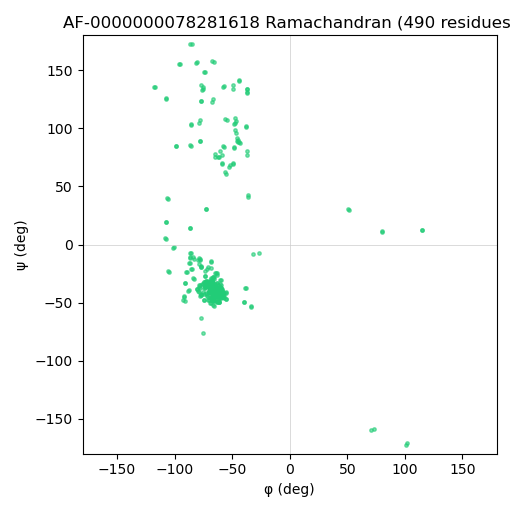 2674 O O . ASN B 1 90 ? 23.188 -19.797 -2.414 1 90.75 90 ASN B O 1
ATOM 2678 N N . ARG B 1 91 ? 22.609 -21.078 -0.642 1 87.44 91 ARG B N 1
ATOM 2679 C CA . ARG B 1 91 ? 21.484 -20.219 -0.271 1 87.44 91 ARG B CA 1
ATOM 2680 C C . ARG B 1 91 ? 21.953 -18.797 0.02 1 87.44 91 ARG B C 1
ATOM 2682 O O . ARG B 1 91 ? 21.281 -17.828 -0.344 1 87.44 91 ARG B O 1
ATOM 2689 N N . ARG B 1 92 ? 23.078 -18.656 0.617 1 91.12 92 ARG B N 1
ATOM 2690 C CA . ARG B 1 92 ? 23.625 -17.344 0.967 1 91.12 92 ARG B CA 1
ATOM 2691 C C . ARG B 1 92 ? 23.922 -16.516 -0.282 1 91.12 92 ARG B C 1
ATOM 2693 O O . ARG B 1 92 ? 23.656 -15.32 -0.317 1 91.12 92 ARG B O 1
ATOM 2700 N N . ASP B 1 93 ? 24.391 -17.172 -1.247 1 93.31 93 ASP B N 1
ATOM 2701 C CA . ASP B 1 93 ? 24.734 -16.469 -2.488 1 93.31 93 ASP B CA 1
ATOM 2702 C C . ASP B 1 93 ? 23.484 -16.031 -3.232 1 93.31 93 ASP B C 1
ATOM 2704 O O . ASP B 1 93 ? 23.469 -14.969 -3.854 1 93.31 93 ASP B O 1
ATOM 2708 N N . ILE B 1 94 ? 22.531 -16.828 -3.156 1 91.62 94 ILE B N 1
ATOM 2709 C CA . ILE B 1 94 ? 21.266 -16.484 -3.822 1 91.62 94 ILE B CA 1
ATOM 2710 C C . ILE B 1 94 ? 20.641 -15.273 -3.146 1 91.62 94 ILE B C 1
ATOM 2712 O O . ILE B 1 94 ? 20.203 -14.336 -3.822 1 91.62 94 ILE B O 1
ATOM 2716 N N . TYR B 1 95 ? 20.672 -15.336 -1.869 1 91.31 95 TYR B N 1
ATOM 2717 C CA . TYR B 1 95 ? 20.109 -14.219 -1.109 1 91.31 95 TYR B CA 1
ATOM 2718 C C . TYR B 1 95 ? 20.891 -12.938 -1.368 1 91.31 95 TYR B C 1
ATOM 2720 O O . TYR B 1 95 ? 20.297 -11.891 -1.637 1 91.31 95 TYR B O 1
ATOM 2728 N N . LEU B 1 96 ? 22.125 -12.992 -1.292 1 93.81 96 LEU B N 1
ATOM 2729 C CA . LEU B 1 96 ? 22.969 -11.812 -1.447 1 93.81 96 LEU B CA 1
ATOM 2730 C C . LEU B 1 96 ? 22.859 -11.242 -2.855 1 93.81 96 LEU B C 1
ATOM 2732 O O . LEU B 1 96 ? 22.859 -10.023 -3.039 1 93.81 96 LEU B O 1
ATOM 2736 N N . SER B 1 97 ? 22.781 -12.133 -3.764 1 94 97 SER B N 1
ATOM 2737 C CA . SER B 1 97 ? 22.656 -11.664 -5.141 1 94 97 SER B CA 1
ATOM 2738 C C . SER B 1 97 ? 21.328 -10.945 -5.352 1 94 97 SER B C 1
ATOM 2740 O O . SER B 1 97 ? 21.281 -9.898 -6.004 1 94 97 SER B O 1
ATOM 2742 N N . ASN B 1 98 ? 20.312 -11.508 -4.789 1 94.19 98 ASN B N 1
ATOM 2743 C CA . ASN B 1 98 ? 19 -10.859 -4.902 1 94.19 98 ASN B CA 1
ATOM 2744 C C . ASN B 1 98 ? 18.969 -9.523 -4.164 1 94.19 98 ASN B C 1
ATOM 2746 O O . ASN B 1 98 ? 18.391 -8.555 -4.648 1 94.19 98 ASN B O 1
ATOM 2750 N N . PHE B 1 99 ? 19.594 -9.594 -3.045 1 96 99 PHE B N 1
ATOM 2751 C CA . PHE B 1 99 ? 19.656 -8.375 -2.242 1 96 99 PHE B CA 1
ATOM 2752 C C . PHE B 1 99 ? 20.391 -7.266 -2.986 1 96 99 PHE B C 1
ATOM 2754 O O . PHE B 1 99 ? 19.891 -6.141 -3.082 1 96 99 PHE B O 1
ATOM 2761 N N . ILE B 1 100 ? 21.469 -7.5 -3.488 1 96.69 100 ILE B N 1
ATOM 2762 C CA . ILE B 1 100 ? 22.297 -6.52 -4.188 1 96.69 100 ILE B CA 1
ATOM 2763 C C . ILE B 1 100 ? 21.531 -5.992 -5.406 1 96.69 100 ILE B C 1
ATOM 2765 O O . ILE B 1 100 ? 21.547 -4.793 -5.68 1 96.69 100 ILE B O 1
ATOM 2769 N N . THR B 1 101 ? 20.938 -6.887 -6.082 1 96.69 101 THR B N 1
ATOM 2770 C CA . THR B 1 101 ? 20.203 -6.492 -7.281 1 96.69 101 THR B CA 1
ATOM 2771 C C . THR B 1 101 ? 19.031 -5.59 -6.926 1 96.69 101 THR B C 1
ATOM 2773 O O . THR B 1 101 ? 18.797 -4.566 -7.578 1 96.69 101 THR B O 1
ATOM 2776 N N . CYS B 1 102 ? 18.312 -5.922 -5.898 1 96.62 102 CYS B N 1
ATOM 2777 C CA . CYS B 1 102 ? 17.172 -5.113 -5.469 1 96.62 102 CYS B CA 1
ATOM 2778 C C . CYS B 1 102 ? 17.641 -3.762 -4.938 1 96.62 102 CYS B C 1
ATOM 2780 O O . CYS B 1 102 ? 16.984 -2.742 -5.176 1 96.62 102 CYS B O 1
ATOM 2782 N N . ALA B 1 103 ? 18.719 -3.816 -4.191 1 96.94 103 ALA B N 1
ATOM 2783 C CA . ALA B 1 103 ? 19.281 -2.564 -3.691 1 96.94 103 ALA B CA 1
ATOM 2784 C C . ALA B 1 103 ? 19.703 -1.652 -4.844 1 96.94 103 ALA B C 1
ATOM 2786 O O . ALA B 1 103 ? 19.438 -0.449 -4.816 1 96.94 103 ALA B O 1
ATOM 2787 N N . ALA B 1 104 ? 20.328 -2.203 -5.793 1 96.94 104 ALA B N 1
ATOM 2788 C CA . ALA B 1 104 ? 20.75 -1.438 -6.965 1 96.94 104 ALA B CA 1
ATOM 2789 C C . ALA B 1 104 ? 19.547 -0.854 -7.699 1 96.94 104 ALA B C 1
ATOM 2791 O O . ALA B 1 104 ? 19.562 0.305 -8.117 1 96.94 104 ALA B O 1
ATOM 2792 N N . ALA B 1 105 ? 18.578 -1.648 -7.867 1 97.06 105 ALA B N 1
ATOM 2793 C CA . ALA B 1 105 ? 17.359 -1.181 -8.523 1 97.06 105 ALA B CA 1
ATOM 2794 C C . ALA B 1 105 ? 16.75 -0.005 -7.77 1 97.06 105 ALA B C 1
ATOM 2796 O O . ALA B 1 105 ? 16.328 0.98 -8.383 1 97.06 105 ALA B O 1
ATOM 2797 N N . GLY B 1 106 ? 16.688 -0.14 -6.441 1 95.69 106 GLY B N 1
ATOM 2798 C CA . GLY B 1 106 ? 16.141 0.936 -5.621 1 95.69 106 GLY B CA 1
ATOM 2799 C C . GLY B 1 106 ? 16.953 2.221 -5.727 1 95.69 106 GLY B C 1
ATOM 2800 O O . GLY B 1 106 ? 16.375 3.309 -5.812 1 95.69 106 GLY B O 1
ATOM 2801 N N . VAL B 1 107 ? 18.219 2.055 -5.684 1 95.12 107 VAL B N 1
ATOM 2802 C CA . VAL B 1 107 ? 19.094 3.215 -5.785 1 95.12 107 VAL B CA 1
ATOM 2803 C C . VAL B 1 107 ? 18.922 3.881 -7.148 1 95.12 107 VAL B C 1
ATOM 2805 O O . VAL B 1 107 ? 18.875 5.109 -7.242 1 95.12 107 VAL B O 1
ATOM 2808 N N . PHE B 1 108 ? 18.797 3.119 -8.156 1 96.5 108 PHE B N 1
ATOM 2809 C CA . PHE B 1 108 ? 18.578 3.656 -9.5 1 96.5 108 PHE B CA 1
ATOM 2810 C C . PHE B 1 108 ? 17.266 4.41 -9.578 1 96.5 108 PHE B C 1
ATOM 2812 O O . PHE B 1 108 ? 17.188 5.477 -10.195 1 96.5 108 PHE B O 1
ATOM 2819 N N . MET B 1 109 ? 16.297 3.865 -9.023 1 95.94 109 MET B N 1
ATOM 2820 C CA . MET B 1 109 ? 14.992 4.527 -9.016 1 95.94 109 MET B CA 1
ATOM 2821 C C . MET B 1 109 ? 15.062 5.859 -8.273 1 95.94 109 MET B C 1
ATOM 2823 O O . MET B 1 109 ? 14.438 6.84 -8.688 1 95.94 109 MET B O 1
ATOM 2827 N N . ASN B 1 110 ? 15.766 5.793 -7.184 1 93.94 110 ASN B N 1
ATOM 2828 C CA . ASN B 1 110 ? 15.938 7.031 -6.434 1 93.94 110 ASN B CA 1
ATOM 2829 C C . ASN B 1 110 ? 16.688 8.078 -7.25 1 93.94 110 ASN B C 1
ATOM 2831 O O . ASN B 1 110 ? 16.359 9.266 -7.184 1 93.94 110 ASN B O 1
ATOM 2835 N N . PHE B 1 111 ? 17.656 7.68 -7.988 1 94.44 111 PHE B N 1
ATOM 2836 C CA . PHE B 1 111 ? 18.422 8.586 -8.836 1 94.44 111 PHE B CA 1
ATOM 2837 C C . PHE B 1 111 ? 17.547 9.148 -9.953 1 94.44 111 PHE B C 1
ATOM 2839 O O . PHE B 1 111 ? 17.719 10.297 -10.359 1 94.44 111 PHE B O 1
ATOM 2846 N N . ALA B 1 112 ? 16.672 8.344 -10.445 1 95.25 112 ALA B N 1
ATOM 2847 C CA . ALA B 1 112 ? 15.742 8.828 -11.461 1 95.25 112 ALA B CA 1
ATOM 2848 C C . ALA B 1 112 ? 14.906 9.992 -10.938 1 95.25 112 ALA B C 1
ATOM 2850 O O . ALA B 1 112 ? 14.688 10.977 -11.648 1 95.25 112 ALA B O 1
ATOM 2851 N N . TYR B 1 113 ? 14.461 9.836 -9.727 1 95.69 113 TYR B N 1
ATOM 2852 C CA . TYR B 1 113 ? 13.727 10.93 -9.109 1 95.69 113 TYR B CA 1
ATOM 2853 C C . TYR B 1 113 ? 14.609 12.164 -8.961 1 95.69 113 TYR B C 1
ATOM 2855 O O . TYR B 1 113 ? 14.203 13.273 -9.32 1 95.69 113 TYR B O 1
ATOM 2863 N N . MET B 1 114 ? 15.844 11.992 -8.406 1 93.06 114 MET B N 1
ATOM 2864 C CA . MET B 1 114 ? 16.75 13.109 -8.148 1 93.06 114 MET B CA 1
ATOM 2865 C C . MET B 1 114 ? 17.109 13.828 -9.445 1 93.06 114 MET B C 1
ATOM 2867 O O . MET B 1 114 ? 17.203 15.055 -9.477 1 93.06 114 MET B O 1
ATOM 2871 N N . PHE B 1 115 ? 17.25 13.094 -10.438 1 95.12 115 PHE B N 1
ATOM 2872 C CA . PHE B 1 115 ? 17.609 13.656 -11.727 1 95.12 115 PHE B CA 1
ATOM 2873 C C . PHE B 1 115 ? 16.5 14.531 -12.273 1 95.12 115 PHE B C 1
ATOM 2875 O O . PHE B 1 115 ? 16.734 15.672 -12.68 1 95.12 115 PHE B O 1
ATOM 2882 N N . THR B 1 116 ? 15.312 14.086 -12.273 1 95.25 116 THR B N 1
ATOM 2883 C CA . THR B 1 116 ? 14.188 14.836 -12.82 1 95.25 116 THR B CA 1
ATOM 2884 C C . THR B 1 116 ? 13.828 16.016 -11.914 1 95.25 116 THR B C 1
ATOM 2886 O O . THR B 1 116 ? 13.375 17.047 -12.383 1 95.25 116 THR B O 1
ATOM 2889 N N . ALA B 1 117 ? 14.023 15.773 -10.617 1 91.75 117 ALA B N 1
ATOM 2890 C CA . ALA B 1 117 ? 13.781 16.859 -9.68 1 91.75 117 ALA B CA 1
ATOM 2891 C C . ALA B 1 117 ? 14.742 18.031 -9.93 1 91.75 117 ALA B C 1
ATOM 2893 O O . ALA B 1 117 ? 14.359 19.188 -9.789 1 91.75 117 ALA B O 1
ATOM 2894 N N . CYS B 1 118 ? 15.945 17.688 -10.266 1 93 118 CYS B N 1
ATOM 2895 C CA . CYS B 1 118 ? 16.922 18.734 -10.562 1 93 118 CYS B CA 1
ATOM 2896 C C . CYS B 1 118 ? 16.578 19.438 -11.867 1 93 118 CYS B C 1
ATOM 2898 O O . CYS B 1 118 ? 16.672 20.672 -11.945 1 93 118 CYS B O 1
ATOM 2900 N N . ILE B 1 119 ? 16.188 18.734 -12.828 1 94.44 119 ILE B N 1
ATOM 2901 C CA . ILE B 1 119 ? 15.906 19.297 -14.133 1 94.44 119 ILE B CA 1
ATOM 2902 C C . ILE B 1 119 ? 14.688 20.219 -14.039 1 94.44 119 ILE B C 1
ATOM 2904 O O . ILE B 1 119 ? 14.688 21.312 -14.609 1 94.44 119 ILE B O 1
ATOM 2908 N N . ALA B 1 120 ? 13.742 19.859 -13.328 1 91.75 120 ALA B N 1
ATOM 2909 C CA . ALA B 1 120 ? 12.516 20.656 -13.219 1 91.75 120 ALA B CA 1
ATOM 2910 C C . ALA B 1 120 ? 12.594 21.641 -12.062 1 91.75 120 ALA B C 1
ATOM 2912 O O . ALA B 1 120 ? 12.031 22.734 -12.133 1 91.75 120 ALA B O 1
ATOM 2913 N N . GLY B 1 121 ? 13.258 21.266 -11.016 1 90.25 121 GLY B N 1
ATOM 2914 C CA . GLY B 1 121 ? 13.234 22.031 -9.781 1 90.25 121 GLY B CA 1
ATOM 2915 C C . GLY B 1 121 ? 14.164 23.234 -9.797 1 90.25 121 GLY B C 1
ATOM 2916 O O . GLY B 1 121 ? 13.82 24.312 -9.305 1 90.25 121 GLY B O 1
ATOM 2917 N N . ILE B 1 122 ? 15.297 23.062 -10.398 1 90.44 122 ILE B N 1
ATOM 2918 C CA . ILE B 1 122 ? 16.297 24.125 -10.367 1 90.44 122 ILE B CA 1
ATOM 2919 C C . ILE B 1 122 ? 15.781 25.344 -11.141 1 90.44 122 ILE B C 1
ATOM 2921 O O . ILE B 1 122 ? 15.836 26.469 -10.648 1 90.44 122 ILE B O 1
ATOM 2925 N N . PRO B 1 123 ? 15.258 25.203 -12.305 1 91.31 123 PRO B N 1
ATOM 2926 C CA . PRO B 1 123 ? 14.734 26.359 -13.031 1 91.31 123 PRO B CA 1
ATOM 2927 C C . PRO B 1 123 ? 13.531 27 -12.328 1 91.31 123 PRO B C 1
ATOM 2929 O O . PRO B 1 123 ? 13.305 28.203 -12.461 1 91.31 123 PRO B O 1
ATOM 2932 N N . LEU B 1 124 ? 12.836 26.328 -11.555 1 88.62 124 LEU B N 1
ATOM 2933 C CA . LEU B 1 124 ? 11.617 26.844 -10.938 1 88.62 124 LEU B CA 1
ATOM 2934 C C . LEU B 1 124 ? 11.93 27.469 -9.578 1 88.62 124 LEU B C 1
ATOM 2936 O O . LEU B 1 124 ? 11.359 28.5 -9.227 1 88.62 124 LEU B O 1
ATOM 2940 N N . PHE B 1 125 ? 12.719 26.875 -8.719 1 87.5 125 PHE B N 1
ATOM 2941 C CA . PHE B 1 125 ? 12.93 27.297 -7.336 1 87.5 125 PHE B CA 1
ATOM 2942 C C . PHE B 1 125 ? 14.289 27.953 -7.172 1 87.5 125 PHE B C 1
ATOM 2944 O O . PHE B 1 125 ? 14.523 28.688 -6.203 1 87.5 125 PHE B O 1
ATOM 2951 N N . GLY B 1 126 ? 15.195 27.641 -8.062 1 85.31 126 GLY B N 1
ATOM 2952 C CA . GLY B 1 126 ? 16.562 28.062 -7.855 1 85.31 126 GLY B CA 1
ATOM 2953 C C . GLY B 1 126 ? 17.453 26.938 -7.336 1 85.31 126 GLY B C 1
ATOM 2954 O O . GLY B 1 126 ? 17.016 25.797 -7.219 1 85.31 126 GLY B O 1
ATOM 2955 N N . PHE B 1 127 ? 18.656 27.25 -6.949 1 87.38 127 PHE B N 1
ATOM 2956 C CA . PHE B 1 127 ? 19.625 26.25 -6.523 1 87.38 127 PHE B CA 1
ATOM 2957 C C . PHE B 1 127 ? 19.469 25.938 -5.043 1 87.38 127 PHE B C 1
ATOM 2959 O O . PHE B 1 127 ? 18.547 26.438 -4.391 1 87.38 127 PHE B O 1
ATOM 2966 N N . PHE B 1 128 ? 20.156 24.969 -4.547 1 86.44 128 PHE B N 1
ATOM 2967 C CA . PHE B 1 128 ? 20.094 24.484 -3.166 1 86.44 128 PHE B CA 1
ATOM 2968 C C . PHE B 1 128 ? 20.406 25.625 -2.195 1 86.44 128 PHE B C 1
ATOM 2970 O O . PHE B 1 128 ? 21.281 26.453 -2.465 1 86.44 128 PHE B O 1
ATOM 2977 N N . GLU B 1 129 ? 19.641 25.734 -1.136 1 83.56 129 GLU B N 1
ATOM 2978 C CA . GLU B 1 129 ? 19.906 26.688 -0.067 1 83.56 129 GLU B CA 1
ATOM 2979 C C . GLU B 1 129 ? 20.797 26.078 1.007 1 83.56 129 GLU B C 1
ATOM 2981 O O . GLU B 1 129 ? 21.562 26.781 1.672 1 83.56 129 GLU B O 1
ATOM 2986 N N . MET B 1 130 ? 20.766 24.844 1.067 1 83.12 130 MET B N 1
ATOM 2987 C CA . MET B 1 130 ? 21.562 24.141 2.07 1 83.12 130 MET B CA 1
ATOM 2988 C C . MET B 1 130 ? 23 24 1.615 1 83.12 130 MET B C 1
ATOM 2990 O O . MET B 1 130 ? 23.297 24.078 0.419 1 83.12 130 MET B O 1
ATOM 2994 N N . GLY B 1 131 ? 23.859 23.844 2.617 1 85.38 131 GLY B N 1
ATOM 2995 C CA . GLY B 1 131 ? 25.266 23.625 2.322 1 85.38 131 GLY B CA 1
ATOM 2996 C C . GLY B 1 131 ? 25.547 22.312 1.616 1 85.38 131 GLY B C 1
ATOM 2997 O O . GLY B 1 131 ? 24.766 21.375 1.719 1 85.38 131 GLY B O 1
ATOM 2998 N N . TRP B 1 132 ? 26.656 22.234 0.92 1 87.94 132 TRP B N 1
ATOM 2999 C CA . TRP B 1 132 ? 27.016 21.062 0.14 1 87.94 132 TRP B CA 1
ATOM 3000 C C . TRP B 1 132 ? 27.266 19.859 1.048 1 87.94 132 TRP B C 1
ATOM 3002 O O . TRP B 1 132 ? 26.953 18.719 0.683 1 87.94 132 TRP B O 1
ATOM 3012 N N . GLN B 1 133 ? 27.828 20.062 2.211 1 88.69 133 GLN B N 1
ATOM 3013 C CA . GLN B 1 133 ? 28.094 18.969 3.127 1 88.69 133 GLN B CA 1
ATOM 3014 C C . GLN B 1 133 ? 26.797 18.312 3.605 1 88.69 133 GLN B C 1
ATOM 3016 O O . GLN B 1 133 ? 26.703 17.094 3.682 1 88.69 133 GLN B O 1
ATOM 3021 N N . GLU B 1 134 ? 25.828 19.141 3.812 1 84.38 134 GLU B N 1
ATOM 3022 C CA . GLU B 1 134 ? 24.531 18.641 4.266 1 84.38 134 GLU B CA 1
ATOM 3023 C C . GLU B 1 134 ? 23.812 17.875 3.15 1 84.38 134 GLU B C 1
ATOM 3025 O O . GLU B 1 134 ? 23.172 16.859 3.4 1 84.38 134 GLU B O 1
ATOM 3030 N N . ILE B 1 135 ? 24 18.375 1.986 1 88.75 135 ILE B N 1
ATOM 3031 C CA . ILE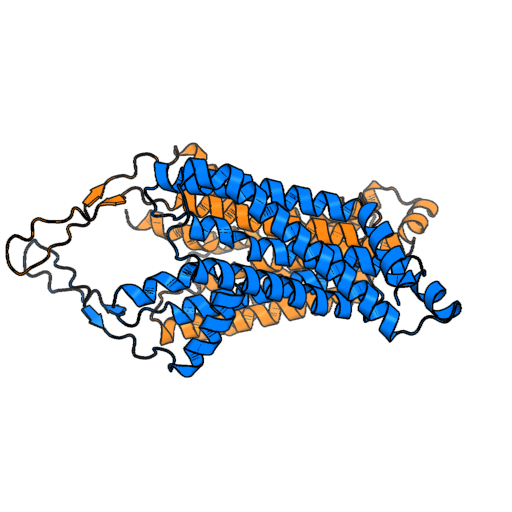 B 1 135 ? 23.359 17.75 0.84 1 88.75 135 ILE B CA 1
ATOM 3032 C C . ILE B 1 135 ? 23.891 16.344 0.654 1 88.75 135 ILE B C 1
ATOM 3034 O O . ILE B 1 135 ? 23.125 15.391 0.456 1 88.75 135 ILE B O 1
ATOM 3038 N N . VAL B 1 136 ? 25.141 16.25 0.819 1 90.19 136 VAL B N 1
ATOM 3039 C CA . VAL B 1 136 ? 25.781 14.961 0.629 1 90.19 136 VAL B CA 1
ATOM 3040 C C . VAL B 1 136 ? 25.344 13.992 1.729 1 90.19 136 VAL B C 1
ATOM 3042 O O . VAL B 1 136 ? 25.062 12.828 1.462 1 90.19 136 VAL B O 1
ATOM 3045 N N . ILE B 1 137 ? 25.281 14.5 2.877 1 87.75 137 ILE B N 1
ATOM 3046 C CA . ILE B 1 137 ? 24.875 13.656 3.998 1 87.75 137 ILE B CA 1
ATOM 3047 C C . ILE B 1 137 ? 23.453 13.164 3.789 1 87.75 137 ILE B C 1
ATOM 3049 O O . ILE B 1 137 ? 23.156 11.984 4.023 1 87.75 137 ILE B O 1
ATOM 3053 N N . TYR B 1 138 ? 22.594 14.016 3.26 1 84.31 138 TYR B N 1
ATOM 3054 C CA . TYR B 1 138 ? 21.203 13.633 3.057 1 84.31 138 TYR B CA 1
ATOM 3055 C C . TYR B 1 138 ? 21.078 12.641 1.908 1 84.31 138 TYR B C 1
ATOM 3057 O O . TYR B 1 138 ? 20.219 11.75 1.947 1 84.31 138 TYR B O 1
ATOM 3065 N N . ILE B 1 139 ? 21.906 12.82 0.963 1 89.38 139 ILE B N 1
ATOM 3066 C CA . ILE B 1 139 ? 21.875 11.898 -0.165 1 89.38 139 ILE B CA 1
ATOM 3067 C C . ILE B 1 139 ? 22.312 10.508 0.293 1 89.38 139 ILE B C 1
ATOM 3069 O O . ILE B 1 139 ? 21.672 9.508 -0.027 1 89.38 139 ILE B O 1
ATOM 3073 N N . VAL B 1 140 ? 23.359 10.469 1.063 1 90.19 140 VAL B N 1
ATOM 3074 C CA . VAL B 1 140 ? 23.891 9.203 1.554 1 90.19 140 VAL B CA 1
ATOM 3075 C C . VAL B 1 140 ? 22.875 8.547 2.486 1 90.19 140 VAL B C 1
ATOM 3077 O O . VAL B 1 140 ? 22.641 7.336 2.42 1 90.19 140 VAL B O 1
ATOM 3080 N N . ASN B 1 141 ? 22.281 9.336 3.314 1 87.12 141 ASN B N 1
ATOM 3081 C CA . ASN B 1 141 ? 21.234 8.82 4.203 1 87.12 141 ASN B CA 1
ATOM 3082 C C . ASN B 1 141 ? 20.062 8.234 3.42 1 87.12 141 ASN B C 1
ATOM 3084 O O . ASN B 1 141 ? 19.516 7.195 3.797 1 87.12 141 ASN B O 1
ATOM 3088 N N . GLY B 1 142 ? 19.719 8.898 2.346 1 86.56 142 GLY B N 1
ATOM 3089 C CA . GLY B 1 142 ? 18.656 8.391 1.492 1 86.56 142 GLY B CA 1
ATOM 3090 C C . GLY B 1 142 ? 19 7.07 0.827 1 86.56 142 GLY B C 1
ATOM 3091 O O . GLY B 1 142 ? 18.156 6.168 0.763 1 86.56 142 GLY B O 1
ATOM 3092 N N . MET B 1 143 ? 20.219 6.973 0.448 1 91.06 143 MET B N 1
ATOM 3093 C CA . MET B 1 143 ? 20.672 5.742 -0.19 1 91.06 143 MET B CA 1
ATOM 3094 C C . MET B 1 143 ? 20.703 4.594 0.812 1 91.06 143 MET B C 1
ATOM 3096 O O . MET B 1 143 ? 20.344 3.461 0.483 1 91.06 143 MET B O 1
ATOM 3100 N N . LEU B 1 144 ? 21.141 4.922 1.945 1 91.62 144 LEU B N 1
ATOM 3101 C CA . LEU B 1 144 ? 21.203 3.898 2.982 1 91.62 144 LEU B CA 1
ATOM 3102 C C . LEU B 1 144 ? 19.797 3.414 3.35 1 91.62 144 LEU B C 1
ATOM 3104 O O . LEU B 1 144 ? 19.609 2.227 3.615 1 91.62 144 LEU B O 1
ATOM 3108 N N . MET B 1 145 ? 18.891 4.32 3.35 1 91.31 145 MET B N 1
ATOM 3109 C CA . MET B 1 145 ? 17.5 3.953 3.645 1 91.31 145 MET B CA 1
ATOM 3110 C C . MET B 1 145 ? 16.953 3.01 2.58 1 91.31 145 MET B C 1
ATOM 3112 O O . MET B 1 145 ? 16.297 2.02 2.904 1 91.31 145 MET B O 1
ATOM 3116 N N . VAL B 1 146 ? 17.281 3.299 1.36 1 93.31 146 VAL B N 1
ATOM 3117 C CA . VAL B 1 146 ? 16.812 2.473 0.249 1 93.31 146 VAL B CA 1
ATOM 3118 C C . VAL B 1 146 ? 17.406 1.07 0.368 1 93.31 146 VAL B C 1
ATOM 3120 O O . VAL B 1 146 ? 16.703 0.074 0.195 1 93.31 146 VAL B O 1
ATOM 3123 N N . VAL B 1 147 ? 18.656 1.042 0.723 1 94.94 147 VAL B N 1
ATOM 3124 C CA . VAL B 1 147 ? 19.344 -0.235 0.867 1 94.94 147 VAL B CA 1
ATOM 3125 C C . VAL B 1 147 ? 18.75 -1.014 2.039 1 94.94 147 VAL B C 1
ATOM 3127 O O . VAL B 1 147 ? 18.578 -2.23 1.956 1 94.94 147 VAL B O 1
ATOM 3130 N N . ALA B 1 148 ? 18.453 -0.324 3.084 1 93.5 148 ALA B N 1
ATOM 3131 C CA . ALA B 1 148 ? 17.844 -0.972 4.246 1 93.5 148 ALA B CA 1
ATOM 3132 C C . ALA B 1 148 ? 16.484 -1.554 3.896 1 93.5 148 ALA B C 1
ATOM 3134 O O . ALA B 1 148 ? 16.172 -2.691 4.262 1 93.5 148 ALA B O 1
ATOM 3135 N N . PHE B 1 149 ? 15.68 -0.825 3.178 1 93.44 149 PHE B N 1
ATOM 3136 C CA . PHE B 1 149 ? 14.367 -1.31 2.748 1 93.44 149 PHE B CA 1
ATOM 3137 C C . PHE B 1 149 ? 14.516 -2.525 1.839 1 93.44 149 PHE B C 1
ATOM 3139 O O . PHE B 1 149 ? 13.781 -3.506 1.982 1 93.44 149 PHE B O 1
ATOM 3146 N N . ALA B 1 150 ? 15.453 -2.393 0.935 1 95.25 150 ALA B N 1
ATOM 3147 C CA . ALA B 1 150 ? 15.672 -3.51 0.021 1 95.25 150 ALA B CA 1
ATOM 3148 C C . ALA B 1 150 ? 16.047 -4.777 0.786 1 95.25 150 ALA B C 1
ATOM 3150 O O . ALA B 1 150 ? 15.625 -5.875 0.427 1 95.25 150 ALA B O 1
ATOM 3151 N N . ALA B 1 151 ? 16.828 -4.613 1.816 1 95.5 151 ALA B N 1
ATOM 3152 C CA . ALA B 1 151 ? 17.266 -5.758 2.621 1 95.5 151 ALA B CA 1
ATOM 3153 C C . ALA B 1 151 ? 16.062 -6.414 3.311 1 95.5 151 ALA B C 1
ATOM 3155 O O . ALA B 1 151 ? 15.898 -7.633 3.252 1 95.5 151 ALA B O 1
ATOM 3156 N N . ILE B 1 152 ? 15.266 -5.648 3.824 1 94.56 152 ILE B N 1
ATOM 3157 C CA . ILE B 1 152 ? 14.117 -6.145 4.578 1 94.56 152 ILE B CA 1
ATOM 3158 C C . ILE B 1 152 ? 13.133 -6.82 3.631 1 94.56 152 ILE B C 1
ATOM 3160 O O . ILE B 1 152 ? 12.68 -7.941 3.885 1 94.56 152 ILE B O 1
ATOM 3164 N N . PHE B 1 153 ? 12.828 -6.246 2.568 1 94.94 153 PHE B N 1
ATOM 3165 C CA . PHE B 1 153 ? 11.805 -6.766 1.666 1 94.94 153 PHE B CA 1
ATOM 3166 C C . PHE B 1 153 ? 12.32 -7.98 0.906 1 94.94 153 PHE B C 1
ATOM 3168 O O . PHE B 1 153 ? 11.555 -8.898 0.591 1 94.94 153 PHE B O 1
ATOM 3175 N N . THR B 1 154 ? 13.617 -7.98 0.639 1 94.25 154 THR B N 1
ATOM 3176 C CA . THR B 1 154 ? 14.18 -9.172 0.017 1 94.25 154 THR B CA 1
ATOM 3177 C C . THR B 1 154 ? 14.125 -10.359 0.973 1 94.25 154 THR B C 1
ATOM 3179 O O . THR B 1 154 ? 13.828 -11.484 0.56 1 94.25 154 THR B O 1
ATOM 3182 N N . MET B 1 155 ? 14.383 -10.031 2.17 1 94.06 155 MET B N 1
ATOM 3183 C CA . MET B 1 155 ? 14.305 -11.094 3.172 1 94.06 155 MET B CA 1
ATOM 3184 C C . MET B 1 155 ? 12.883 -11.625 3.293 1 94.06 155 MET B C 1
ATOM 3186 O O . MET B 1 155 ? 12.664 -12.836 3.312 1 94.06 155 MET B O 1
ATOM 3190 N N . LEU B 1 156 ? 11.961 -10.766 3.303 1 92.38 156 LEU B N 1
ATOM 3191 C CA . LEU B 1 156 ? 10.562 -11.164 3.393 1 92.38 156 LEU B CA 1
ATOM 3192 C C . LEU B 1 156 ? 10.148 -11.992 2.182 1 92.38 156 LEU B C 1
ATOM 3194 O O . LEU B 1 156 ? 9.414 -12.977 2.316 1 92.38 156 LEU B O 1
ATOM 3198 N N . SER B 1 157 ? 10.609 -11.602 1.073 1 91.19 157 SER B N 1
ATOM 3199 C CA . SER B 1 157 ? 10.266 -12.289 -0.171 1 91.19 157 SER B CA 1
ATOM 3200 C C . SER B 1 157 ? 10.875 -13.68 -0.225 1 91.19 157 SER B C 1
ATOM 3202 O O . SER B 1 157 ? 10.312 -14.586 -0.84 1 91.19 157 SER B O 1
ATOM 3204 N N . MET B 1 158 ? 12 -13.805 0.427 1 89.25 158 MET B N 1
ATOM 3205 C CA . MET B 1 158 ? 12.672 -15.102 0.385 1 89.25 158 MET B CA 1
ATOM 3206 C C . MET B 1 158 ? 12.109 -16.031 1.451 1 89.25 158 MET B C 1
ATOM 3208 O O . MET B 1 158 ? 12.227 -17.266 1.337 1 89.25 158 MET B O 1
ATOM 3212 N N . LEU B 1 159 ? 11.508 -15.492 2.445 1 86.44 159 LEU B N 1
ATOM 3213 C CA . LEU B 1 159 ? 10.984 -16.281 3.547 1 86.44 159 LEU B CA 1
ATOM 3214 C C . LEU B 1 159 ? 9.602 -16.844 3.209 1 86.44 159 LEU B C 1
ATOM 3216 O O . LEU B 1 159 ? 9.18 -17.859 3.764 1 86.44 159 LEU B O 1
ATOM 3220 N N . ASN B 1 160 ? 8.883 -16.172 2.418 1 85.5 160 ASN B N 1
ATOM 3221 C CA . ASN B 1 160 ? 7.52 -16.594 2.09 1 85.5 160 ASN B CA 1
ATOM 3222 C C . ASN B 1 160 ? 7.371 -16.891 0.602 1 85.5 160 ASN B C 1
ATOM 3224 O O . ASN B 1 160 ? 7.785 -16.094 -0.243 1 85.5 160 ASN B O 1
ATOM 3228 N N . GLN B 1 161 ? 6.715 -18 0.317 1 83.44 161 GLN B N 1
ATOM 3229 C CA . GLN B 1 161 ? 6.578 -18.469 -1.059 1 83.44 161 GLN B CA 1
ATOM 3230 C C . GLN B 1 161 ? 5.363 -17.828 -1.734 1 83.44 161 GLN B C 1
ATOM 3232 O O . GLN B 1 161 ? 5.242 -17.859 -2.961 1 83.44 161 GLN B O 1
ATOM 3237 N N . ASN B 1 162 ? 4.512 -17.266 -0.907 1 86.69 162 ASN B N 1
ATOM 3238 C CA . ASN B 1 162 ? 3.342 -16.609 -1.472 1 86.69 162 ASN B CA 1
ATOM 3239 C C . ASN B 1 162 ? 3.645 -15.164 -1.861 1 86.69 162 ASN B C 1
ATOM 3241 O O . ASN B 1 162 ? 3.631 -14.273 -1.012 1 86.69 162 ASN B O 1
ATOM 3245 N N . LYS B 1 163 ? 3.826 -14.922 -3.172 1 87.25 163 LYS B N 1
ATOM 3246 C CA . LYS B 1 163 ? 4.254 -13.609 -3.664 1 87.25 163 LYS B CA 1
ATOM 3247 C C . LYS B 1 163 ? 3.211 -12.539 -3.365 1 87.25 163 LYS B C 1
ATOM 3249 O O . LYS B 1 163 ? 3.555 -11.391 -3.08 1 87.25 163 LYS B O 1
ATOM 3254 N N . ALA B 1 164 ? 1.963 -12.961 -3.486 1 87.31 164 ALA B N 1
ATOM 3255 C CA . ALA B 1 164 ? 0.896 -12 -3.217 1 87.31 164 ALA B CA 1
ATOM 3256 C C . ALA B 1 164 ? 0.899 -11.578 -1.752 1 87.31 164 ALA B C 1
ATOM 3258 O O . ALA B 1 164 ? 0.778 -10.383 -1.444 1 87.31 164 ALA B O 1
ATOM 3259 N N . LEU B 1 165 ? 1.06 -12.469 -0.901 1 88.88 165 LEU B N 1
ATOM 3260 C CA . LEU B 1 165 ? 1.09 -12.188 0.53 1 88.88 165 LEU B CA 1
ATOM 3261 C C . LEU B 1 165 ? 2.299 -11.336 0.891 1 88.88 165 LEU B C 1
ATOM 3263 O O . LEU B 1 165 ? 2.189 -10.406 1.699 1 88.88 165 LEU B O 1
ATOM 3267 N N . VAL B 1 166 ? 3.377 -11.633 0.298 1 91.06 166 VAL B N 1
ATOM 3268 C CA . VAL B 1 166 ? 4.598 -10.883 0.563 1 91.06 166 VAL B CA 1
ATOM 3269 C C . VAL B 1 166 ? 4.422 -9.43 0.115 1 91.06 166 VAL B C 1
ATOM 3271 O O . VAL B 1 166 ? 4.82 -8.5 0.823 1 91.06 166 VAL B O 1
ATOM 3274 N N . ALA B 1 167 ? 3.865 -9.273 -1.042 1 91.94 167 ALA B N 1
ATOM 3275 C CA . ALA B 1 167 ? 3.609 -7.93 -1.555 1 91.94 167 ALA B CA 1
ATOM 3276 C C . ALA B 1 167 ? 2.73 -7.137 -0.593 1 91.94 167 ALA B C 1
ATOM 3278 O O . ALA B 1 167 ? 3.025 -5.977 -0.287 1 91.94 167 ALA B O 1
ATOM 3279 N N . ILE B 1 168 ? 1.725 -7.758 -0.104 1 92.25 168 ILE B N 1
ATOM 3280 C CA . ILE B 1 168 ? 0.769 -7.105 0.785 1 92.25 168 ILE B CA 1
ATOM 3281 C C . ILE B 1 168 ? 1.448 -6.758 2.107 1 92.25 168 ILE B C 1
ATOM 3283 O O . ILE B 1 168 ? 1.346 -5.625 2.588 1 92.25 168 ILE B O 1
ATOM 3287 N N . ILE B 1 169 ? 2.141 -7.68 2.617 1 92.38 169 ILE B N 1
ATOM 3288 C CA . ILE B 1 169 ? 2.801 -7.473 3.902 1 92.38 169 ILE B CA 1
ATOM 3289 C C . ILE B 1 169 ? 3.828 -6.352 3.779 1 92.38 169 ILE B C 1
ATOM 3291 O O . ILE B 1 169 ? 3.943 -5.504 4.672 1 92.38 169 ILE B O 1
ATOM 3295 N N . SER B 1 170 ? 4.57 -6.363 2.723 1 92.88 170 SER B N 1
ATOM 3296 C CA . SER B 1 170 ? 5.594 -5.344 2.51 1 92.88 170 SER B CA 1
ATOM 3297 C C . SER B 1 170 ? 4.973 -3.959 2.369 1 92.88 170 SER B C 1
ATOM 3299 O O . SER B 1 170 ? 5.445 -2.996 2.977 1 92.88 170 SER B O 1
ATOM 3301 N N . MET B 1 171 ? 3.924 -3.898 1.661 1 91.56 171 MET B N 1
ATOM 3302 C CA . MET B 1 171 ? 3.279 -2.609 1.43 1 91.56 171 MET B CA 1
ATOM 3303 C C . MET B 1 171 ? 2.572 -2.119 2.689 1 91.56 171 MET B C 1
ATOM 3305 O O . MET B 1 171 ? 2.633 -0.934 3.02 1 91.56 171 MET B O 1
ATOM 3309 N N . MET B 1 172 ? 1.91 -3.033 3.359 1 89.38 172 MET B N 1
ATOM 3310 C CA . MET B 1 172 ? 1.283 -2.676 4.629 1 89.38 172 MET B CA 1
ATOM 3311 C C . MET B 1 172 ? 2.33 -2.246 5.652 1 89.38 172 MET B C 1
ATOM 3313 O O . MET B 1 172 ? 2.068 -1.378 6.484 1 89.38 172 MET B O 1
ATOM 3317 N N . GLY B 1 173 ? 3.473 -2.908 5.559 1 87.5 173 GLY B N 1
ATOM 3318 C CA . GLY B 1 173 ? 4.57 -2.523 6.434 1 87.5 173 GLY B CA 1
ATOM 3319 C C . GLY B 1 173 ? 5.02 -1.09 6.23 1 87.5 173 GLY B C 1
ATOM 3320 O O . GLY B 1 173 ? 5.246 -0.362 7.199 1 87.5 173 GLY B O 1
ATOM 3321 N N . ILE B 1 174 ? 5.117 -0.745 4.98 1 87.25 174 ILE B N 1
ATOM 3322 C CA . ILE B 1 174 ? 5.539 0.617 4.672 1 87.25 174 ILE B CA 1
ATOM 3323 C C . ILE B 1 174 ? 4.473 1.605 5.141 1 87.25 174 ILE B C 1
ATOM 3325 O O . ILE B 1 174 ? 4.797 2.668 5.68 1 87.25 174 ILE B O 1
ATOM 3329 N N . PHE B 1 175 ? 3.254 1.273 5 1 81.94 175 PHE B N 1
ATOM 3330 C CA . PHE B 1 175 ? 2.164 2.131 5.453 1 81.94 175 PHE B CA 1
ATOM 3331 C C . PHE B 1 175 ? 2.188 2.277 6.973 1 81.94 175 PHE B C 1
ATOM 3333 O O . PHE B 1 175 ? 1.979 3.373 7.496 1 81.94 175 PHE B O 1
ATOM 3340 N N . ALA B 1 176 ? 2.381 1.185 7.586 1 81.31 176 ALA B N 1
ATOM 3341 C CA . ALA B 1 176 ? 2.467 1.215 9.047 1 81.31 176 ALA B CA 1
ATOM 3342 C C . ALA B 1 176 ? 3.631 2.086 9.508 1 81.31 176 ALA B C 1
ATOM 3344 O O . ALA B 1 176 ? 3.504 2.836 10.477 1 81.31 176 ALA B O 1
ATOM 3345 N N . LEU B 1 177 ? 4.707 1.993 8.773 1 80 177 LEU B N 1
ATOM 3346 C CA . LEU B 1 177 ? 5.879 2.799 9.109 1 80 177 LEU B CA 1
ATOM 3347 C C . LEU B 1 177 ? 5.605 4.281 8.867 1 80 177 LEU B C 1
ATOM 3349 O O . LEU B 1 177 ? 6.066 5.133 9.633 1 80 177 LEU B O 1
ATOM 3353 N N . LEU B 1 178 ? 4.871 4.547 7.836 1 76.25 178 LEU B N 1
ATOM 3354 C CA . LEU B 1 178 ? 4.504 5.926 7.539 1 76.25 178 LEU B CA 1
ATOM 3355 C C . LEU B 1 178 ? 3.6 6.492 8.633 1 76.25 178 LEU B C 1
ATOM 3357 O O . LEU B 1 178 ? 3.787 7.629 9.07 1 76.25 178 LEU B O 1
ATOM 3361 N N . PHE B 1 179 ? 2.695 5.727 9.109 1 71.31 179 PHE B N 1
ATOM 3362 C CA . PHE B 1 179 ? 1.792 6.16 10.164 1 71.31 179 PHE B CA 1
ATOM 3363 C C . PHE B 1 179 ? 2.541 6.332 11.477 1 71.31 179 PHE B C 1
ATOM 3365 O O . PHE B 1 179 ? 2.289 7.277 12.227 1 71.31 179 PHE B O 1
ATOM 3372 N N . LEU B 1 180 ? 3.385 5.426 11.688 1 72.06 180 LEU B N 1
ATOM 3373 C CA . LEU B 1 180 ? 4.203 5.539 12.891 1 72.06 180 LEU B CA 1
ATOM 3374 C C . LEU B 1 180 ? 5.07 6.793 12.844 1 72.06 180 LEU B C 1
ATOM 3376 O O . LEU B 1 180 ? 5.234 7.477 13.859 1 72.06 180 LEU B O 1
ATOM 3380 N N . SER B 1 181 ? 5.582 7.023 11.68 1 69.94 181 SER B N 1
ATOM 3381 C CA . SER B 1 181 ? 6.395 8.219 11.5 1 69.94 181 SER B CA 1
ATOM 3382 C C . SER B 1 181 ? 5.562 9.484 11.711 1 69.94 181 SER B C 1
ATOM 3384 O O . SER B 1 181 ? 6.031 10.445 12.328 1 69.94 181 SER B O 1
ATOM 3386 N N . MET B 1 182 ? 4.371 9.531 11.211 1 66.75 182 MET B N 1
ATOM 3387 C CA . MET B 1 182 ? 3.467 10.664 11.391 1 66.75 182 MET B CA 1
ATOM 3388 C C . MET B 1 182 ? 3.078 10.82 12.859 1 66.75 182 MET B C 1
ATOM 3390 O O . MET B 1 182 ? 2.996 11.938 13.367 1 66.75 182 MET B O 1
ATOM 3394 N N . TYR B 1 183 ? 2.918 9.773 13.477 1 62.53 183 TYR B N 1
ATOM 3395 C CA . TYR B 1 183 ? 2.562 9.789 14.891 1 62.53 183 TYR B CA 1
ATOM 3396 C C . TYR B 1 183 ? 3.703 10.344 15.734 1 62.53 183 TYR B C 1
ATOM 3398 O O . TYR B 1 183 ? 3.479 11.148 16.641 1 62.53 183 TYR B O 1
ATOM 3406 N N . ILE B 1 184 ? 4.852 9.961 15.391 1 61.91 184 ILE B N 1
ATOM 3407 C CA . ILE B 1 184 ? 6.031 10.406 16.125 1 61.91 184 ILE B CA 1
ATOM 3408 C C . ILE B 1 184 ? 6.262 11.898 15.891 1 61.91 184 ILE B C 1
ATOM 3410 O O . ILE B 1 184 ? 6.602 12.633 16.812 1 61.91 184 ILE B O 1
ATOM 3414 N N . THR B 1 185 ? 6.035 12.352 14.68 1 57.34 185 THR B N 1
ATOM 3415 C CA . THR B 1 185 ? 6.199 13.766 14.359 1 57.34 185 THR B CA 1
ATOM 3416 C C . THR B 1 185 ? 5.156 14.602 15.094 1 57.34 185 THR B C 1
ATOM 3418 O O . THR B 1 185 ? 5.457 15.711 15.555 1 57.34 185 THR B O 1
ATOM 3421 N N . MET B 1 186 ? 4.012 14.195 15.117 1 55.62 186 MET B N 1
ATOM 3422 C CA . MET B 1 186 ? 2.965 14.906 15.844 1 55.62 186 MET B CA 1
ATOM 3423 C C . MET B 1 186 ? 3.297 14.992 17.328 1 55.62 186 MET B C 1
ATOM 3425 O O . MET B 1 186 ? 3.049 16.016 17.969 1 55.62 186 MET B O 1
ATOM 3429 N N . LYS B 1 187 ? 3.861 13.984 17.797 1 54.28 187 LYS B N 1
ATOM 3430 C CA . LYS B 1 187 ? 4.25 13.992 19.203 1 54.28 187 LYS B CA 1
ATOM 3431 C C . LYS B 1 187 ? 5.461 14.891 19.438 1 54.28 187 LYS B C 1
ATOM 3433 O O . LYS B 1 187 ? 5.562 15.547 20.484 1 54.28 187 LYS B O 1
ATOM 3438 N N . LEU B 1 188 ? 6.281 14.836 18.453 1 49.88 188 LEU B N 1
ATOM 3439 C CA . LEU B 1 188 ? 7.461 15.688 18.578 1 49.88 188 LEU B CA 1
ATOM 3440 C C . LEU B 1 188 ? 7.113 17.141 18.328 1 49.88 188 LEU B C 1
ATOM 3442 O O . LEU B 1 188 ? 7.781 18.047 18.844 1 49.88 188 LEU B O 1
ATOM 3446 N N . GLY B 1 189 ? 6.258 17.5 17.328 1 42.56 189 GLY B N 1
ATOM 3447 C CA . GLY B 1 189 ? 5.836 18.875 17.078 1 42.56 189 GLY B CA 1
ATOM 3448 C C . GLY B 1 189 ? 4.949 19.438 18.172 1 42.56 189 GLY B C 1
ATOM 3449 O O . GLY B 1 189 ? 4.41 20.531 18.047 1 42.56 189 GLY B O 1
ATOM 3450 N N . GLU B 1 190 ? 4.41 18.688 19.016 1 41.66 190 GLU B N 1
ATOM 3451 C CA . GLU B 1 190 ? 3.793 19.375 20.141 1 41.66 190 GLU B CA 1
ATOM 3452 C C . GLU B 1 190 ? 4.707 20.469 20.688 1 41.66 190 GLU B C 1
ATOM 3454 O O . GLU B 1 190 ? 5.871 20.219 21 1 41.66 190 GLU B O 1
ATOM 3459 N N . PRO B 1 191 ? 4.512 21.703 20.094 1 39.5 191 PRO B N 1
ATOM 3460 C CA . PRO B 1 191 ? 5.34 22.859 20.453 1 39.5 191 PRO B CA 1
ATOM 3461 C C . PRO B 1 191 ? 5.695 22.891 21.938 1 39.5 191 PRO B C 1
ATOM 3463 O O . PRO B 1 191 ? 4.965 22.344 22.75 1 39.5 191 PRO B O 1
ATOM 3466 N N . GLU B 1 192 ? 6.945 23.078 22.312 1 37.31 192 GLU B N 1
ATOM 3467 C CA . GLU B 1 192 ? 7.281 23.531 23.656 1 37.31 192 GLU B CA 1
ATOM 3468 C C . GLU B 1 192 ? 6.219 24.484 24.203 1 37.31 192 GLU B C 1
ATOM 3470 O O . GLU B 1 192 ? 5.898 24.438 25.391 1 37.31 192 GLU B O 1
ATOM 3475 N N . PHE B 1 193 ? 5.859 25.578 23.469 1 33.34 193 PHE B N 1
ATOM 3476 C CA . PHE B 1 193 ? 5.035 26.688 23.938 1 33.34 193 PHE B CA 1
ATOM 3477 C C . PHE B 1 193 ? 3.59 26.516 23.484 1 33.34 193 PHE B C 1
ATOM 3479 O O . PHE B 1 193 ? 3.334 26.141 22.344 1 33.34 193 PHE B O 1
ATOM 3486 N N . THR B 1 194 ? 2.754 25.781 24.188 1 37.03 194 THR B N 1
ATOM 3487 C CA . THR B 1 194 ? 1.307 25.828 24.016 1 37.03 194 THR B CA 1
ATOM 3488 C C . THR B 1 194 ? 0.82 27.266 23.906 1 37.03 194 THR B C 1
ATOM 3490 O O . THR B 1 194 ? 1.073 28.078 24.797 1 37.03 194 THR B O 1
ATOM 3493 N N . ASP B 1 195 ? 0.786 27.812 22.797 1 33.59 195 ASP B N 1
ATOM 3494 C CA . ASP B 1 195 ? 0.144 29.125 22.703 1 33.59 195 ASP B CA 1
ATOM 3495 C C . ASP B 1 195 ? -1.224 29.109 23.375 1 33.59 195 ASP B C 1
ATOM 3497 O O . ASP B 1 195 ? -2.102 28.328 23.016 1 33.59 195 ASP B O 1
ATOM 3501 N N . ALA B 1 196 ? -1.256 29 24.719 1 35.34 196 ALA B N 1
ATOM 3502 C CA . ALA B 1 196 ? -2.459 29.281 25.5 1 35.34 196 ALA B CA 1
ATOM 3503 C C . ALA B 1 196 ? -3.082 30.609 25.094 1 35.34 196 ALA B C 1
ATOM 3505 O O . ALA B 1 196 ? -2.453 31.672 25.219 1 35.34 196 ALA B O 1
ATOM 3506 N N . VAL B 1 197 ? -3.846 30.594 24.062 1 35.31 197 VAL B N 1
ATOM 3507 C CA . VAL B 1 197 ? -4.688 31.781 23.875 1 35.31 197 VAL B CA 1
ATOM 3508 C C . VAL B 1 197 ? -5.473 32.062 25.172 1 35.31 197 VAL B C 1
ATOM 3510 O O . VAL B 1 197 ? -6.273 31.219 25.594 1 35.31 197 VAL B O 1
ATOM 3513 N N . SER B 1 198 ? -4.879 32.469 26.297 1 32.06 198 SER B N 1
ATOM 3514 C CA . SER B 1 198 ? -5.691 33 27.375 1 32.06 198 SER B CA 1
ATOM 3515 C C . SER B 1 198 ? -6.695 34.031 26.844 1 32.06 198 SER B C 1
ATOM 3517 O O . SER B 1 198 ? -6.355 34.875 26.016 1 32.06 198 SER B O 1
ATOM 3519 N N . MET B 1 199 ? -7.961 33.5 26.891 1 32.12 199 MET B N 1
ATOM 3520 C CA . MET B 1 199 ? -9.086 34.406 26.719 1 32.12 199 MET B CA 1
ATOM 3521 C C . MET B 1 199 ? -8.812 35.75 27.391 1 32.12 199 MET B C 1
ATOM 3523 O O . MET B 1 199 ? -8.586 35.812 28.594 1 32.12 199 MET B O 1
ATOM 3527 N N . SER B 1 200 ? -8.086 36.562 26.75 1 33.12 200 SER B N 1
ATOM 3528 C CA . SER B 1 200 ? -7.984 37.906 27.312 1 33.12 200 SER B CA 1
ATOM 3529 C C . SER B 1 200 ? -9.367 38.469 27.641 1 33.12 200 SER B C 1
ATOM 3531 O O . SER B 1 200 ? -10.367 38.031 27.078 1 33.12 200 SER B O 1
ATOM 3533 N N . GLU B 1 201 ? -9.516 39.062 28.844 1 32.88 201 GLU B N 1
ATOM 3534 C CA . GLU B 1 201 ? -10.531 40 29.328 1 32.88 201 GLU B CA 1
ATOM 3535 C C . GLU B 1 201 ? -10.938 41 28.234 1 32.88 201 GLU B C 1
ATOM 3537 O O . GLU B 1 201 ? -10.078 41.562 27.562 1 32.88 201 GLU B O 1
ATOM 3542 N N . THR B 1 202 ? -12.133 40.719 27.609 1 34.12 202 THR B N 1
ATOM 3543 C CA . THR B 1 202 ? -12.828 41.719 26.812 1 34.12 202 THR B CA 1
ATOM 3544 C C . THR B 1 202 ? -12.672 43.094 27.422 1 34.12 202 THR B C 1
ATOM 3546 O O . THR B 1 202 ? -13.352 43.438 28.391 1 34.12 202 THR B O 1
ATOM 3549 N N . VAL B 1 203 ? -11.383 43.5 27.969 1 35.91 203 VAL B N 1
ATOM 3550 C CA . VAL B 1 203 ? -11.484 44.906 28.344 1 35.91 203 VAL B CA 1
ATOM 3551 C C . VAL B 1 203 ? -11.375 45.781 27.094 1 35.91 203 VAL B C 1
ATOM 3553 O O . VAL B 1 203 ? -10.32 45.844 26.453 1 35.91 203 VAL B O 1
ATOM 3556 N N . GLY B 1 204 ? -12.469 46.438 26.562 1 31.66 204 GLY B N 1
ATOM 3557 C CA . GLY B 1 204 ? -12.867 47.312 25.484 1 31.66 204 GLY B CA 1
ATOM 3558 C C . GLY B 1 204 ? -12.852 46.625 24.125 1 31.66 204 GLY B C 1
ATOM 3559 O O . GLY B 1 204 ? -12.883 45.375 24.047 1 31.66 204 GLY B O 1
ATOM 3560 N N . ASP B 1 205 ? -12.781 47.281 22.891 1 34.12 205 ASP B N 1
ATOM 3561 C CA . ASP B 1 205 ? -12.977 46.844 21.516 1 34.12 205 ASP B CA 1
ATOM 3562 C C . ASP B 1 205 ? -11.844 45.906 21.078 1 34.12 205 ASP B C 1
ATOM 3564 O O . ASP B 1 205 ? -11.797 45.469 19.938 1 34.12 205 ASP B O 1
ATOM 3568 N N . THR B 1 206 ? -10.547 45.938 21.484 1 31.05 206 THR B N 1
ATOM 3569 C CA . THR B 1 206 ? -9.32 45.281 21 1 31.05 206 THR B CA 1
ATOM 3570 C C . THR B 1 206 ? -9.148 43.906 21.609 1 31.05 206 THR B C 1
ATOM 3572 O O . THR B 1 206 ? -9.047 43.781 22.844 1 31.05 206 THR B O 1
ATOM 3575 N N . VAL B 1 207 ? -9.781 42.875 21.016 1 36.53 207 VAL B N 1
ATOM 3576 C CA . VAL B 1 207 ? -9.625 41.5 21.516 1 36.53 207 VAL B CA 1
ATOM 3577 C C . VAL B 1 207 ? -8.164 41.062 21.391 1 36.53 207 VAL B C 1
ATOM 3579 O O . VAL B 1 207 ? -7.625 41.031 20.281 1 36.53 207 VAL B O 1
ATOM 3582 N N . THR B 1 208 ? -7.172 41.531 22.266 1 31.11 208 THR B N 1
ATOM 3583 C CA . THR B 1 208 ? -5.777 41.094 22.375 1 31.11 208 THR B CA 1
ATOM 3584 C C . THR B 1 208 ? -5.684 39.594 22.688 1 31.11 208 THR B C 1
ATOM 3586 O O . THR B 1 208 ? -6.184 39.156 23.719 1 31.11 208 THR B O 1
ATOM 3589 N N . GLN B 1 209 ? -5.863 38.719 21.812 1 32.25 209 GLN B N 1
ATOM 3590 C CA . GLN B 1 209 ? -5.668 37.312 22.062 1 32.25 209 GLN B CA 1
ATOM 3591 C C . GLN B 1 209 ? -4.207 37 22.359 1 32.25 209 GLN B C 1
ATOM 3593 O O . GLN B 1 209 ? -3.32 37.281 21.562 1 32.25 209 GLN B O 1
ATOM 3598 N N . THR B 1 210 ? -3.662 37.281 23.609 1 31.25 210 THR B N 1
ATOM 3599 C CA . THR B 1 210 ? -2.32 36.938 24.078 1 31.25 210 THR B CA 1
ATOM 3600 C C . THR B 1 210 ? -2.092 35.438 23.984 1 31.25 210 THR B C 1
ATOM 3602 O O . THR B 1 210 ? -2.822 34.656 24.609 1 31.25 210 THR B O 1
ATOM 3605 N N . ILE B 1 211 ? -1.729 34.938 22.922 1 36.94 211 ILE B N 1
ATOM 3606 C CA . ILE B 1 211 ? -1.307 33.531 22.781 1 36.94 211 ILE B CA 1
ATOM 3607 C C . ILE B 1 211 ? -0.114 33.25 23.703 1 36.94 211 ILE B C 1
ATOM 3609 O O . ILE B 1 211 ? 0.957 33.844 23.531 1 36.94 211 ILE B O 1
ATOM 3613 N N . GLN B 1 212 ? -0.307 33.219 25.078 1 33.84 212 GLN B N 1
ATOM 3614 C CA . GLN B 1 212 ? 0.771 32.844 25.969 1 33.84 212 GLN B CA 1
ATOM 3615 C C . GLN B 1 212 ? 1.328 31.469 25.609 1 33.84 212 GLN B C 1
ATOM 3617 O O . GLN B 1 212 ? 0.567 30.531 25.375 1 33.84 212 GLN B O 1
ATOM 3622 N N . ARG B 1 213 ? 2.494 31.438 25.062 1 37.97 213 ARG B N 1
ATOM 3623 C CA . ARG B 1 213 ? 3.361 30.312 24.75 1 37.97 213 ARG B CA 1
ATOM 3624 C C . ARG B 1 213 ? 3.643 29.469 26 1 37.97 213 ARG B C 1
ATOM 3626 O O . ARG B 1 213 ? 4.395 29.891 26.875 1 37.97 213 ARG B O 1
ATOM 3633 N N . ILE B 1 214 ? 2.719 28.875 26.672 1 38.06 214 ILE B N 1
ATOM 3634 C CA . ILE B 1 214 ? 3.115 28.047 27.797 1 38.06 214 ILE B CA 1
ATOM 3635 C C . ILE B 1 214 ? 3.889 26.828 27.297 1 38.06 214 ILE B C 1
ATOM 3637 O O . ILE B 1 214 ? 3.535 26.234 26.266 1 38.06 214 ILE B O 1
ATOM 3641 N N . PRO B 1 215 ? 5.137 26.641 27.844 1 36.75 215 PRO B N 1
ATOM 3642 C CA . PRO B 1 215 ? 5.98 25.484 27.562 1 36.75 215 PRO B CA 1
ATOM 3643 C C . PRO B 1 215 ? 5.227 24.156 27.703 1 36.75 215 PRO B C 1
ATOM 3645 O O . PRO B 1 215 ? 4.383 24.016 28.594 1 36.75 215 PRO B O 1
ATOM 3648 N N . ASN B 1 216 ? 4.883 23.562 26.656 1 39.09 216 ASN B N 1
ATOM 3649 C CA . ASN B 1 216 ? 4.266 22.25 26.734 1 39.09 216 ASN B CA 1
ATOM 3650 C C . ASN B 1 216 ? 5.016 21.328 27.703 1 39.09 216 ASN B C 1
ATOM 3652 O O . ASN B 1 216 ? 6.215 21.094 27.531 1 39.09 216 ASN B O 1
ATOM 3656 N N . PRO B 1 217 ? 4.699 21.312 28.922 1 37.94 217 PRO B N 1
ATOM 3657 C CA . PRO B 1 217 ? 5.402 20.438 29.859 1 37.94 217 PRO B CA 1
ATOM 3658 C C . PRO B 1 217 ? 5.711 19.062 29.281 1 37.94 217 PRO B C 1
ATOM 3660 O O . PRO B 1 217 ? 6.582 18.359 29.797 1 37.94 217 PRO B O 1
ATOM 3663 N N . MET B 1 218 ? 4.773 18.484 28.75 1 38.66 218 MET B N 1
ATOM 3664 C CA . MET B 1 218 ? 5.066 17.109 28.359 1 38.66 218 MET B CA 1
ATOM 3665 C C . MET B 1 218 ? 5.988 17.078 27.141 1 38.66 218 MET B C 1
ATOM 3667 O O . MET B 1 218 ? 5.559 16.719 26.047 1 38.66 218 MET B O 1
ATOM 3671 N N . TYR B 1 219 ? 6.863 17.969 26.875 1 41 219 TYR B N 1
ATOM 3672 C CA . TYR B 1 219 ? 7.977 17.938 25.922 1 41 219 TYR B CA 1
ATOM 3673 C C . TYR B 1 219 ? 8.766 16.641 26.062 1 41 219 TYR B C 1
ATOM 3675 O O . TYR B 1 219 ? 9.18 16.266 27.156 1 41 219 TYR B O 1
ATOM 3683 N N . PRO B 1 220 ? 8.492 15.672 25.203 1 41.34 220 PRO B N 1
ATOM 3684 C CA . PRO B 1 220 ? 9.25 14.438 25.375 1 41.34 220 PRO B CA 1
ATOM 3685 C C . PRO B 1 220 ? 10.695 14.695 25.797 1 41.34 220 PRO B C 1
ATOM 3687 O O . PRO B 1 220 ? 11.25 15.758 25.516 1 41.34 220 PRO B O 1
ATOM 3690 N N . SER B 1 221 ? 11.18 13.969 26.797 1 40.25 221 SER B N 1
ATOM 3691 C CA . SER B 1 221 ? 12.578 14.039 27.234 1 40.25 221 SER B CA 1
ATOM 3692 C C . SER B 1 221 ? 13.523 14.039 26.031 1 40.25 221 SER B C 1
ATOM 3694 O O . SER B 1 221 ? 13.164 13.562 24.953 1 40.25 221 SER B O 1
ATOM 3696 N N . PRO B 1 222 ? 14.625 14.789 26 1 40.81 222 PRO B N 1
ATOM 3697 C CA . PRO B 1 222 ? 15.633 14.875 24.938 1 40.81 222 PRO B CA 1
ATOM 3698 C C . PRO B 1 222 ? 15.938 13.523 24.297 1 40.81 222 PRO B C 1
ATOM 3700 O O . PRO B 1 222 ? 16.203 13.445 23.094 1 40.81 222 PRO B O 1
ATOM 3703 N N . SER B 1 223 ? 15.938 12.57 25.078 1 42.72 223 SER B N 1
ATOM 3704 C CA . SER B 1 223 ? 16.328 11.266 24.547 1 42.72 223 SER B CA 1
ATOM 3705 C C . SER B 1 223 ? 15.258 10.711 23.609 1 42.72 223 SER B C 1
ATOM 3707 O O . SER B 1 223 ? 15.57 10.148 22.562 1 42.72 223 SER B O 1
ATOM 3709 N N . GLN B 1 224 ? 14.148 10.789 24.078 1 47.31 224 GLN B N 1
ATOM 3710 C CA . GLN B 1 224 ? 13.078 10.234 23.266 1 47.31 224 GLN B CA 1
ATOM 3711 C C . GLN B 1 224 ? 12.898 11.039 21.984 1 47.31 224 GLN B C 1
ATOM 3713 O O . GLN B 1 224 ? 12.586 10.469 20.922 1 47.31 224 GLN B O 1
ATOM 3718 N N . ARG B 1 225 ? 13.211 12.258 21.984 1 46.19 225 ARG B N 1
ATOM 3719 C CA . ARG B 1 225 ? 13.164 13.117 20.812 1 46.19 225 ARG B CA 1
ATOM 3720 C C . ARG B 1 225 ? 14.195 12.672 19.781 1 46.19 225 ARG B C 1
ATOM 3722 O O . ARG B 1 225 ? 13.938 12.727 18.562 1 46.19 225 ARG B O 1
ATOM 3729 N N . SER B 1 226 ? 15.297 12.328 20.266 1 44.62 226 SER B N 1
ATOM 3730 C CA . SER B 1 226 ? 16.344 11.906 19.344 1 44.62 226 SER B CA 1
ATOM 3731 C C . SER B 1 226 ? 15.914 10.672 18.562 1 44.62 226 SER B C 1
ATOM 3733 O O . SER B 1 226 ? 16.203 10.555 17.375 1 44.62 226 SER B O 1
ATOM 3735 N N . VAL B 1 227 ? 15.273 9.859 19.25 1 47.12 227 VAL B N 1
ATOM 3736 C CA . VAL B 1 227 ? 14.852 8.633 18.578 1 47.12 227 VAL B CA 1
ATOM 3737 C C . VAL B 1 227 ? 13.734 8.953 17.578 1 47.12 227 VAL B C 1
ATOM 3739 O O . VAL B 1 227 ? 13.75 8.453 16.453 1 47.12 227 VAL B O 1
ATOM 3742 N N . TYR B 1 228 ? 12.883 9.711 18.078 1 48 228 TYR B N 1
ATOM 3743 C CA . TYR B 1 228 ? 11.781 10.078 17.203 1 48 228 TYR B CA 1
ATOM 3744 C C . TYR B 1 228 ? 12.281 10.891 16.016 1 48 228 TYR B C 1
ATOM 3746 O O . TYR B 1 228 ? 11.828 10.695 14.883 1 48 228 TYR B O 1
ATOM 3754 N N . GLN B 1 229 ? 13.172 11.773 16.281 1 46.44 229 GLN B N 1
ATOM 3755 C CA . GLN B 1 229 ? 13.805 12.547 15.219 1 46.44 229 GLN B CA 1
ATOM 3756 C C . GLN B 1 229 ? 14.539 11.641 14.242 1 46.44 229 GLN B C 1
ATOM 3758 O O . GLN B 1 229 ? 14.5 11.852 13.031 1 46.44 229 GLN B O 1
ATOM 3763 N N . PHE B 1 230 ? 15.156 10.766 14.812 1 42.5 230 PHE B N 1
ATOM 3764 C CA . PHE B 1 230 ? 15.891 9.836 13.953 1 42.5 230 PHE B CA 1
ATOM 3765 C C . PHE B 1 230 ? 14.938 9.078 13.031 1 42.5 230 PHE B C 1
ATOM 3767 O O . PHE B 1 230 ? 15.211 8.93 11.844 1 42.5 230 PHE B O 1
ATOM 3774 N N . LEU B 1 231 ? 14.039 8.625 13.648 1 44.84 231 LEU B N 1
ATOM 3775 C CA . LEU B 1 231 ? 13.078 7.855 12.867 1 44.84 231 LEU B CA 1
ATOM 3776 C C . LEU B 1 231 ? 12.367 8.742 11.852 1 44.84 231 LEU B C 1
ATOM 3778 O O . LEU B 1 231 ? 12.117 8.32 10.719 1 44.84 231 LEU B O 1
ATOM 3782 N N . LEU B 1 232 ? 12.062 9.914 12.305 1 45.25 232 LEU B N 1
ATOM 3783 C CA . LEU B 1 232 ? 11.43 10.898 11.43 1 45.25 232 LEU B CA 1
ATOM 3784 C C . LEU B 1 232 ? 12.375 11.32 10.305 1 45.25 232 LEU B C 1
ATOM 3786 O O . LEU B 1 232 ? 11.953 11.453 9.156 1 45.25 232 LEU B O 1
ATOM 3790 N N . ILE B 1 233 ? 13.57 11.727 10.711 1 41.69 233 ILE B N 1
ATOM 3791 C CA . ILE B 1 233 ? 14.562 12.117 9.719 1 41.69 233 ILE B CA 1
ATOM 3792 C C . ILE B 1 233 ? 14.773 10.977 8.719 1 41.69 233 ILE B C 1
ATOM 3794 O O . ILE B 1 233 ? 14.906 11.211 7.52 1 41.69 233 ILE B O 1
ATOM 3798 N N . SER B 1 234 ? 14.906 9.898 9.336 1 41.22 234 SER B N 1
ATOM 3799 C CA . SER B 1 234 ? 15.18 8.766 8.461 1 41.22 234 SER B CA 1
ATOM 3800 C C . SER B 1 234 ? 14.016 8.516 7.508 1 41.22 234 SER B C 1
ATOM 3802 O O . SER B 1 234 ? 14.219 8.164 6.344 1 41.22 234 SER B O 1
ATOM 3804 N N . PHE B 1 235 ? 12.891 8.617 8.094 1 43.97 235 PHE B N 1
ATOM 3805 C CA . PHE B 1 235 ? 11.742 8.281 7.258 1 43.97 235 PHE B CA 1
ATOM 3806 C C . PHE B 1 235 ? 11.211 9.523 6.547 1 43.97 235 PHE B C 1
ATOM 3808 O O . PHE B 1 235 ? 10.805 9.453 5.387 1 43.97 235 PHE B O 1
ATOM 3815 N N . LEU B 1 236 ? 11 10.734 7.379 1 41.09 236 LEU B N 1
ATOM 3816 C CA . LEU B 1 236 ? 10.453 11.953 6.793 1 41.09 236 LEU B CA 1
ATOM 3817 C C . LEU B 1 236 ? 11.539 13.008 6.621 1 41.09 236 LEU B C 1
ATOM 3819 O O . LEU B 1 236 ? 11.25 14.156 6.289 1 41.09 236 LEU B O 1
ATOM 3823 N N . GLN B 1 237 ? 12.688 12.82 6.273 1 39.41 237 GLN B N 1
ATOM 3824 C CA . GLN B 1 237 ? 13.82 13.742 6.23 1 39.41 237 GLN B CA 1
ATOM 3825 C C . GLN B 1 237 ? 13.352 15.188 6.055 1 39.41 237 GLN B C 1
ATOM 3827 O O . GLN B 1 237 ? 14.172 16.094 5.898 1 39.41 237 GLN B O 1
ATOM 3832 N N . VAL B 1 238 ? 12.156 15.586 5.832 1 32.09 238 VAL B N 1
ATOM 3833 C CA . VAL B 1 238 ? 11.922 16.953 5.359 1 32.09 238 VAL B CA 1
ATOM 3834 C C . VAL B 1 238 ? 12.094 17.938 6.516 1 32.09 238 VAL B C 1
ATOM 3836 O O . VAL B 1 238 ? 12.797 18.938 6.387 1 32.09 238 VAL B O 1
ATOM 3839 N N . ARG B 1 239 ? 11.117 18.078 7.492 1 36.28 239 ARG B N 1
ATOM 3840 C CA . ARG B 1 239 ? 10.75 19.391 8.023 1 36.28 239 ARG B CA 1
ATOM 3841 C C . ARG B 1 239 ? 11.656 19.781 9.188 1 36.28 239 ARG B C 1
ATOM 3843 O O . ARG B 1 239 ? 11.461 20.828 9.805 1 36.28 239 ARG B O 1
ATOM 3850 N N . GLY B 1 240 ? 12.547 18.953 9.719 1 33.22 240 GLY B N 1
ATOM 3851 C CA . GLY B 1 240 ? 13.086 19.266 11.031 1 33.22 240 GLY B CA 1
ATOM 3852 C C . GLY B 1 240 ? 14.039 20.453 11.016 1 33.22 240 GLY B C 1
ATOM 3853 O O . GLY B 1 240 ? 14.594 20.828 12.055 1 33.22 240 GLY B O 1
ATOM 3854 N N . TYR B 1 241 ? 14.578 20.797 9.953 1 32.97 241 TYR B N 1
ATOM 3855 C CA . TYR B 1 241 ? 15.711 21.688 10.141 1 32.97 241 TYR B CA 1
ATOM 3856 C C . TYR B 1 241 ? 15.258 23.047 10.648 1 32.97 241 TYR B C 1
ATOM 3858 O O . TYR B 1 241 ? 16.078 23.875 11.07 1 32.97 241 TYR B O 1
ATOM 3866 N N . ARG B 1 242 ? 14.039 23.469 10.508 1 30 242 ARG B N 1
ATOM 3867 C CA . ARG B 1 242 ? 13.836 24.891 10.797 1 30 242 ARG B CA 1
ATOM 3868 C C . ARG B 1 242 ? 13.766 25.141 12.305 1 30 242 ARG B C 1
ATOM 3870 O O . ARG B 1 242 ? 13.789 26.281 12.75 1 30 242 ARG B O 1
ATOM 3877 N N . PHE B 1 243 ? 13.555 24.109 13.039 1 30.78 243 PHE B N 1
ATOM 3878 C CA . PHE B 1 243 ? 13.328 24.5 14.43 1 30.78 243 PHE B CA 1
ATOM 3879 C C . PHE B 1 243 ? 14.633 24.922 15.094 1 30.78 243 PHE B C 1
ATOM 3881 O O . PHE B 1 243 ? 14.617 25.5 16.172 1 30.78 243 PHE B O 1
ATOM 3888 N N . HIS B 1 244 ? 15.703 24.375 14.602 1 28.31 244 HIS B N 1
ATOM 3889 C CA . HIS B 1 244 ? 16.844 24.766 15.414 1 28.31 244 HIS B CA 1
ATOM 3890 C C . HIS B 1 244 ? 17.219 26.219 15.156 1 28.31 244 HIS B C 1
ATOM 3892 O O . HIS B 1 244 ? 18 26.812 15.914 1 28.31 244 HIS B O 1
ATOM 3898 N N . ARG B 1 245 ? 17.047 26.703 13.906 1 29.36 245 ARG B N 1
ATOM 3899 C CA . ARG B 1 245 ? 17.766 27.953 13.773 1 29.36 245 ARG B CA 1
ATOM 3900 C C . ARG B 1 245 ? 17.016 29.094 14.445 1 29.36 245 ARG B C 1
ATOM 3902 O O . ARG B 1 245 ? 17.5 30.219 14.523 1 29.36 245 ARG B O 1
ATOM 3909 N N . GLY B 1 246 ? 15.633 28.938 14.703 1 26.12 246 GLY B N 1
ATOM 3910 C CA . GLY B 1 246 ? 15.102 30.203 15.195 1 26.12 246 GLY B CA 1
ATOM 3911 C C . GLY B 1 246 ? 15.414 30.438 16.656 1 26.12 246 GLY B C 1
ATOM 3912 O O . GLY B 1 246 ? 14.961 31.422 17.25 1 26.12 246 GLY B O 1
ATOM 3913 N N . LEU B 1 247 ? 15.914 29.438 17.438 1 23.11 247 LEU B N 1
ATOM 3914 C CA . LEU B 1 247 ? 16.328 30.094 18.672 1 23.11 247 LEU B CA 1
ATOM 3915 C C . LEU B 1 247 ? 17.703 30.766 18.484 1 23.11 247 LEU B C 1
ATOM 3917 O O . LEU B 1 247 ? 18.578 30.203 17.828 1 23.11 247 LEU B O 1
#

Organism: NCBI:txid1796616

Radius of gyration: 25.65 Å; Cα contacts (8 Å, |Δi|>4): 589; chains: 2; bounding box: 59×80×49 Å

Secondary structure (DSSP, 8-state):
-HHHHHHHHHHHHH-HHHHHHHHHHHHHHHHHHHHHHHHHHHH-----HHHHHTTTHHHHHHHHHHHHHHHHHHHHHHTHHHHHHHHT--HHHHHHHHHHHHHHHHHHHHHHHHHHHHHHHHHHH-S--S-HHHHHHHHHHHHHHHHHHHHHHHHHHHH-S-HHHHHHHHHHHHHHHHHHHHHHHHHH-S-SEEEEEE-----SS----EEEEEE-S----HHHHHHHHHHHHHH--SGGGHHHHT-/-HHHHHHHHHHHHH-HHHHHHHHHHHHHHHHHHHHHHHHHHHH-----HHHHHTTTHHHHHHHHHHHHHHHHHHHHHHTHHHHHHHTT--HHHHHHHHHHHHHHHHHHHHHHHHHHHHHHHHHHH-S--S-HHHHHHHHHHHHHHHHHHHHHHHHHHHH-S-HHHHHHHHHHHHHHHHHHHHHHHHHH-S-SEEEEEE-----SS----EEEEEE-S----HHHHHHHHHHHHHHH-SGGGHHHHT-

Foldseek 3Di:
DVVLLVVLLVCLVVDPLLVVLLVVLLVCLQVLQVVVLCCCVVVVDDDALLLSLLQSQLVLLLSLLQCLLVSLLVCLVVVVVVVCVVVPDDPVVNLVSSLVSSLVSSLSSSVSSNVSNCVNNCVRRNDHPDDPVVVVVLSVLSSVLSSVSSNVLNVLNVVDNDSVVSSVVSNVVSVVLVVVLVVLVVVQPPAQFQQPQPQPDPPDDDRPSRRGGHGPVPNPDPVSNVVSCVSNCSRVVRDPPPVPPVD/DVVLLVVLLVCLVVDPLLVVLLVVLLVCLQVLQVVVLCCCVVVVDDDALLQSLLQSQLVLLLSLLQCLLVSLLVCLVVVVVVVCVVVPDDPVVNLVSSLVSSLVSSLSSSVSSNVSNCVNNCVRRNDHPDDPVVVVVLSVLSSVLSSVSSNVLSVLNVVDNDSVVSSVVSNVVSVVLVVVLVVLVVLQPPAQFQQPQPQPDPPDDDRPSRRGGHGPVPNPDPVSNVVSCVSNCSRVVHDPPPVPPVD

Nearest PDB structures (foldseek):
  6xjh-assembly1_A  TM=5.531E-01  e=1.527E-02  Staphylococcus aureus
  6xjh-assembly1_A  TM=5.582E-01  e=1.227E-02  Staphylococcus aureus